Protein AF-A0A921KRT5-F1 (afdb_monomer)

Foldseek 3Di:
DDDDDDDDDDDDDDDDDDDDDDDDDDDDDDDDDDDDDPPPPDDDPVVVVVQAQWQDCQFCPVPLPQKDKDWDPVQWGFADDPNRGTKIKGHHDAQTKIKIKHKHFDADWFKKKKKKWKAKDDPQQQKKKWKDADPDIWIDTHGHPDPVRDIDIDMTMDGTHHGIIMIMIMGGDDPRTMMIIGDITMDRDDDDDPADEDACQCVVVCVVVPDFDADVVGPDGDDPLLNCVVVPGAEYEAEAADAAPVPGRHLVNSLVVLVVNVVSNHAYEYEYACENDDDAPVDAAHHPVCPPPDLVRSLVVLLCSLLVSLQSNVVSVHDHPYYHLHDHCPQAHHPPQQGAPPRDPVRVDDHHNPVSSVSNSCSNVVSVVVRD

Solvent-accessible surface area (backbone atoms only — not comparable to full-atom values): 20971 Å² total; per-residue (Å²): 133,84,90,82,89,83,85,87,88,87,83,82,86,86,82,88,83,82,82,81,88,81,87,80,84,87,82,89,78,92,77,92,75,94,72,100,66,90,72,81,75,72,75,55,76,70,55,68,55,56,62,47,55,41,74,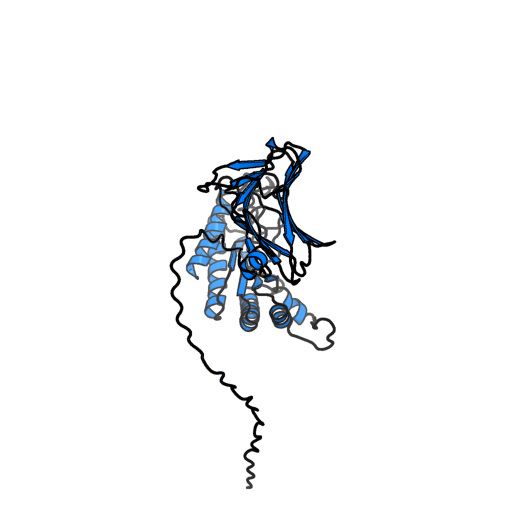64,66,39,44,27,81,72,46,61,80,70,45,47,78,47,61,60,70,90,22,53,46,64,42,65,53,94,95,39,76,32,25,41,37,38,42,29,56,68,79,34,49,28,34,44,30,42,80,27,49,28,83,79,57,35,37,31,20,43,34,32,35,35,36,20,37,47,84,33,63,30,19,34,44,35,43,34,32,88,96,44,75,37,72,37,62,40,53,56,42,59,94,83,63,57,75,40,80,47,68,37,50,36,77,70,32,45,47,57,34,40,40,35,41,38,30,43,19,51,78,69,20,29,34,38,40,32,60,47,44,62,43,85,38,69,77,76,68,89,73,36,68,46,79,53,58,60,50,65,61,40,46,78,72,69,56,78,40,56,54,94,93,51,88,57,79,48,60,63,64,48,51,41,29,78,73,62,36,39,27,35,32,33,56,34,29,70,70,27,90,84,71,60,31,27,56,68,56,39,40,58,52,46,48,55,34,44,77,47,72,22,42,34,30,43,34,34,38,64,9,35,54,86,44,40,72,89,36,37,52,49,27,80,94,49,69,84,50,51,77,65,52,45,21,52,49,42,19,48,57,44,32,54,42,52,44,53,28,44,78,68,73,40,75,72,75,43,76,39,78,48,43,58,44,84,30,34,42,41,45,62,62,10,21,50,56,90,64,53,77,83,61,83,48,89,58,58,24,57,71,45,31,57,44,39,47,48,28,26,51,48,23,48,62,74,73,105

Mean predicted aligned error: 11.58 Å

InterPro domains:
  IPR006311 Twin-arginine translocation pathway, signal sequence [PS51318] (1-49)
  IPR011683 Glycosyl hydrolase family 53 [PF07745] (196-371)
  IPR011683 Glycosyl hydrolase family 53 [PTHR34983] (192-371)
  IPR017853 Glycoside hydrolase superfamily [SSF51445] (194-370)

Nearest PDB structures (foldseek):
  1hju-assembly4_D  TM=9.412E-01  e=3.204E-15  Thermothelomyces thermophilus
  6gp5-assembly2_B  TM=9.244E-01  e=5.846E-15  Bacteroides thetaiotaomicron VPI-5482
  4bf7-assembly1_A  TM=9.636E-01  e=2.965E-14  Aspergillus nidulans FGSC A4
  6q3r-assembly2_B  TM=9.628E-01  e=2.291E-13  Aspergillus aculeatus
  7osk-assembly2_B  TM=8.874E-01  e=2.792E-14  Ignisphaera aggregans DSM 17230

pLDDT: mean 86.53, std 20.68, range [29.08, 98.94]

Sequence (372 aa):
MMSAHRTPASHRSPGATAMSRRRLGGLAASGAVLGTGALLTAPSPGAEARERDQLANPGFAEGLSRWRLSGQSSSAQVRAAGGRPHVLHLEPAAGQEVAVSQRVVVGRGGERTLRALVRAGGDGRAASLELRSRNRTDRVHVPVTGAEGAWLELAVSAPAARGILDVTLRVSGAEGAWAQIDELRLTPDLASRTVRGADLSGIPKNEEHGAVYTAPGGAEPVDPVELMAHSGATLGRLRVWVDPADGYCTPERTVEMARRIRDAGMDVLVDFHYSDTWTDPGAQHVPAAWAQHDPGQLADAVAEHTRSTLTLLRDAGVDVAMVQVGNEINPGMLWPHGQTWDVDPQDDVDGAQWENLARFLRAGAGAVADVF

Structure (mmCIF, N/CA/C/O backbone):
data_AF-A0A921KRT5-F1
#
_entry.id   AF-A0A921KRT5-F1
#
loop_
_atom_site.group_PDB
_atom_site.id
_atom_site.type_symbol
_atom_site.label_atom_id
_atom_site.label_alt_id
_atom_site.label_comp_id
_atom_site.label_asym_id
_atom_site.label_entity_id
_atom_site.label_seq_id
_atom_site.pdbx_PDB_ins_code
_atom_site.Cartn_x
_atom_site.Cartn_y
_atom_site.Cartn_z
_atom_site.occupancy
_atom_site.B_iso_or_equiv
_atom_site.auth_seq_id
_atom_site.auth_comp_id
_atom_site.auth_asym_id
_atom_site.auth_atom_id
_atom_site.pdbx_PDB_model_num
ATOM 1 N N . MET A 1 1 ? -65.632 -11.802 -5.068 1.00 37.81 1 MET A N 1
ATOM 2 C CA . MET A 1 1 ? -66.271 -11.213 -6.265 1.00 37.81 1 MET A CA 1
ATOM 3 C C . MET A 1 1 ? -65.164 -10.826 -7.242 1.00 37.81 1 MET A C 1
ATOM 5 O O . MET A 1 1 ? -64.333 -10.030 -6.844 1.00 37.81 1 MET A O 1
ATOM 9 N N . MET A 1 2 ? -65.147 -11.460 -8.431 1.00 36.59 2 MET A N 1
ATOM 10 C CA . MET A 1 2 ? -64.412 -11.130 -9.684 1.00 36.59 2 MET A CA 1
ATOM 11 C C . MET A 1 2 ? -62.897 -10.849 -9.539 1.00 36.59 2 MET A C 1
ATOM 13 O O . MET A 1 2 ? -62.510 -9.782 -9.096 1.00 36.59 2 MET A O 1
ATOM 17 N N . SER A 1 3 ? -61.957 -11.774 -9.771 1.00 29.70 3 SER A N 1
ATOM 18 C CA . SER A 1 3 ? -61.617 -12.578 -10.966 1.00 29.70 3 SER A CA 1
ATOM 19 C C . SER A 1 3 ? -61.291 -11.761 -12.223 1.00 29.70 3 SER A C 1
ATOM 21 O O . SER A 1 3 ? -62.203 -11.271 -12.882 1.00 29.70 3 SER A O 1
ATOM 23 N N . ALA A 1 4 ? -60.001 -11.697 -12.583 1.00 36.00 4 ALA A N 1
ATOM 24 C CA . ALA A 1 4 ? -59.538 -11.668 -13.974 1.00 36.00 4 ALA A CA 1
ATOM 25 C C . ALA A 1 4 ? -58.056 -12.087 -14.081 1.00 36.00 4 ALA A C 1
ATOM 27 O O . ALA A 1 4 ? -57.140 -11.348 -13.731 1.00 36.00 4 ALA A O 1
ATOM 28 N N . HIS A 1 5 ? -57.851 -13.299 -14.598 1.00 33.91 5 HIS A N 1
ATOM 29 C CA . HIS A 1 5 ? -56.605 -13.820 -15.157 1.00 33.91 5 HIS A CA 1
ATOM 30 C C . HIS A 1 5 ? -56.130 -13.020 -16.378 1.00 33.91 5 HIS A C 1
ATOM 32 O O . HIS A 1 5 ? -56.948 -12.728 -17.249 1.00 33.91 5 HIS A O 1
ATOM 38 N N . ARG A 1 6 ? -54.805 -12.873 -16.545 1.00 35.00 6 ARG A N 1
ATOM 39 C CA . ARG A 1 6 ? -54.129 -13.005 -17.852 1.00 35.00 6 ARG A CA 1
ATOM 40 C C . ARG A 1 6 ? -52.723 -13.601 -17.693 1.00 35.00 6 ARG A C 1
ATOM 42 O O . ARG A 1 6 ? -51.860 -13.014 -17.054 1.00 35.00 6 ARG A O 1
ATOM 49 N N . THR A 1 7 ? -52.526 -14.770 -18.296 1.00 38.88 7 THR A N 1
ATOM 50 C CA . THR A 1 7 ? -51.246 -15.462 -18.555 1.00 38.88 7 THR A CA 1
ATOM 51 C C . THR A 1 7 ? -50.673 -15.026 -19.931 1.00 38.88 7 THR A C 1
ATOM 53 O O . THR A 1 7 ? -51.318 -14.220 -20.608 1.00 38.88 7 THR A O 1
ATOM 56 N N . PRO A 1 8 ? -49.464 -15.455 -20.364 1.00 38.38 8 PRO A N 1
ATOM 57 C CA . PRO A 1 8 ? -48.470 -14.573 -20.970 1.00 38.38 8 PRO A CA 1
ATOM 58 C C . PRO A 1 8 ? -48.350 -14.734 -22.495 1.00 38.38 8 PRO A C 1
ATOM 60 O O . PRO A 1 8 ? -48.679 -15.774 -23.063 1.00 38.38 8 PRO A O 1
ATOM 63 N N . ALA A 1 9 ? -47.818 -13.712 -23.167 1.00 31.11 9 ALA A N 1
ATOM 64 C CA . ALA A 1 9 ? -47.485 -13.779 -24.587 1.00 31.11 9 ALA A CA 1
ATOM 65 C C . ALA A 1 9 ? -46.017 -14.188 -24.783 1.00 31.11 9 ALA A C 1
ATOM 67 O O . ALA A 1 9 ? -45.089 -13.486 -24.389 1.00 31.11 9 ALA A O 1
ATOM 68 N N . SER A 1 10 ? -45.832 -15.342 -25.418 1.00 32.28 10 SER A N 1
ATOM 69 C CA . SER A 1 10 ? -44.574 -15.864 -25.942 1.00 32.28 10 SER A CA 1
ATOM 70 C C . SER A 1 10 ? -44.077 -15.035 -27.131 1.00 32.28 10 SER A C 1
ATOM 72 O O . SER A 1 10 ? -44.808 -14.908 -28.116 1.00 32.28 10 SER A O 1
ATOM 74 N N . HIS A 1 11 ? -42.820 -14.584 -27.114 1.00 32.97 11 HIS A N 1
ATOM 75 C CA . HIS A 1 11 ? -42.137 -14.118 -28.323 1.00 32.97 11 HIS A CA 1
ATOM 76 C C . HIS A 1 11 ? -40.986 -15.050 -28.707 1.00 32.97 11 HIS A C 1
ATOM 78 O O . HIS A 1 11 ? -40.064 -15.312 -27.940 1.00 32.97 11 HIS A O 1
ATOM 84 N N . ARG A 1 12 ? -41.118 -15.582 -29.925 1.00 32.50 12 ARG A N 1
ATOM 85 C CA . ARG A 1 12 ? -40.205 -16.486 -30.623 1.00 32.50 12 ARG A CA 1
ATOM 86 C C . ARG A 1 12 ? -38.982 -15.742 -31.163 1.00 32.50 12 ARG A C 1
ATOM 88 O O . ARG A 1 12 ? -39.111 -14.643 -31.697 1.00 32.50 12 ARG A O 1
ATOM 95 N N . SER A 1 13 ? -37.839 -16.418 -31.116 1.00 35.22 13 SER A N 1
ATOM 96 C CA . SER A 1 13 ? -36.605 -16.101 -31.841 1.00 35.22 13 SER A CA 1
ATOM 97 C C . SER A 1 13 ? -36.760 -16.248 -33.366 1.00 35.22 13 SER A C 1
ATOM 99 O O . SER A 1 13 ? -37.396 -17.200 -33.822 1.00 35.22 13 SER A O 1
ATOM 101 N N . PRO A 1 14 ? -36.077 -15.414 -34.163 1.00 36.41 14 PRO A N 1
ATOM 102 C CA . PRO A 1 14 ? -35.519 -15.785 -35.463 1.00 36.41 14 PRO A CA 1
ATOM 103 C C . PRO A 1 14 ? -33.986 -15.881 -35.305 1.00 36.41 14 PRO A C 1
ATOM 105 O O . PRO A 1 14 ? -33.378 -15.071 -34.621 1.00 36.41 14 PRO A O 1
ATOM 108 N N . GLY A 1 15 ? -33.248 -16.862 -35.805 1.00 30.56 15 GLY A N 1
ATOM 109 C CA . GLY A 1 15 ? -33.324 -17.555 -37.081 1.00 30.56 15 GLY A CA 1
ATOM 110 C C . GLY A 1 15 ? -31.866 -17.720 -37.519 1.00 30.56 15 GLY A C 1
ATOM 111 O O . GLY A 1 15 ? -31.266 -16.788 -38.042 1.00 30.56 15 GLY A O 1
ATOM 112 N N . ALA A 1 16 ? -31.263 -18.869 -37.208 1.00 32.38 16 ALA A N 1
ATOM 113 C CA . ALA A 1 16 ? -29.882 -19.178 -37.559 1.00 32.38 16 ALA A CA 1
ATOM 114 C C . ALA A 1 16 ? -29.801 -19.590 -39.037 1.00 32.38 16 ALA A C 1
ATOM 116 O O . ALA A 1 16 ? -30.269 -20.661 -39.422 1.00 32.38 16 ALA A O 1
ATOM 117 N N . THR A 1 17 ? -29.202 -18.746 -39.874 1.00 33.41 17 THR A N 1
ATOM 118 C CA . THR A 1 17 ? -28.855 -19.087 -41.258 1.00 33.41 17 THR A CA 1
ATOM 119 C C . THR A 1 17 ? -27.550 -19.874 -41.301 1.00 33.41 17 THR A C 1
ATOM 121 O O . THR A 1 17 ? -26.468 -19.351 -41.041 1.00 33.41 17 THR A O 1
ATOM 124 N N . ALA A 1 18 ? -27.675 -21.151 -41.654 1.00 31.70 18 ALA A N 1
ATOM 125 C CA . ALA A 1 18 ? -26.583 -22.055 -41.972 1.00 31.70 18 ALA A CA 1
ATOM 126 C C . ALA A 1 18 ? -25.922 -21.679 -43.311 1.00 31.70 18 ALA A C 1
ATOM 128 O O . ALA A 1 18 ? -26.603 -21.561 -44.329 1.00 31.70 18 ALA A O 1
ATOM 129 N N . MET A 1 19 ? -24.589 -21.580 -43.338 1.00 32.16 19 MET A N 1
ATOM 130 C CA . MET A 1 19 ? -23.810 -21.585 -44.580 1.00 32.16 19 MET A CA 1
ATOM 131 C C . MET A 1 19 ? -23.028 -22.896 -44.737 1.00 32.16 19 MET A C 1
ATOM 133 O O . MET A 1 19 ? -22.026 -23.156 -44.081 1.00 32.16 19 MET A O 1
ATOM 137 N N . SER A 1 20 ? -23.574 -23.726 -45.628 1.00 30.03 20 SER A N 1
ATOM 138 C CA . SER A 1 20 ? -22.944 -24.639 -46.591 1.00 30.03 20 SER A CA 1
ATOM 139 C C . SER A 1 20 ? -21.458 -25.007 -46.412 1.00 30.03 20 SER A C 1
ATOM 141 O O . SER A 1 20 ? -20.554 -24.272 -46.808 1.00 30.03 20 SER A O 1
ATOM 143 N N . ARG A 1 21 ? -21.227 -26.266 -46.015 1.00 34.19 21 ARG A N 1
ATOM 144 C CA . ARG A 1 21 ? -19.976 -27.015 -46.223 1.00 34.19 21 ARG A CA 1
ATOM 145 C C . ARG A 1 21 ? -19.791 -27.336 -47.712 1.00 34.19 21 ARG A C 1
ATOM 147 O O . ARG A 1 21 ? -20.584 -28.089 -48.273 1.00 34.19 21 ARG A O 1
ATOM 154 N N . ARG A 1 22 ? -18.706 -26.864 -48.335 1.00 33.59 22 ARG A N 1
ATOM 155 C CA . ARG A 1 22 ? -18.203 -27.434 -49.597 1.00 33.59 22 ARG A CA 1
ATOM 156 C C . ARG A 1 22 ? -17.066 -28.411 -49.313 1.00 33.59 22 ARG A C 1
ATOM 158 O O . ARG A 1 22 ? -16.044 -28.046 -48.744 1.00 33.59 22 ARG A O 1
ATOM 165 N N . ARG A 1 23 ? -17.293 -29.660 -49.722 1.00 34.69 23 ARG A N 1
ATOM 166 C CA . ARG A 1 23 ? -16.298 -30.725 -49.864 1.00 34.69 23 ARG A CA 1
ATOM 167 C C . ARG A 1 23 ? -15.500 -30.497 -51.152 1.00 34.69 23 ARG A C 1
ATOM 169 O O . ARG A 1 23 ? -16.102 -30.304 -52.202 1.00 34.69 23 ARG A O 1
ATOM 176 N N . LEU A 1 24 ? -14.182 -30.613 -51.066 1.00 33.75 24 LEU A N 1
ATOM 177 C CA . LEU A 1 24 ? -13.253 -30.992 -52.137 1.00 33.75 24 LEU A CA 1
ATOM 178 C C . LEU A 1 24 ? -12.334 -32.013 -51.445 1.00 33.75 24 LEU A C 1
ATOM 180 O O . LEU A 1 24 ? -11.774 -31.706 -50.402 1.00 33.75 24 LEU A O 1
ATOM 184 N N . GLY A 1 25 ? -12.332 -33.298 -51.792 1.00 29.08 25 GLY A N 1
ATOM 185 C CA . GLY A 1 25 ? -12.052 -33.821 -53.125 1.00 29.08 25 GLY A CA 1
ATOM 186 C C . GLY A 1 25 ? -10.563 -34.159 -53.148 1.00 29.08 25 GLY A C 1
ATOM 187 O O . GLY A 1 25 ? -9.753 -33.293 -53.452 1.00 29.08 25 GLY A O 1
ATOM 188 N N . GLY A 1 26 ? -10.214 -35.366 -52.695 1.00 30.38 26 GLY A N 1
ATOM 189 C CA . GLY A 1 26 ? -8.830 -35.812 -52.563 1.00 30.38 26 GLY A CA 1
ATOM 190 C C . GLY A 1 26 ? -8.168 -36.139 -53.899 1.00 30.38 26 GLY A C 1
ATOM 191 O O . GLY A 1 26 ? -8.841 -36.460 -54.874 1.00 30.38 26 GLY A O 1
ATOM 192 N N . LEU A 1 27 ? -6.837 -36.121 -53.893 1.00 30.84 27 LEU A N 1
ATOM 193 C CA . LEU A 1 27 ? -5.986 -36.855 -54.824 1.00 30.84 27 LEU A CA 1
ATOM 194 C C . LEU A 1 27 ? -4.695 -37.216 -54.086 1.00 30.84 27 LEU A C 1
ATOM 196 O O . LEU A 1 27 ? -3.900 -36.354 -53.721 1.00 30.84 27 LEU A O 1
ATOM 200 N N . ALA A 1 28 ? -4.545 -38.511 -53.826 1.00 32.44 28 ALA A N 1
ATOM 201 C CA . ALA A 1 28 ? -3.294 -39.127 -53.430 1.00 32.44 28 ALA A CA 1
ATOM 202 C C . ALA A 1 28 ? -2.442 -39.335 -54.689 1.00 32.44 28 ALA A C 1
ATOM 204 O O . ALA A 1 28 ? -2.931 -39.874 -55.681 1.00 32.44 28 ALA A O 1
ATOM 205 N N . ALA A 1 29 ? -1.174 -38.942 -54.631 1.00 33.94 29 ALA A N 1
ATOM 206 C CA . ALA A 1 29 ? -0.161 -39.368 -55.583 1.00 33.94 29 ALA A CA 1
ATOM 207 C C . ALA A 1 29 ? 1.067 -39.817 -54.791 1.00 33.94 29 ALA A C 1
ATOM 209 O O . ALA A 1 29 ? 1.762 -39.020 -54.163 1.00 33.94 29 ALA A O 1
ATOM 210 N N . SER A 1 30 ? 1.274 -41.129 -54.794 1.00 35.25 30 SER A N 1
ATOM 211 C CA . SER A 1 30 ? 2.471 -41.802 -54.318 1.00 35.25 30 SER A CA 1
ATOM 212 C C . SER A 1 30 ? 3.639 -41.472 -55.246 1.00 35.25 30 SER A C 1
ATOM 214 O O . SER A 1 30 ? 3.532 -41.636 -56.459 1.00 35.25 30 SER A O 1
ATOM 216 N N . GLY A 1 31 ? 4.764 -41.052 -54.677 1.00 31.38 31 GLY A N 1
ATOM 217 C CA . GLY A 1 31 ? 6.012 -40.836 -55.401 1.00 31.38 31 GLY A CA 1
ATOM 218 C C . GLY A 1 31 ? 7.182 -40.940 -54.437 1.00 31.38 31 GLY A C 1
ATOM 219 O O . GLY A 1 31 ? 7.537 -39.967 -53.780 1.00 31.38 31 GLY A O 1
ATOM 220 N N . ALA A 1 32 ? 7.746 -42.139 -54.316 1.00 33.75 32 ALA A N 1
ATOM 221 C CA . ALA A 1 32 ? 8.999 -42.362 -53.614 1.00 33.75 32 ALA A CA 1
ATOM 222 C C . ALA A 1 32 ? 10.158 -41.861 -54.487 1.00 33.75 32 ALA A C 1
ATOM 224 O O . ALA A 1 32 ? 10.334 -42.338 -55.607 1.00 33.75 32 ALA A O 1
ATOM 225 N N . VAL A 1 33 ? 10.960 -40.933 -53.965 1.00 34.50 33 VAL A N 1
ATOM 226 C CA . VAL A 1 33 ? 12.288 -40.610 -54.497 1.00 34.50 33 VAL A CA 1
ATOM 227 C C . VAL A 1 33 ? 13.262 -40.608 -53.324 1.00 34.50 33 VAL A C 1
ATOM 229 O O . VAL A 1 33 ? 13.198 -39.760 -52.437 1.00 34.50 33 VAL A O 1
ATOM 232 N N . LEU A 1 34 ? 14.146 -41.604 -53.319 1.00 38.22 34 LEU A N 1
ATOM 233 C CA . LEU A 1 34 ? 15.353 -41.642 -52.504 1.00 38.22 34 LEU A CA 1
ATOM 234 C C . LEU A 1 34 ? 16.338 -40.614 -53.071 1.00 38.22 34 LEU A C 1
ATOM 236 O O . LEU A 1 34 ? 16.801 -40.758 -54.200 1.00 38.22 34 LEU A O 1
ATOM 240 N N . GLY A 1 35 ? 16.653 -39.586 -52.289 1.00 33.72 35 GLY A N 1
ATOM 241 C CA . GLY A 1 35 ? 17.666 -38.591 -52.622 1.00 33.72 35 GLY A CA 1
ATOM 242 C C . GLY A 1 35 ? 18.250 -37.989 -51.352 1.00 33.72 35 GLY A C 1
ATOM 243 O O . GLY A 1 35 ? 17.621 -37.161 -50.700 1.00 33.72 35 GLY A O 1
ATOM 244 N N . THR A 1 36 ? 19.453 -38.422 -50.983 1.00 44.91 36 THR A N 1
ATOM 245 C CA . THR A 1 36 ? 20.274 -37.808 -49.935 1.00 44.91 36 THR A CA 1
ATOM 246 C C . THR A 1 36 ? 20.733 -36.428 -50.397 1.00 44.91 36 THR A C 1
ATOM 248 O O . THR A 1 36 ? 21.713 -36.301 -51.128 1.00 44.91 36 THR A O 1
ATOM 251 N N . GLY A 1 37 ? 20.016 -35.394 -49.970 1.00 33.41 37 GLY A N 1
ATOM 252 C CA . GLY A 1 37 ? 20.424 -33.999 -50.080 1.00 33.41 37 GLY A CA 1
ATOM 253 C C . GLY A 1 37 ? 20.041 -33.286 -48.792 1.00 33.41 37 GLY A C 1
ATOM 254 O O . GLY A 1 37 ? 18.876 -33.308 -48.402 1.00 33.41 37 GLY A O 1
ATOM 255 N N . ALA A 1 38 ? 21.018 -32.693 -48.108 1.00 44.12 38 ALA A N 1
ATOM 256 C CA . ALA A 1 38 ? 20.773 -31.841 -46.954 1.00 44.12 38 ALA A CA 1
ATOM 257 C C . ALA A 1 38 ? 19.967 -30.613 -47.407 1.00 44.12 38 ALA A C 1
ATOM 259 O O . ALA A 1 38 ? 20.516 -29.629 -47.898 1.00 44.12 38 ALA A O 1
ATOM 260 N N . LEU A 1 39 ? 18.644 -30.698 -47.283 1.00 35.41 39 LEU A N 1
ATOM 261 C CA . LEU A 1 39 ? 17.748 -29.561 -47.406 1.00 35.41 39 LEU A CA 1
ATOM 262 C C . LEU A 1 39 ? 17.958 -28.685 -46.170 1.00 35.41 39 LEU A C 1
ATOM 264 O O . LEU A 1 39 ? 17.461 -28.988 -45.088 1.00 35.41 39 LEU A O 1
ATOM 268 N N . LEU A 1 40 ? 18.701 -27.592 -46.343 1.00 45.88 40 LEU A N 1
ATOM 269 C CA . LEU A 1 40 ? 18.583 -26.421 -45.481 1.00 45.88 40 LEU A CA 1
ATOM 270 C C . LEU A 1 40 ? 17.140 -25.928 -45.611 1.00 45.88 40 LEU A C 1
ATOM 272 O O . LEU A 1 40 ? 16.788 -25.219 -46.552 1.00 45.88 40 LEU A O 1
ATOM 276 N N . THR A 1 41 ? 16.274 -26.375 -44.706 1.00 44.47 41 THR A N 1
ATOM 277 C CA . THR A 1 41 ? 14.907 -25.878 -44.616 1.00 44.47 41 THR A CA 1
ATOM 278 C C . THR A 1 41 ? 14.980 -24.405 -44.237 1.00 44.47 41 THR A C 1
ATOM 280 O O . THR A 1 41 ? 15.332 -24.077 -43.104 1.00 44.47 41 THR A O 1
ATOM 283 N N . ALA A 1 42 ? 14.666 -23.518 -45.182 1.00 55.44 42 ALA A N 1
ATOM 284 C CA . ALA A 1 42 ? 14.391 -22.126 -44.859 1.00 55.44 42 ALA A CA 1
ATOM 285 C C . ALA A 1 42 ? 13.290 -22.084 -43.780 1.00 55.44 42 ALA A C 1
ATOM 287 O O . ALA A 1 42 ? 12.333 -22.869 -43.864 1.00 55.44 42 ALA A O 1
ATOM 288 N N . PRO A 1 43 ? 13.417 -21.229 -42.751 1.00 42.84 43 PRO A N 1
ATOM 289 C CA . PRO A 1 43 ? 12.399 -21.119 -41.719 1.00 42.84 43 PRO A CA 1
ATOM 290 C C . PRO A 1 43 ? 11.046 -20.821 -42.373 1.00 42.84 43 PRO A C 1
ATOM 292 O O . PRO A 1 43 ? 10.935 -20.001 -43.283 1.00 42.84 43 PRO A O 1
ATOM 295 N N . SER A 1 44 ? 9.997 -21.524 -41.940 1.00 46.62 44 SER A N 1
ATOM 296 C CA . SER A 1 44 ? 8.644 -21.250 -42.429 1.00 46.62 44 SER A CA 1
ATOM 297 C C . SER A 1 44 ? 8.281 -19.781 -42.143 1.00 46.62 44 SER A C 1
ATOM 299 O O . SER A 1 44 ? 8.688 -19.272 -41.099 1.00 46.62 44 SER A O 1
ATOM 301 N N . PRO A 1 45 ? 7.454 -19.104 -42.962 1.00 50.84 45 PRO A N 1
ATOM 302 C CA . PRO A 1 45 ? 7.070 -17.700 -42.742 1.00 50.84 45 PRO A CA 1
ATOM 303 C C . PRO A 1 45 ? 6.494 -17.412 -41.340 1.00 50.84 45 PRO A C 1
ATOM 305 O O . PRO A 1 45 ? 6.557 -16.291 -40.845 1.00 50.84 45 PRO A O 1
ATOM 308 N N . GLY A 1 46 ? 5.954 -18.438 -40.669 1.00 42.47 46 GLY A N 1
ATOM 309 C CA . GLY A 1 46 ? 5.494 -18.366 -39.280 1.00 42.47 46 GLY A CA 1
ATOM 310 C C . GLY A 1 46 ? 6.602 -18.329 -38.215 1.00 42.47 46 GLY A C 1
ATOM 311 O O . GLY A 1 46 ? 6.337 -17.879 -37.107 1.00 42.47 46 GLY A O 1
ATOM 312 N N . ALA A 1 47 ? 7.827 -18.767 -38.518 1.00 41.12 47 ALA A N 1
ATOM 313 C CA . ALA A 1 47 ? 8.985 -18.685 -37.624 1.00 41.12 47 ALA A CA 1
ATOM 314 C C . ALA A 1 47 ? 9.643 -17.291 -37.672 1.00 41.12 47 ALA A C 1
ATOM 316 O O . ALA A 1 47 ? 9.918 -16.720 -36.623 1.00 41.12 47 ALA A O 1
ATOM 317 N N . GLU A 1 48 ? 9.761 -16.674 -38.853 1.00 42.75 48 GLU A N 1
ATOM 318 C CA . GLU A 1 48 ? 10.206 -15.271 -38.999 1.00 42.75 48 GLU A CA 1
ATOM 319 C C . GLU A 1 48 ? 9.162 -14.249 -38.507 1.00 42.75 48 GLU A C 1
ATOM 321 O O . GLU A 1 48 ? 9.481 -13.108 -38.166 1.00 42.75 48 GLU A O 1
ATOM 326 N N . ALA A 1 49 ? 7.883 -14.632 -38.467 1.00 44.75 49 ALA A N 1
ATOM 327 C CA . ALA A 1 49 ? 6.837 -13.840 -37.824 1.00 44.75 49 ALA A CA 1
ATOM 328 C C . ALA A 1 49 ? 6.873 -13.953 -36.289 1.00 44.75 49 ALA A C 1
ATOM 330 O O . ALA A 1 49 ? 6.414 -13.032 -35.620 1.00 44.75 49 ALA A O 1
ATOM 331 N N . ARG A 1 50 ? 7.428 -15.043 -35.732 1.00 45.31 50 ARG A N 1
ATOM 332 C CA . ARG A 1 50 ? 7.568 -15.254 -34.280 1.00 45.31 50 ARG A CA 1
ATOM 333 C C . ARG A 1 50 ? 8.712 -14.452 -33.662 1.00 45.31 50 ARG A C 1
ATOM 335 O O . ARG A 1 50 ? 8.609 -14.129 -32.489 1.00 45.31 50 ARG A O 1
ATOM 342 N N . GLU A 1 51 ? 9.755 -14.097 -34.413 1.00 53.97 51 GLU A N 1
ATOM 343 C CA . GLU A 1 51 ? 10.806 -13.185 -33.918 1.00 53.97 51 GLU A CA 1
ATOM 344 C C . GLU A 1 51 ? 10.323 -11.734 -33.764 1.00 53.97 51 GLU A C 1
ATOM 346 O O . GLU A 1 51 ? 10.933 -10.939 -33.050 1.00 53.97 51 GLU A O 1
ATOM 351 N N . ARG A 1 52 ? 9.214 -11.371 -34.417 1.00 64.62 52 ARG A N 1
ATOM 352 C CA . ARG A 1 52 ? 8.565 -10.069 -34.232 1.00 64.62 52 ARG A CA 1
ATOM 353 C C . ARG A 1 52 ? 7.790 -10.113 -32.917 1.00 64.62 52 ARG A C 1
ATOM 355 O O . ARG A 1 52 ? 7.182 -11.126 -32.591 1.00 64.62 52 ARG A O 1
ATOM 362 N N . ASP A 1 53 ? 7.835 -9.020 -32.168 1.00 78.31 53 ASP A N 1
ATOM 363 C CA . ASP A 1 53 ? 7.206 -8.858 -30.854 1.00 78.31 53 ASP A CA 1
ATOM 364 C C . ASP A 1 53 ? 7.869 -9.615 -29.673 1.00 78.31 53 ASP A C 1
ATOM 366 O O . ASP A 1 53 ? 7.298 -9.624 -28.584 1.00 78.31 53 ASP A O 1
ATOM 370 N N . GLN A 1 54 ? 9.073 -10.191 -29.825 1.00 87.94 54 GLN A N 1
ATOM 371 C CA . GLN A 1 54 ? 9.795 -10.873 -28.733 1.00 87.94 54 GLN A CA 1
ATOM 372 C C . GLN A 1 54 ? 11.157 -10.244 -28.412 1.00 87.94 54 GLN A C 1
ATOM 374 O O . GLN A 1 54 ? 11.783 -9.603 -29.256 1.00 87.94 54 GLN A O 1
ATOM 379 N N . LEU A 1 55 ? 11.621 -10.461 -27.178 1.00 94.38 55 LEU A N 1
ATOM 380 C CA . LEU A 1 55 ? 12.989 -10.153 -26.763 1.00 94.38 55 LEU A CA 1
ATOM 381 C C . LEU A 1 55 ? 13.952 -11.251 -27.232 1.00 94.38 55 LEU A C 1
ATOM 383 O O . LEU A 1 55 ? 13.684 -12.438 -27.059 1.00 94.38 55 LEU A O 1
ATOM 387 N N . ALA A 1 56 ? 15.108 -10.860 -27.758 1.00 95.25 56 ALA A N 1
ATOM 388 C CA . ALA A 1 56 ? 16.223 -11.755 -28.034 1.00 95.25 56 ALA A CA 1
ATOM 389 C C . ALA A 1 56 ? 17.132 -11.881 -26.802 1.00 95.25 56 ALA A C 1
ATOM 391 O O . ALA A 1 56 ? 17.476 -10.876 -26.181 1.00 95.25 56 ALA A O 1
ATOM 392 N N . ASN A 1 57 ? 17.565 -13.105 -26.481 1.00 95.81 57 ASN A N 1
ATOM 393 C CA . ASN A 1 57 ? 18.404 -13.409 -25.313 1.00 95.81 57 ASN A CA 1
ATOM 394 C C . ASN A 1 57 ? 17.870 -12.802 -23.983 1.00 95.81 57 ASN A C 1
ATOM 396 O O . ASN A 1 57 ? 18.595 -12.065 -23.305 1.00 95.81 57 ASN A O 1
ATOM 400 N N . PRO A 1 58 ? 16.602 -13.075 -23.607 1.00 95.75 58 PRO A N 1
ATOM 401 C CA . PRO A 1 58 ? 15.970 -12.488 -22.420 1.00 95.75 58 PRO A CA 1
ATOM 402 C C . PRO A 1 58 ? 16.533 -12.972 -21.074 1.00 95.75 58 PRO A C 1
ATOM 404 O O . PRO A 1 58 ? 16.286 -12.333 -20.059 1.00 95.75 58 PRO A O 1
ATOM 407 N N . GLY A 1 59 ? 17.252 -14.098 -21.055 1.00 95.75 59 GLY A N 1
ATOM 408 C CA . GLY A 1 59 ? 17.918 -14.646 -19.863 1.00 95.75 59 GLY A CA 1
ATOM 409 C C . GLY A 1 59 ? 19.443 -14.540 -19.921 1.00 95.75 59 GLY A C 1
ATOM 410 O O . GLY A 1 59 ? 20.134 -15.318 -19.282 1.00 95.75 59 GLY A O 1
ATOM 411 N N . PHE A 1 60 ? 19.977 -13.670 -20.785 1.00 97.50 60 PHE A N 1
ATOM 412 C CA . PHE A 1 60 ? 21.408 -13.352 -20.892 1.00 97.50 60 PHE A CA 1
ATOM 413 C C . PHE A 1 60 ? 22.383 -14.530 -21.114 1.00 97.50 60 PHE A C 1
ATOM 415 O O . PHE A 1 60 ? 23.591 -14.343 -20.987 1.00 97.50 60 PHE A O 1
ATOM 422 N N . ALA A 1 61 ? 21.918 -15.721 -21.506 1.00 96.88 61 ALA A N 1
ATOM 423 C CA . ALA A 1 61 ? 22.768 -16.891 -21.762 1.00 96.88 61 ALA A CA 1
ATOM 424 C C . ALA A 1 61 ? 23.848 -16.637 -22.834 1.00 96.88 61 ALA A C 1
ATOM 426 O O . ALA A 1 61 ? 24.943 -17.189 -22.764 1.00 96.88 61 ALA A O 1
ATOM 427 N N . GLU A 1 62 ? 23.574 -15.746 -23.792 1.00 96.62 62 GLU A N 1
ATOM 428 C CA . GLU A 1 62 ? 24.525 -15.311 -24.829 1.00 96.62 62 GLU A CA 1
ATOM 429 C C . GLU A 1 62 ? 25.284 -14.019 -24.447 1.00 96.62 62 GLU A C 1
ATOM 431 O O . GLU A 1 62 ? 25.765 -13.272 -25.309 1.00 96.62 62 GLU A O 1
ATOM 436 N N . GLY A 1 63 ? 25.350 -13.699 -23.151 1.00 96.06 63 GLY A N 1
ATOM 437 C CA . GLY A 1 63 ? 25.933 -12.462 -22.637 1.00 96.06 63 GLY A CA 1
ATOM 438 C C . GLY A 1 63 ? 25.154 -11.221 -23.088 1.00 96.06 63 GLY A C 1
ATOM 439 O O . GLY A 1 63 ? 23.925 -11.210 -23.111 1.00 96.06 63 GLY A O 1
ATOM 440 N N . LEU A 1 64 ? 25.870 -10.161 -23.477 1.00 95.94 64 LEU A N 1
ATOM 441 C CA . LEU A 1 64 ? 25.286 -8.901 -23.966 1.00 95.94 64 LEU A CA 1
ATOM 442 C C . LEU A 1 64 ? 25.206 -8.803 -25.499 1.00 95.94 64 LEU A C 1
ATOM 444 O O . LEU A 1 64 ? 24.846 -7.756 -26.020 1.00 95.94 64 LEU A O 1
ATOM 448 N N . SER A 1 65 ? 25.516 -9.865 -26.243 1.00 94.06 65 SER A N 1
ATOM 449 C CA . SER A 1 65 ? 25.639 -9.834 -27.715 1.00 94.06 65 SER A CA 1
ATOM 450 C C . SER A 1 65 ? 24.378 -9.353 -28.456 1.00 94.06 65 SER A C 1
ATOM 452 O O . SER A 1 65 ? 24.471 -8.713 -29.503 1.00 94.06 65 SER A O 1
ATOM 454 N N . ARG A 1 66 ? 23.190 -9.632 -27.903 1.00 95.44 66 ARG A N 1
ATOM 455 C CA . ARG A 1 66 ? 21.875 -9.221 -28.436 1.00 95.44 66 ARG A CA 1
ATOM 456 C C . ARG A 1 66 ? 21.338 -7.933 -27.804 1.00 95.44 66 ARG A C 1
ATOM 458 O O . ARG A 1 66 ? 20.185 -7.565 -28.031 1.00 95.44 66 ARG A O 1
ATOM 465 N N . TRP A 1 67 ? 22.154 -7.255 -27.007 1.00 96.88 67 TRP A N 1
ATOM 466 C CA . TRP A 1 67 ? 21.779 -6.068 -26.258 1.00 96.88 67 TRP A CA 1
ATOM 467 C C . TRP A 1 67 ? 22.711 -4.901 -26.584 1.00 96.88 67 TRP A C 1
ATOM 469 O O . TRP A 1 67 ? 23.906 -5.058 -26.815 1.00 96.88 67 TRP A O 1
ATOM 479 N N . ARG A 1 68 ? 22.158 -3.691 -26.605 1.00 97.75 68 ARG A N 1
ATOM 480 C CA . ARG A 1 68 ? 22.912 -2.463 -26.837 1.00 97.75 68 ARG A CA 1
ATOM 481 C C . ARG A 1 68 ? 23.266 -1.822 -25.507 1.00 97.75 68 ARG A C 1
ATOM 483 O O . ARG A 1 68 ? 22.372 -1.409 -24.769 1.00 97.75 68 ARG A O 1
ATOM 490 N N . LEU A 1 69 ? 24.560 -1.708 -25.245 1.00 97.50 69 LEU A N 1
ATOM 491 C CA . LEU A 1 69 ? 25.095 -1.026 -24.075 1.00 97.50 69 LEU A CA 1
ATOM 492 C C . LEU A 1 69 ? 25.272 0.476 -24.336 1.00 97.50 69 LEU A C 1
ATOM 494 O O . LEU A 1 69 ? 25.718 0.885 -25.409 1.00 97.50 69 LEU A O 1
ATOM 498 N N . SER A 1 70 ? 24.947 1.282 -23.333 1.00 96.88 70 SER A N 1
ATOM 499 C CA . SER A 1 70 ? 25.273 2.701 -23.212 1.00 96.88 70 SER A CA 1
ATOM 500 C C . SER A 1 70 ? 25.914 2.938 -21.844 1.00 96.88 70 SER A C 1
ATOM 502 O O . SER A 1 70 ? 25.433 2.400 -20.849 1.00 96.88 70 SER A O 1
ATOM 504 N N . GLY A 1 71 ? 26.977 3.741 -21.792 1.00 93.38 71 GLY A N 1
ATOM 505 C CA . GLY A 1 71 ? 27.808 3.920 -20.597 1.00 93.38 71 GLY A CA 1
ATOM 506 C C . GLY A 1 71 ? 29.126 3.143 -20.673 1.00 93.38 71 GLY A C 1
ATOM 507 O O . GLY A 1 71 ? 29.530 2.681 -21.742 1.00 93.38 71 GLY A O 1
ATOM 508 N N . GLN A 1 72 ? 29.821 3.029 -19.541 1.00 91.25 72 GLN A N 1
ATOM 509 C CA . GLN A 1 72 ? 31.110 2.335 -19.461 1.00 91.25 72 GLN A CA 1
ATOM 510 C C . GLN A 1 72 ? 30.929 0.815 -19.581 1.00 91.25 72 GLN A C 1
ATOM 512 O O . GLN A 1 72 ? 30.087 0.228 -18.906 1.00 91.25 72 GLN A O 1
ATOM 517 N N . SER A 1 73 ? 31.749 0.158 -20.409 1.00 90.12 73 SER A N 1
ATOM 518 C CA . SER A 1 73 ? 31.675 -1.297 -20.616 1.00 90.12 73 SER A CA 1
ATOM 519 C C . SER A 1 73 ? 31.927 -2.111 -19.349 1.00 90.12 73 SER A C 1
ATOM 521 O O . SER A 1 73 ? 31.296 -3.144 -19.154 1.00 90.12 73 SER A O 1
ATOM 523 N N . SER A 1 74 ? 32.795 -1.628 -18.459 1.00 92.12 74 SER A N 1
ATOM 524 C CA . SER A 1 74 ? 33.092 -2.261 -17.168 1.00 92.12 74 SER A CA 1
ATOM 525 C C . SER A 1 74 ? 31.889 -2.313 -16.224 1.00 92.12 74 SER A C 1
ATOM 527 O O . SER A 1 74 ? 31.840 -3.189 -15.361 1.00 92.12 74 SER A O 1
ATOM 529 N N . SER A 1 75 ? 30.919 -1.413 -16.413 1.00 94.19 75 SER A N 1
ATOM 530 C CA . SER A 1 75 ? 29.716 -1.275 -15.587 1.00 94.19 75 SER A CA 1
ATOM 531 C C . SER A 1 75 ? 28.577 -2.215 -15.983 1.00 94.19 75 SER A C 1
ATOM 533 O O . SER A 1 75 ? 27.529 -2.170 -15.346 1.00 94.19 75 SER A O 1
ATOM 535 N N . ALA A 1 76 ? 28.747 -3.047 -17.017 1.00 97.00 76 ALA A N 1
ATOM 536 C CA . ALA A 1 76 ? 27.758 -4.039 -17.430 1.00 97.00 76 ALA A CA 1
ATOM 537 C C . ALA A 1 76 ? 28.408 -5.406 -17.668 1.00 97.00 76 ALA A C 1
ATOM 539 O O . ALA A 1 76 ? 29.258 -5.562 -18.543 1.00 97.00 76 ALA A O 1
ATOM 540 N N . GLN A 1 77 ? 27.998 -6.413 -16.899 1.00 97.25 77 GLN A N 1
ATOM 541 C CA . GLN A 1 77 ? 28.576 -7.759 -16.955 1.00 97.25 77 GLN A CA 1
ATOM 542 C C . GLN A 1 77 ? 27.481 -8.815 -16.865 1.00 97.25 77 GLN A C 1
ATOM 544 O O . GLN A 1 77 ? 26.481 -8.606 -16.187 1.00 97.25 77 GLN A O 1
ATOM 549 N N . VAL A 1 78 ? 27.684 -9.968 -17.504 1.00 97.94 78 VAL A N 1
ATOM 550 C CA . VAL A 1 78 ? 26.824 -11.139 -17.300 1.00 97.94 78 VAL A CA 1
ATOM 551 C C . VAL A 1 78 ? 27.598 -12.189 -16.520 1.00 97.94 78 VAL A C 1
ATOM 553 O O . VAL A 1 78 ? 28.652 -12.637 -16.970 1.00 97.94 78 VAL A O 1
ATOM 556 N N . ARG A 1 79 ? 27.096 -12.562 -15.341 1.00 97.06 79 ARG A N 1
ATOM 557 C CA . ARG A 1 79 ? 27.729 -13.544 -14.447 1.00 97.06 79 ARG A CA 1
ATOM 558 C C . ARG A 1 79 ? 26.691 -14.272 -13.601 1.00 97.06 79 ARG A C 1
ATOM 560 O O . ARG A 1 79 ? 25.539 -13.858 -13.543 1.00 97.06 79 ARG A O 1
ATOM 567 N N . ALA A 1 80 ? 27.098 -15.353 -12.947 1.00 95.19 80 ALA A N 1
ATOM 568 C CA . ALA A 1 80 ? 26.214 -16.074 -12.044 1.00 95.19 80 ALA A CA 1
ATOM 569 C C . ALA A 1 80 ? 25.959 -15.274 -10.754 1.00 95.19 80 ALA A C 1
ATOM 571 O O . ALA A 1 80 ? 26.897 -14.726 -10.169 1.00 95.19 80 ALA A O 1
ATOM 572 N N . ALA A 1 81 ? 24.709 -15.240 -10.286 1.00 91.25 81 ALA A N 1
ATOM 573 C CA . ALA A 1 81 ? 24.333 -14.615 -9.018 1.00 91.25 81 ALA A CA 1
ATOM 574 C C . ALA A 1 81 ? 23.013 -15.176 -8.473 1.00 91.25 81 ALA A C 1
ATOM 576 O O . ALA A 1 81 ? 22.078 -15.436 -9.222 1.00 91.25 81 ALA A O 1
ATOM 577 N N . GLY A 1 82 ? 22.907 -15.338 -7.146 1.00 85.62 82 GLY A N 1
ATOM 578 C CA . GLY A 1 82 ? 21.662 -15.772 -6.492 1.00 85.62 82 GLY A CA 1
ATOM 579 C C . GLY A 1 82 ? 21.094 -17.091 -7.031 1.00 85.62 82 GLY A C 1
ATOM 580 O O . GLY A 1 82 ? 19.895 -17.168 -7.272 1.00 85.62 82 GLY A O 1
ATOM 581 N N . GLY A 1 83 ? 21.960 -18.080 -7.288 1.00 88.75 83 GLY A N 1
ATOM 582 C CA . GLY A 1 83 ? 21.575 -19.389 -7.834 1.00 88.75 83 GLY A CA 1
ATOM 583 C C . GLY A 1 83 ? 21.288 -19.412 -9.341 1.00 88.75 83 GLY A C 1
ATOM 584 O O . GLY A 1 83 ? 20.956 -20.467 -9.872 1.00 88.75 83 GLY A O 1
ATOM 585 N N . ARG A 1 84 ? 21.428 -18.279 -10.040 1.00 91.94 84 ARG A N 1
ATOM 586 C CA . ARG A 1 84 ? 21.166 -18.153 -11.480 1.00 91.94 84 ARG A CA 1
ATOM 587 C C . ARG A 1 84 ? 22.476 -18.081 -12.267 1.00 91.94 84 ARG A C 1
ATOM 589 O O . ARG A 1 84 ? 23.382 -17.372 -11.830 1.00 91.94 84 ARG A O 1
ATOM 596 N N . PRO A 1 85 ? 22.601 -18.785 -13.407 1.00 95.69 85 PRO A N 1
ATOM 597 C CA . PRO A 1 85 ? 23.860 -18.881 -14.149 1.00 95.69 85 PRO A CA 1
ATOM 598 C C . PRO A 1 85 ? 24.195 -17.634 -14.984 1.00 95.69 85 PRO A C 1
ATOM 600 O O . PRO A 1 85 ? 25.373 -17.352 -15.202 1.00 95.69 85 PRO A O 1
ATOM 603 N N . HIS A 1 86 ? 23.185 -16.885 -15.437 1.00 97.31 86 HIS A N 1
ATOM 604 C CA . HIS A 1 86 ? 23.345 -15.786 -16.392 1.00 97.31 86 HIS A CA 1
ATOM 605 C C . HIS A 1 86 ? 22.529 -14.566 -15.963 1.00 97.31 86 HIS A C 1
ATOM 607 O O . HIS A 1 86 ? 21.404 -14.367 -16.396 1.00 97.31 86 HIS A O 1
ATOM 613 N N . VAL A 1 87 ? 23.103 -13.738 -15.097 1.00 97.44 87 VAL A N 1
ATOM 614 C CA . VAL A 1 87 ? 22.457 -12.525 -14.588 1.00 97.44 87 VAL A CA 1
ATOM 615 C C . VAL A 1 87 ? 23.139 -11.308 -15.187 1.00 97.44 87 VAL A C 1
ATOM 617 O O . VAL A 1 87 ? 24.367 -11.244 -15.199 1.00 97.44 87 VAL A O 1
ATOM 620 N N . LEU A 1 88 ? 22.365 -10.324 -15.646 1.00 98.12 88 LEU A N 1
ATOM 621 C CA . LEU A 1 88 ? 22.883 -9.006 -15.997 1.00 98.12 88 LEU A CA 1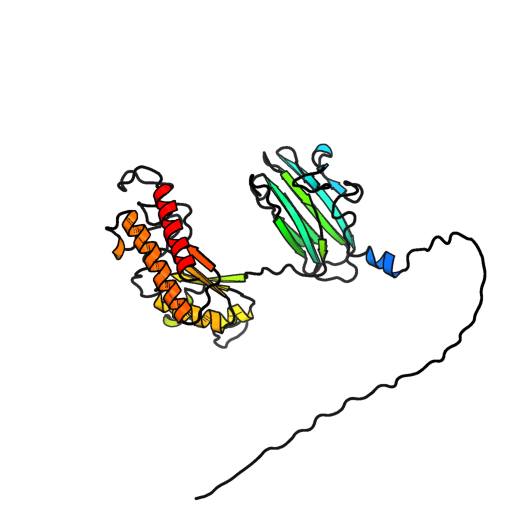
ATOM 622 C C . LEU A 1 88 ? 23.176 -8.212 -14.724 1.00 98.12 88 LEU A C 1
ATOM 624 O O . LEU A 1 88 ? 22.264 -7.932 -13.960 1.00 98.12 88 LEU A O 1
ATOM 628 N N . HIS A 1 89 ? 24.423 -7.800 -14.532 1.00 96.94 89 HIS A N 1
ATOM 629 C CA . HIS A 1 89 ? 24.860 -6.890 -13.481 1.00 96.94 89 HIS A CA 1
ATOM 630 C C . HIS A 1 89 ? 25.137 -5.515 -14.079 1.00 96.94 89 HIS A C 1
ATOM 632 O O . HIS A 1 89 ? 25.937 -5.402 -15.008 1.00 96.94 89 HIS A O 1
ATOM 638 N N . LEU A 1 90 ? 24.501 -4.491 -13.518 1.00 96.81 90 LEU A N 1
ATOM 639 C CA . LEU A 1 90 ? 24.696 -3.086 -13.844 1.00 96.81 90 LEU A CA 1
ATOM 640 C C . LEU A 1 90 ? 25.200 -2.346 -12.608 1.00 96.81 90 LEU A C 1
ATOM 642 O O . LEU A 1 90 ? 24.518 -2.328 -11.588 1.00 96.81 90 LEU A O 1
ATOM 646 N N . GLU A 1 91 ? 26.376 -1.740 -12.705 1.00 95.00 91 GLU A N 1
ATOM 647 C CA . GLU A 1 91 ? 27.031 -1.042 -11.594 1.00 95.00 91 GLU A CA 1
ATOM 648 C C . GLU A 1 91 ? 27.852 0.137 -12.148 1.00 95.00 91 GLU A C 1
ATOM 650 O O . GLU A 1 91 ? 29.015 -0.021 -12.541 1.00 95.00 91 GLU A O 1
ATOM 655 N N . PRO A 1 92 ? 27.229 1.318 -12.310 1.00 94.25 92 PRO A N 1
ATOM 656 C CA . PRO A 1 92 ? 27.931 2.512 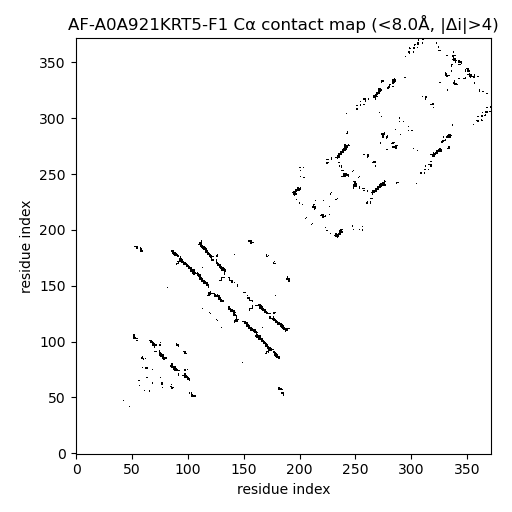-12.753 1.00 94.25 92 PRO A CA 1
ATOM 657 C C . PRO A 1 92 ? 28.810 3.077 -11.630 1.00 94.25 92 PRO A C 1
ATOM 659 O O . PRO A 1 92 ? 28.503 2.941 -10.448 1.00 94.25 92 PRO A O 1
ATOM 662 N N . ALA A 1 93 ? 29.881 3.781 -11.998 1.00 90.50 93 ALA A N 1
ATOM 663 C CA . ALA A 1 93 ? 30.596 4.624 -11.043 1.00 90.50 93 ALA A CA 1
ATOM 664 C C . ALA A 1 93 ? 29.694 5.767 -10.531 1.00 90.50 93 ALA A C 1
ATOM 666 O O . ALA A 1 93 ? 28.726 6.156 -11.192 1.00 90.50 93 ALA A O 1
ATOM 667 N N . ALA A 1 94 ? 30.032 6.347 -9.377 1.00 89.25 94 ALA A N 1
ATOM 668 C CA . ALA A 1 94 ? 29.291 7.476 -8.819 1.00 89.25 94 ALA A CA 1
ATOM 669 C C . ALA A 1 94 ? 29.197 8.643 -9.826 1.00 89.25 94 ALA A C 1
ATOM 671 O O . ALA A 1 94 ? 30.183 9.023 -10.461 1.00 89.25 94 ALA A O 1
ATOM 672 N N . GLY A 1 95 ? 27.994 9.194 -9.996 1.00 89.12 95 GLY A N 1
ATOM 673 C CA . GLY A 1 95 ? 27.699 10.253 -10.963 1.00 89.12 95 GLY A CA 1
ATOM 674 C C . GLY A 1 95 ? 27.658 9.800 -12.428 1.00 89.12 95 GLY A C 1
ATOM 675 O O . GLY A 1 95 ? 27.549 10.646 -13.313 1.00 89.12 95 GLY A O 1
ATOM 676 N N . GLN A 1 96 ? 27.772 8.499 -12.710 1.00 92.69 96 GLN A N 1
ATOM 677 C CA . GLN A 1 96 ? 27.669 7.932 -14.057 1.00 92.69 96 GLN A CA 1
ATOM 678 C C . GLN A 1 96 ? 26.362 7.158 -14.239 1.00 92.69 96 GLN A C 1
ATOM 680 O O . GLN A 1 96 ? 25.616 6.900 -13.298 1.00 92.69 96 GLN A O 1
ATOM 685 N N . GLU A 1 97 ? 26.093 6.760 -15.476 1.00 95.50 97 GLU A N 1
ATOM 686 C CA . GLU A 1 97 ? 24.938 5.949 -15.831 1.00 95.50 97 GLU A CA 1
ATOM 687 C C . GLU A 1 97 ? 25.361 4.794 -16.734 1.00 95.50 97 GLU A C 1
ATOM 689 O O . GLU A 1 97 ? 26.230 4.937 -17.600 1.00 95.50 97 GLU A O 1
ATOM 694 N N . VAL A 1 98 ? 24.710 3.651 -16.543 1.00 97.00 98 VAL A N 1
ATOM 695 C CA . VAL A 1 98 ? 24.810 2.506 -17.438 1.00 97.00 98 VAL A CA 1
ATOM 696 C C . VAL A 1 98 ? 23.411 2.048 -17.833 1.00 97.00 98 VAL A C 1
ATOM 698 O O . VAL A 1 98 ? 22.496 1.984 -17.009 1.00 97.00 98 VAL A O 1
ATOM 701 N N . ALA A 1 99 ? 23.234 1.741 -19.115 1.00 97.81 99 ALA A N 1
ATOM 702 C CA . ALA A 1 99 ? 21.975 1.243 -19.636 1.00 97.81 99 ALA A CA 1
ATOM 703 C C . ALA A 1 99 ? 22.190 0.139 -20.667 1.00 97.81 99 ALA A C 1
ATOM 705 O O . ALA A 1 99 ? 23.031 0.250 -21.560 1.00 97.81 99 ALA A O 1
ATOM 706 N N . VAL A 1 100 ? 21.376 -0.904 -20.575 1.00 98.12 100 VAL A N 1
ATOM 707 C CA . VAL A 1 100 ? 21.324 -2.009 -21.530 1.00 98.12 100 VAL A CA 1
ATOM 708 C C . VAL A 1 100 ? 19.949 -1.996 -22.178 1.00 98.12 100 VAL A C 1
ATOM 710 O O . VAL A 1 100 ? 18.934 -1.893 -21.496 1.00 98.12 100 VAL A O 1
ATOM 713 N N . SER A 1 101 ? 19.902 -2.033 -23.507 1.00 97.94 101 SER A N 1
ATOM 714 C CA . SER A 1 101 ? 18.663 -1.818 -24.255 1.00 97.94 101 SER A CA 1
ATOM 715 C C . SER A 1 101 ? 18.509 -2.748 -25.450 1.00 97.94 101 SER A C 1
ATOM 717 O O . SER A 1 101 ? 19.490 -3.213 -26.030 1.00 97.94 101 SER A O 1
ATOM 719 N N . GLN A 1 102 ? 17.266 -3.005 -25.843 1.00 97.00 102 GLN A N 1
ATOM 720 C CA . GLN A 1 102 ? 16.934 -3.751 -27.050 1.00 97.00 102 GLN A CA 1
ATOM 721 C C . GLN A 1 102 ? 15.714 -3.133 -27.728 1.00 97.00 102 GLN A C 1
ATOM 723 O O . GLN A 1 102 ? 14.801 -2.635 -27.074 1.00 97.00 102 GLN A O 1
ATOM 728 N N . ARG A 1 103 ? 15.702 -3.164 -29.061 1.00 95.62 103 ARG A N 1
ATOM 729 C CA . ARG A 1 103 ? 14.552 -2.749 -29.864 1.00 95.62 103 ARG A CA 1
ATOM 730 C C . ARG A 1 103 ? 13.723 -3.957 -30.235 1.00 95.62 103 ARG A C 1
ATOM 732 O O . ARG A 1 103 ? 14.229 -4.856 -30.900 1.00 95.62 103 ARG A O 1
ATOM 739 N N . VAL A 1 104 ? 12.446 -3.913 -29.887 1.00 94.38 104 VAL A N 1
ATOM 740 C CA . VAL A 1 104 ? 11.451 -4.890 -30.317 1.00 94.38 104 VAL A CA 1
ATOM 741 C C . VAL A 1 104 ? 10.515 -4.222 -31.315 1.00 94.38 104 VAL A C 1
ATOM 743 O O . VAL A 1 104 ? 10.034 -3.109 -31.096 1.00 94.38 104 VAL A O 1
ATOM 746 N N . VAL A 1 105 ? 10.262 -4.887 -32.438 1.00 92.50 105 VAL A N 1
ATOM 747 C CA . VAL A 1 105 ? 9.257 -4.435 -33.405 1.00 92.50 105 VAL A CA 1
ATOM 748 C C . VAL A 1 105 ? 7.916 -5.017 -32.989 1.00 92.50 105 VAL A C 1
ATOM 750 O O . VAL A 1 105 ? 7.790 -6.232 -32.963 1.00 92.50 105 VAL A O 1
ATOM 753 N N . VAL A 1 106 ? 6.951 -4.150 -32.683 1.00 90.19 106 VAL A N 1
ATOM 754 C CA . VAL A 1 106 ? 5.553 -4.450 -32.360 1.00 90.19 106 VAL A CA 1
ATOM 755 C C . VAL A 1 106 ? 4.702 -4.226 -33.609 1.00 90.19 106 VAL A C 1
ATOM 757 O O . VAL A 1 106 ? 4.408 -3.080 -33.974 1.00 90.19 106 VAL A O 1
ATOM 760 N N . GLY A 1 107 ? 4.336 -5.318 -34.282 1.00 82.00 107 GLY A N 1
ATOM 761 C CA . GLY A 1 107 ? 3.648 -5.285 -35.576 1.00 82.00 107 GLY A CA 1
ATOM 762 C C . GLY A 1 107 ? 2.213 -4.762 -35.489 1.00 82.00 107 GLY A C 1
ATOM 763 O O . GLY A 1 107 ? 1.897 -3.686 -36.000 1.00 82.00 107 GLY A O 1
ATOM 764 N N . ARG A 1 108 ? 1.331 -5.521 -34.828 1.00 80.50 108 ARG A N 1
ATOM 765 C CA . ARG A 1 108 ? -0.013 -5.043 -34.476 1.00 80.50 108 ARG A CA 1
ATOM 766 C C . ARG A 1 108 ? 0.104 -4.325 -33.140 1.00 80.50 108 ARG A C 1
ATOM 768 O O . ARG A 1 108 ? 0.441 -4.952 -32.138 1.00 80.50 108 ARG A O 1
ATOM 775 N N . GLY A 1 109 ? -0.110 -3.010 -33.156 1.00 85.94 109 GLY A N 1
ATOM 776 C CA . GLY A 1 109 ? -0.055 -2.211 -31.939 1.00 85.94 109 GLY A CA 1
ATOM 777 C C . GLY A 1 109 ? -1.005 -2.739 -30.863 1.00 85.94 109 GLY A C 1
ATOM 778 O O . GLY A 1 109 ? -1.985 -3.413 -31.176 1.00 85.94 109 GLY A O 1
ATOM 779 N N . GLY A 1 110 ? -0.713 -2.437 -29.605 1.00 90.25 110 GLY A N 1
ATOM 780 C CA . GLY A 1 110 ? -1.521 -2.878 -28.477 1.00 90.25 110 GLY A CA 1
ATOM 781 C C . GLY A 1 110 ? -0.760 -2.813 -27.163 1.00 90.25 110 GLY A C 1
ATOM 782 O O . GLY A 1 110 ? 0.294 -2.182 -27.063 1.00 90.25 110 GLY A O 1
ATOM 783 N N . GLU A 1 111 ? -1.317 -3.483 -26.169 1.00 93.75 111 GLU A N 1
ATOM 784 C CA . GLU A 1 111 ? -0.773 -3.563 -24.820 1.00 93.75 111 GLU A CA 1
ATOM 785 C C . GLU A 1 111 ? 0.493 -4.414 -24.805 1.00 93.75 111 GLU A C 1
ATOM 787 O O . GLU A 1 111 ? 0.558 -5.466 -25.447 1.00 93.75 111 GLU A O 1
ATOM 792 N N . ARG A 1 112 ? 1.528 -3.943 -24.115 1.00 94.25 112 ARG A N 1
ATOM 793 C CA . ARG A 1 112 ? 2.755 -4.705 -23.891 1.00 94.25 112 ARG A CA 1
ATOM 794 C C . ARG A 1 112 ? 3.190 -4.547 -22.448 1.00 94.25 112 ARG A C 1
ATOM 796 O O . ARG A 1 112 ? 3.242 -3.423 -21.963 1.00 94.25 112 ARG A O 1
ATOM 803 N N . THR A 1 113 ? 3.574 -5.638 -21.803 1.00 95.88 113 THR A N 1
ATOM 804 C CA . THR A 1 113 ? 4.160 -5.618 -20.462 1.00 95.88 113 THR A CA 1
ATOM 805 C C . THR A 1 113 ? 5.526 -6.267 -20.489 1.00 95.88 113 THR A C 1
ATOM 807 O O . THR A 1 113 ? 5.676 -7.396 -20.949 1.00 95.88 113 THR A O 1
ATOM 810 N N . LEU A 1 114 ? 6.526 -5.540 -20.001 1.00 97.00 114 LEU A N 1
ATOM 811 C CA . LEU A 1 114 ? 7.838 -6.082 -19.693 1.00 97.00 114 LEU A CA 1
ATOM 812 C C . LEU A 1 114 ? 7.831 -6.546 -18.244 1.00 97.00 114 LEU A C 1
ATOM 814 O O . LEU A 1 114 ? 7.556 -5.744 -17.354 1.00 97.00 114 LEU A O 1
ATOM 818 N N . ARG A 1 115 ? 8.178 -7.808 -18.022 1.00 96.88 115 ARG A N 1
ATOM 819 C CA . ARG A 1 115 ? 8.422 -8.397 -16.706 1.00 96.88 115 ARG A CA 1
ATOM 820 C C . ARG A 1 115 ? 9.888 -8.770 -16.599 1.00 96.88 115 ARG A C 1
ATOM 822 O O . ARG A 1 115 ? 10.470 -9.192 -17.597 1.00 96.88 115 ARG A O 1
ATOM 829 N N . ALA A 1 116 ? 10.474 -8.613 -15.424 1.00 97.12 116 ALA A N 1
ATOM 830 C CA . ALA A 1 116 ? 11.838 -9.050 -15.168 1.00 97.12 116 ALA A CA 1
ATOM 831 C C . ALA A 1 116 ? 12.015 -9.408 -13.696 1.00 97.12 116 ALA A C 1
ATOM 833 O O . ALA A 1 116 ? 11.406 -8.780 -12.825 1.00 97.12 116 ALA A O 1
ATOM 834 N N . LEU A 1 117 ? 12.885 -10.379 -13.434 1.00 96.38 117 LEU A N 1
ATOM 835 C CA . LEU A 1 117 ? 13.372 -10.642 -12.092 1.00 96.38 117 LEU A CA 1
ATOM 836 C C . LEU A 1 117 ? 14.521 -9.696 -11.795 1.00 96.38 117 LEU A C 1
ATOM 838 O O . LEU A 1 117 ? 15.479 -9.611 -12.561 1.00 96.38 117 LEU A O 1
ATOM 842 N N . VAL A 1 118 ? 14.411 -8.969 -10.692 1.00 95.38 118 VAL A N 1
ATOM 843 C CA . VAL A 1 118 ? 15.324 -7.881 -10.364 1.00 95.38 118 VAL A CA 1
ATOM 844 C C . VAL A 1 118 ? 15.754 -7.905 -8.908 1.00 95.38 118 VAL A C 1
ATOM 846 O O . VAL A 1 118 ? 15.025 -8.349 -8.018 1.00 95.38 118 VAL A O 1
ATOM 849 N N . ARG A 1 119 ? 16.955 -7.376 -8.691 1.00 93.38 119 ARG A N 1
ATOM 850 C CA . ARG A 1 119 ? 17.515 -6.976 -7.401 1.00 93.38 119 ARG A CA 1
ATOM 851 C C . ARG A 1 119 ? 18.272 -5.677 -7.593 1.00 93.38 119 ARG A C 1
ATOM 853 O O . ARG A 1 119 ? 18.865 -5.482 -8.653 1.00 93.38 119 ARG A O 1
ATOM 860 N N . ALA A 1 120 ? 18.268 -4.803 -6.603 1.00 93.06 120 ALA A N 1
ATOM 861 C CA . ALA A 1 120 ? 19.006 -3.552 -6.680 1.00 93.06 120 ALA A CA 1
ATOM 862 C C . ALA A 1 120 ? 19.470 -3.069 -5.309 1.00 93.06 120 ALA A C 1
ATOM 864 O O . ALA A 1 120 ? 18.880 -3.399 -4.279 1.00 93.06 120 ALA A O 1
ATOM 865 N N . GLY A 1 121 ? 20.518 -2.251 -5.333 1.00 90.44 121 GLY A N 1
ATOM 866 C CA . GLY A 1 121 ? 20.973 -1.436 -4.214 1.00 90.44 121 GLY A CA 1
ATOM 867 C C . GLY A 1 121 ? 20.994 0.048 -4.575 1.00 90.44 121 GLY A C 1
ATOM 868 O O . GLY A 1 121 ? 20.715 0.433 -5.713 1.00 90.44 121 GLY A O 1
ATOM 869 N N . GLY A 1 122 ? 21.322 0.881 -3.590 1.00 88.06 122 GLY A N 1
ATOM 870 C CA . GLY A 1 122 ? 21.320 2.340 -3.703 1.00 88.06 122 GLY A CA 1
ATOM 871 C C . GLY A 1 122 ? 20.168 2.964 -2.917 1.00 88.06 122 GLY A C 1
ATOM 872 O O . GLY A 1 122 ? 19.851 2.522 -1.818 1.00 88.06 122 GLY A O 1
ATOM 873 N N . ASP A 1 123 ? 19.533 3.984 -3.488 1.00 85.25 123 ASP A N 1
ATOM 874 C CA . ASP A 1 123 ? 18.486 4.804 -2.855 1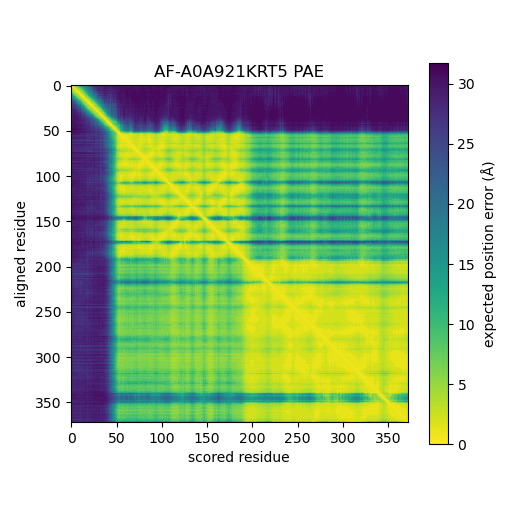.00 85.25 123 ASP A CA 1
ATOM 875 C C . ASP A 1 123 ? 17.045 4.364 -3.197 1.00 85.25 123 ASP A C 1
ATOM 877 O O . ASP A 1 123 ? 16.074 5.046 -2.869 1.00 85.25 123 ASP A O 1
ATOM 881 N N . GLY A 1 124 ? 16.897 3.246 -3.916 1.00 84.25 124 GLY A N 1
ATOM 882 C CA . GLY A 1 124 ? 15.608 2.731 -4.396 1.00 84.25 124 GLY A CA 1
ATOM 883 C C . GLY A 1 124 ? 15.043 3.445 -5.628 1.00 84.25 124 GLY A C 1
ATOM 884 O O . GLY A 1 124 ? 13.957 3.097 -6.090 1.00 84.25 124 GLY A O 1
ATOM 885 N N . ARG A 1 125 ? 15.760 4.428 -6.185 1.00 87.94 125 ARG A N 1
ATOM 886 C CA . ARG A 1 125 ? 15.405 5.134 -7.429 1.00 87.94 125 ARG A CA 1
ATOM 887 C C . ARG A 1 125 ? 16.484 5.022 -8.503 1.00 87.94 125 ARG A C 1
ATOM 889 O O . ARG A 1 125 ? 16.175 5.219 -9.678 1.00 87.94 125 ARG A O 1
ATOM 896 N N . ALA A 1 126 ? 17.704 4.658 -8.121 1.00 91.62 126 ALA A N 1
ATOM 897 C CA . ALA A 1 126 ? 18.853 4.515 -9.006 1.00 91.62 126 ALA A CA 1
ATOM 898 C C . ALA A 1 126 ? 18.623 3.548 -10.180 1.00 91.62 126 ALA A C 1
ATOM 900 O O . ALA A 1 126 ? 19.075 3.811 -11.292 1.00 91.62 126 ALA A O 1
ATOM 901 N N . ALA A 1 127 ? 17.914 2.439 -9.958 1.00 94.62 127 ALA A N 1
ATOM 902 C CA . ALA A 1 127 ? 17.670 1.411 -10.965 1.00 94.62 127 ALA A CA 1
ATOM 903 C C . ALA A 1 127 ? 16.239 1.473 -11.521 1.00 94.62 127 ALA A C 1
ATOM 905 O O . ALA A 1 127 ? 15.289 1.754 -10.788 1.00 94.62 127 ALA A O 1
ATOM 906 N N . SER A 1 128 ? 16.057 1.197 -12.817 1.00 96.56 128 SER A N 1
ATOM 907 C CA . SER A 1 128 ? 14.732 1.188 -13.450 1.00 96.56 128 SER A CA 1
ATOM 908 C C . SER A 1 128 ? 14.610 0.273 -14.673 1.00 96.56 128 SER A C 1
ATOM 910 O O . SER A 1 128 ? 15.587 -0.009 -15.373 1.00 96.56 128 SER A O 1
ATOM 912 N N . LEU A 1 129 ? 13.371 -0.160 -14.929 1.00 97.25 129 LEU A N 1
ATOM 913 C CA . LEU A 1 129 ? 12.935 -0.800 -16.170 1.00 97.25 129 LEU A CA 1
ATOM 914 C C . LEU A 1 129 ? 12.071 0.187 -16.956 1.00 97.25 129 LEU A C 1
ATOM 916 O O . LEU A 1 129 ? 11.156 0.797 -16.398 1.00 97.25 129 LEU A O 1
ATOM 920 N N . GLU A 1 130 ? 12.342 0.328 -18.249 1.00 97.25 130 GLU A N 1
ATOM 921 C CA . GLU A 1 130 ? 11.695 1.308 -19.118 1.00 97.25 130 GLU A CA 1
ATOM 922 C C . GLU A 1 130 ? 11.174 0.657 -20.402 1.00 97.25 130 GLU A C 1
ATOM 924 O O . GLU A 1 130 ? 11.873 -0.114 -21.069 1.00 97.25 130 GLU A O 1
ATOM 929 N N . LEU A 1 131 ? 9.959 1.044 -20.786 1.00 96.81 131 LEU A N 1
ATOM 930 C CA . LEU A 1 131 ? 9.386 0.814 -22.104 1.00 96.81 131 LEU A CA 1
ATOM 931 C C . LEU A 1 131 ? 9.176 2.154 -22.790 1.00 96.81 131 LEU A C 1
ATOM 933 O O . LEU A 1 131 ? 8.419 2.994 -22.309 1.00 96.81 131 LEU A O 1
ATOM 937 N N . ARG A 1 132 ? 9.801 2.351 -23.949 1.00 95.44 132 ARG A N 1
ATOM 938 C CA . ARG A 1 132 ? 9.602 3.557 -24.751 1.00 95.44 132 ARG A CA 1
ATOM 939 C C . ARG A 1 132 ? 9.019 3.219 -26.110 1.00 95.44 132 ARG A C 1
ATOM 941 O O . ARG A 1 132 ? 9.604 2.476 -26.891 1.00 95.44 132 ARG A O 1
ATOM 948 N N . SER A 1 133 ? 7.881 3.828 -26.418 1.00 92.06 133 SER A N 1
ATOM 949 C CA . SER A 1 133 ? 7.227 3.745 -27.720 1.00 92.06 133 SER A CA 1
ATOM 950 C C . SER A 1 133 ? 6.882 5.155 -28.188 1.00 92.06 133 SER A C 1
ATOM 952 O O . SER A 1 133 ? 6.024 5.833 -27.616 1.00 92.06 133 SER A O 1
ATOM 954 N N . ARG A 1 134 ? 7.534 5.598 -29.270 1.00 87.19 134 ARG A N 1
ATOM 955 C CA . ARG A 1 134 ? 7.385 6.953 -29.837 1.00 87.19 134 ARG A CA 1
ATOM 956 C C . ARG A 1 134 ? 7.721 8.031 -28.796 1.00 87.19 134 ARG A C 1
ATOM 958 O O . ARG A 1 134 ? 8.854 8.084 -28.337 1.00 87.19 134 ARG A O 1
ATOM 965 N N . ASN A 1 135 ? 6.742 8.856 -28.423 1.00 86.25 135 ASN A N 1
ATOM 966 C CA . ASN A 1 135 ? 6.888 9.966 -27.478 1.00 86.25 135 ASN A CA 1
ATOM 967 C C . ASN A 1 135 ? 6.418 9.596 -26.059 1.00 86.25 135 ASN A C 1
ATOM 969 O O . ASN A 1 135 ? 6.231 10.488 -25.237 1.00 86.25 135 ASN A O 1
ATOM 973 N N . ARG A 1 136 ? 6.160 8.309 -25.781 1.00 90.88 136 ARG A N 1
ATOM 974 C CA . ARG A 1 136 ? 5.769 7.828 -24.451 1.00 90.88 136 ARG A CA 1
ATOM 975 C C . ARG A 1 136 ? 6.839 6.912 -23.880 1.00 90.88 136 ARG A C 1
ATOM 977 O O . ARG A 1 136 ? 7.305 6.011 -24.580 1.00 90.88 136 ARG A O 1
ATOM 984 N N . THR A 1 137 ? 7.180 7.157 -22.622 1.00 94.81 137 THR A N 1
ATOM 985 C CA . THR A 1 137 ? 8.065 6.323 -21.812 1.00 94.81 137 THR A CA 1
ATOM 986 C C . THR A 1 137 ? 7.305 5.923 -20.561 1.00 94.81 137 THR A C 1
ATOM 988 O O . THR A 1 137 ? 6.904 6.790 -19.788 1.00 94.81 137 THR A O 1
ATOM 991 N N . ASP A 1 138 ? 7.136 4.625 -20.374 1.00 95.44 138 ASP A N 1
ATOM 992 C CA . ASP A 1 138 ? 6.602 4.017 -19.165 1.00 95.44 138 ASP A CA 1
ATOM 993 C C . ASP A 1 138 ? 7.786 3.441 -18.371 1.00 95.44 138 ASP A C 1
ATOM 995 O O . ASP A 1 138 ? 8.695 2.842 -18.956 1.00 95.44 138 ASP A O 1
ATOM 999 N N . ARG A 1 139 ? 7.825 3.661 -17.052 1.00 95.31 139 ARG A N 1
ATOM 1000 C CA . ARG A 1 139 ? 8.959 3.287 -16.188 1.00 95.31 139 ARG A CA 1
ATOM 1001 C C . ARG A 1 139 ? 8.481 2.732 -14.851 1.00 95.31 139 ARG A C 1
ATOM 1003 O O . ARG A 1 139 ? 7.523 3.243 -14.277 1.00 95.31 139 ARG A O 1
ATOM 1010 N N . VAL A 1 140 ? 9.222 1.763 -14.320 1.00 94.62 140 VAL A N 1
ATOM 1011 C CA . VAL A 1 140 ? 9.182 1.374 -12.903 1.00 94.62 140 VAL A CA 1
ATOM 1012 C C . VAL A 1 140 ? 10.591 1.435 -12.308 1.00 94.62 140 VAL A C 1
ATOM 1014 O O . VAL A 1 140 ? 11.557 1.045 -12.966 1.00 94.62 140 VAL A O 1
ATOM 1017 N N . HIS A 1 141 ? 10.718 1.951 -11.085 1.00 94.62 141 HIS A N 1
ATOM 1018 C CA . HIS A 1 141 ? 11.974 1.909 -10.333 1.00 94.62 141 HIS A CA 1
ATOM 1019 C C . HIS A 1 141 ? 12.126 0.558 -9.637 1.00 94.62 141 HIS A C 1
ATOM 1021 O O . HIS A 1 141 ? 11.145 -0.013 -9.161 1.00 94.62 141 HIS A O 1
ATOM 1027 N N . VAL A 1 142 ? 13.354 0.051 -9.585 1.00 91.88 142 VAL A N 1
ATOM 1028 C CA . VAL A 1 142 ? 13.671 -1.172 -8.851 1.00 91.88 142 VAL A CA 1
ATOM 1029 C C . VAL A 1 142 ? 13.951 -0.792 -7.395 1.00 91.88 142 VAL A C 1
ATOM 1031 O O . VAL A 1 142 ? 14.882 -0.019 -7.157 1.00 91.88 142 VAL A O 1
ATOM 1034 N N . PRO A 1 143 ? 13.164 -1.291 -6.424 1.00 90.19 143 PRO A N 1
ATOM 1035 C CA . PRO A 1 143 ? 13.376 -0.970 -5.020 1.00 90.19 143 PRO A CA 1
ATOM 1036 C C . PRO A 1 143 ? 14.666 -1.616 -4.506 1.00 90.19 143 PRO A C 1
ATOM 1038 O O . PRO A 1 143 ? 15.182 -2.569 -5.096 1.00 90.19 143 PRO A O 1
ATOM 1041 N N . VAL A 1 144 ? 15.164 -1.118 -3.373 1.00 89.69 144 VAL A N 1
ATOM 1042 C CA . VAL A 1 144 ? 16.308 -1.731 -2.692 1.00 89.69 144 VAL A CA 1
ATOM 1043 C C . VAL A 1 144 ? 15.894 -3.107 -2.184 1.00 89.69 144 VAL A C 1
ATOM 1045 O O . VAL A 1 144 ? 15.057 -3.234 -1.293 1.00 89.69 144 VAL A O 1
ATOM 1048 N N . THR A 1 145 ? 16.490 -4.148 -2.747 1.00 86.50 145 THR A N 1
ATOM 1049 C CA . THR A 1 145 ? 16.360 -5.516 -2.252 1.00 86.50 145 THR A CA 1
ATOM 1050 C C . THR A 1 145 ? 17.501 -5.721 -1.263 1.00 86.50 145 THR A C 1
ATOM 1052 O O . THR A 1 145 ? 18.649 -5.855 -1.687 1.00 86.50 145 THR A O 1
ATOM 1055 N N . GLY A 1 146 ? 17.207 -5.635 0.039 1.00 66.50 146 GLY A N 1
ATOM 1056 C CA . GLY A 1 146 ? 18.196 -5.719 1.122 1.00 66.50 146 GLY A CA 1
ATOM 1057 C C . GLY A 1 146 ? 19.019 -7.020 1.140 1.00 66.50 146 GLY A C 1
ATOM 1058 O O . GLY A 1 146 ? 18.918 -7.868 0.253 1.00 66.50 146 GLY A O 1
ATOM 1059 N N . ALA A 1 147 ? 19.840 -7.196 2.181 1.00 58.81 147 ALA A N 1
ATOM 1060 C CA . ALA A 1 147 ? 20.833 -8.277 2.289 1.00 58.81 147 ALA A CA 1
ATOM 1061 C C . ALA A 1 147 ? 20.270 -9.714 2.186 1.00 58.81 147 ALA A C 1
ATOM 1063 O O . ALA A 1 147 ? 21.026 -10.645 1.918 1.00 58.81 147 ALA A O 1
ATOM 1064 N N . GLU A 1 148 ? 18.957 -9.895 2.342 1.00 65.06 148 GLU A N 1
ATOM 1065 C CA . GLU A 1 148 ? 18.263 -11.179 2.171 1.00 65.06 148 GLU A CA 1
ATOM 1066 C C . GLU A 1 148 ? 18.268 -11.686 0.717 1.00 65.06 148 GLU A C 1
ATOM 1068 O O . GLU A 1 148 ? 17.987 -12.854 0.458 1.00 65.06 148 GLU A O 1
ATOM 1073 N N . GLY A 1 149 ? 18.621 -10.832 -0.254 1.00 66.81 149 GLY A N 1
ATOM 1074 C CA . GLY A 1 149 ? 18.917 -11.251 -1.626 1.00 66.81 149 GLY A CA 1
ATOM 1075 C C . GLY A 1 149 ? 17.715 -11.771 -2.419 1.00 66.81 149 GLY A C 1
ATOM 1076 O O . GLY A 1 149 ? 17.923 -12.400 -3.465 1.00 66.81 149 GLY A O 1
ATOM 1077 N N . ALA A 1 150 ? 16.492 -11.507 -1.946 1.00 83.94 150 ALA A N 1
ATOM 1078 C CA . ALA A 1 150 ? 15.246 -11.895 -2.592 1.00 83.94 150 ALA A CA 1
ATOM 1079 C C . ALA A 1 150 ? 15.135 -11.294 -3.999 1.00 83.94 150 ALA A C 1
ATOM 1081 O O . ALA A 1 150 ? 15.400 -10.112 -4.213 1.00 83.94 150 ALA A O 1
ATOM 1082 N N . TRP A 1 151 ? 14.739 -12.123 -4.962 1.00 91.62 151 TRP A N 1
ATOM 1083 C CA . TRP A 1 151 ? 14.407 -11.681 -6.312 1.00 91.62 151 TRP A CA 1
ATOM 1084 C C . TRP A 1 151 ? 12.971 -11.173 -6.345 1.00 91.62 151 TRP A C 1
ATOM 1086 O O . TRP A 1 151 ? 12.059 -11.879 -5.918 1.00 91.62 151 TRP A O 1
ATOM 1096 N N . LEU A 1 152 ? 12.769 -9.977 -6.891 1.00 92.31 152 LEU A N 1
ATOM 1097 C CA . LEU A 1 152 ? 11.440 -9.423 -7.123 1.00 92.31 152 LEU A CA 1
ATOM 1098 C C . LEU A 1 152 ? 11.076 -9.573 -8.595 1.00 92.31 152 LEU A C 1
ATOM 1100 O O . LEU A 1 152 ? 11.904 -9.284 -9.454 1.00 92.31 152 LEU A O 1
ATOM 1104 N N . GLU A 1 153 ? 9.842 -9.965 -8.902 1.00 93.25 153 GLU A N 1
ATOM 1105 C CA . GLU A 1 153 ? 9.305 -9.762 -10.248 1.00 93.25 153 GLU A CA 1
ATOM 1106 C C . GLU A 1 153 ? 8.695 -8.362 -10.329 1.00 93.25 153 GLU A C 1
ATOM 1108 O O . GLU A 1 153 ? 7.735 -8.054 -9.624 1.00 93.25 153 GLU A O 1
ATOM 1113 N N . LEU A 1 154 ? 9.240 -7.517 -11.203 1.00 93.88 154 LEU A N 1
ATOM 1114 C CA . LEU A 1 154 ? 8.640 -6.226 -11.530 1.00 93.88 154 LEU A CA 1
ATOM 1115 C C . LEU A 1 154 ? 8.049 -6.245 -12.927 1.00 93.88 154 LEU A C 1
ATOM 1117 O O . LEU A 1 154 ? 8.540 -6.943 -13.814 1.00 93.88 154 LEU A O 1
ATOM 1121 N N . ALA A 1 155 ? 7.023 -5.419 -13.120 1.00 94.56 155 ALA A N 1
ATOM 1122 C CA . ALA A 1 155 ? 6.363 -5.234 -14.397 1.00 94.56 155 ALA A CA 1
ATOM 1123 C C . ALA A 1 155 ? 6.243 -3.745 -14.750 1.00 94.56 155 ALA A C 1
ATOM 1125 O O . ALA A 1 155 ? 5.924 -2.916 -13.898 1.00 94.56 155 ALA A O 1
ATOM 1126 N N . VAL A 1 156 ? 6.455 -3.415 -16.023 1.00 95.44 156 VAL A N 1
ATOM 1127 C CA . VAL A 1 156 ? 6.145 -2.105 -16.609 1.00 95.44 156 VAL A CA 1
ATOM 1128 C C . VAL A 1 156 ? 5.336 -2.318 -17.881 1.00 95.44 156 VAL A C 1
ATOM 1130 O O . VAL A 1 156 ? 5.694 -3.144 -18.721 1.00 95.44 156 VAL A O 1
ATOM 1133 N N . SER A 1 157 ? 4.231 -1.590 -18.016 1.00 95.12 157 SER A N 1
ATOM 1134 C CA . SER A 1 157 ? 3.297 -1.755 -19.128 1.00 95.12 157 SER A CA 1
ATOM 1135 C C . SER A 1 157 ? 3.250 -0.522 -20.018 1.00 95.12 157 SER A C 1
ATOM 1137 O O . SER A 1 157 ? 3.199 0.600 -19.529 1.00 95.12 157 SER A O 1
ATOM 1139 N N . ALA A 1 158 ? 3.202 -0.753 -21.326 1.00 94.12 158 ALA A N 1
ATOM 1140 C CA . ALA A 1 158 ? 2.964 0.227 -22.373 1.00 94.12 158 ALA A CA 1
ATOM 1141 C C . ALA A 1 158 ? 1.593 -0.061 -23.026 1.00 94.12 158 ALA A C 1
ATOM 1143 O O . ALA A 1 158 ? 1.499 -0.942 -23.888 1.00 94.12 158 ALA A O 1
ATOM 1144 N N . PRO A 1 159 ? 0.518 0.676 -22.678 1.00 91.06 159 PRO A N 1
ATOM 1145 C CA . PRO A 1 159 ? -0.850 0.348 -23.112 1.00 91.06 159 PRO A CA 1
ATOM 1146 C C . PRO A 1 159 ? -1.134 0.478 -24.611 1.00 91.06 159 PRO A C 1
ATOM 1148 O O . PRO A 1 159 ? -2.154 0.012 -25.102 1.00 91.06 159 PRO A O 1
ATOM 1151 N N . ALA A 1 160 ? -0.261 1.154 -25.357 1.00 90.12 160 ALA A N 1
ATOM 1152 C CA . ALA A 1 160 ? -0.458 1.411 -26.783 1.00 90.12 160 ALA A CA 1
ATOM 1153 C C . ALA A 1 160 ? 0.870 1.369 -27.554 1.00 90.12 160 ALA A C 1
ATOM 1155 O O . ALA A 1 160 ? 1.176 2.266 -28.351 1.00 90.12 160 ALA A O 1
ATOM 1156 N N . ALA A 1 161 ? 1.688 0.350 -27.287 1.00 90.56 161 ALA A N 1
ATOM 1157 C CA . ALA A 1 161 ? 2.940 0.125 -27.998 1.00 90.56 161 ALA A CA 1
ATOM 1158 C C . ALA A 1 161 ? 2.664 -0.163 -29.480 1.00 90.56 161 ALA A C 1
ATOM 1160 O O . ALA A 1 161 ? 1.758 -0.927 -29.810 1.00 90.56 161 ALA A O 1
ATOM 1161 N N . ARG A 1 162 ? 3.419 0.460 -30.394 1.00 89.44 162 ARG A N 1
ATOM 1162 C CA . ARG A 1 162 ? 3.292 0.204 -31.840 1.00 89.44 162 ARG A CA 1
ATOM 1163 C C . ARG A 1 162 ? 4.540 0.617 -32.610 1.00 89.44 162 ARG A C 1
ATOM 1165 O O . ARG A 1 162 ? 5.054 1.720 -32.407 1.00 89.44 162 ARG A O 1
ATOM 1172 N N . GLY A 1 163 ? 4.954 -0.191 -33.583 1.00 91.75 163 GLY A N 1
ATOM 1173 C CA . GLY A 1 163 ? 6.188 0.053 -34.328 1.00 91.75 163 GLY A CA 1
ATOM 1174 C C . GLY A 1 163 ? 7.398 -0.351 -33.494 1.00 91.75 163 GLY A C 1
ATOM 1175 O O . GLY A 1 163 ? 7.505 -1.508 -33.125 1.00 91.75 163 GLY A O 1
ATOM 1176 N N . ILE A 1 164 ? 8.310 0.572 -33.197 1.00 93.25 164 ILE A N 1
ATOM 1177 C CA . ILE A 1 164 ? 9.492 0.271 -32.377 1.00 93.25 164 ILE A CA 1
ATOM 1178 C C . ILE A 1 164 ? 9.159 0.497 -30.900 1.00 93.25 164 ILE A C 1
ATOM 1180 O O . ILE A 1 164 ? 8.748 1.596 -30.522 1.00 93.25 164 ILE A O 1
ATOM 1184 N N . LEU A 1 165 ? 9.370 -0.539 -30.091 1.00 95.56 165 LEU A N 1
ATOM 1185 C CA . LEU A 1 165 ? 9.373 -0.501 -28.635 1.00 95.56 165 LEU A CA 1
ATOM 1186 C C . LEU A 1 165 ? 10.823 -0.661 -28.159 1.00 95.56 165 LEU A C 1
ATOM 1188 O O . LEU A 1 165 ? 11.420 -1.722 -28.340 1.00 95.56 165 LEU A O 1
ATOM 1192 N N . ASP A 1 166 ? 11.408 0.392 -27.590 1.00 96.62 166 ASP A N 1
ATOM 1193 C CA . ASP A 1 166 ? 12.704 0.288 -26.919 1.00 96.62 166 ASP A CA 1
ATOM 1194 C C . ASP A 1 166 ? 12.476 -0.231 -25.491 1.00 96.62 166 ASP A C 1
ATOM 1196 O O . ASP A 1 166 ? 11.772 0.394 -24.697 1.00 96.62 166 ASP A O 1
ATOM 1200 N N . VAL A 1 167 ? 13.096 -1.363 -25.171 1.00 97.69 167 VAL A N 1
ATOM 1201 C CA . VAL A 1 167 ? 13.182 -1.936 -23.824 1.00 97.69 167 VAL A CA 1
ATOM 1202 C C . VAL A 1 167 ? 14.516 -1.510 -23.233 1.00 97.69 167 VAL A C 1
ATOM 1204 O O . VAL A 1 167 ? 15.548 -1.769 -23.851 1.00 97.69 167 VAL A O 1
ATOM 1207 N N . THR A 1 168 ? 14.521 -0.845 -22.077 1.00 98.12 168 THR A N 1
ATOM 1208 C CA . THR A 1 168 ? 15.758 -0.362 -21.442 1.00 98.12 168 THR A CA 1
ATOM 1209 C C . THR A 1 168 ? 15.817 -0.733 -19.965 1.00 98.12 168 THR A C 1
ATOM 1211 O O . THR A 1 168 ? 14.864 -0.533 -19.219 1.00 98.12 168 THR A O 1
ATOM 1214 N N . LEU A 1 169 ? 16.970 -1.255 -19.558 1.00 97.50 169 LEU A N 1
ATOM 1215 C CA . LEU A 1 169 ? 17.372 -1.490 -18.177 1.00 97.50 169 LEU A CA 1
ATOM 1216 C C . LEU A 1 169 ? 18.413 -0.435 -17.836 1.00 97.50 169 LEU A C 1
ATOM 1218 O O . LEU A 1 169 ? 19.420 -0.340 -18.541 1.00 97.50 169 LEU A O 1
ATOM 1222 N N . ARG A 1 170 ? 18.180 0.367 -16.801 1.00 97.19 170 ARG A N 1
ATOM 1223 C CA . ARG A 1 170 ? 19.036 1.512 -16.477 1.00 97.19 170 ARG A CA 1
ATOM 1224 C C . ARG A 1 170 ? 19.412 1.511 -15.011 1.00 97.19 170 ARG A C 1
ATOM 1226 O O . ARG A 1 170 ? 18.559 1.259 -14.164 1.00 97.19 170 ARG A O 1
ATOM 1233 N N . VAL A 1 171 ? 20.659 1.871 -14.735 1.00 96.44 171 VAL A N 1
ATOM 1234 C CA . VAL A 1 171 ? 21.113 2.286 -13.409 1.00 96.44 171 VAL A CA 1
ATOM 1235 C C . VAL A 1 171 ? 21.819 3.631 -13.538 1.00 96.44 171 VAL A C 1
ATOM 1237 O O . VAL A 1 171 ? 22.790 3.750 -14.289 1.00 96.44 171 VAL A O 1
ATOM 1240 N N . SER A 1 172 ? 21.327 4.632 -12.815 1.00 91.56 172 SER A N 1
ATOM 1241 C CA . SER A 1 172 ? 21.910 5.971 -12.705 1.00 91.56 172 SER A CA 1
ATOM 1242 C C . SER A 1 172 ? 22.514 6.120 -11.304 1.00 91.56 172 SER A C 1
ATOM 1244 O O . SER A 1 172 ? 21.865 5.806 -10.307 1.00 91.56 172 SER A O 1
ATOM 1246 N N . GLY A 1 173 ? 23.782 6.519 -11.222 1.00 73.94 173 GLY A N 1
ATOM 1247 C CA . GLY A 1 173 ? 24.600 6.321 -10.029 1.00 73.94 173 GLY A CA 1
ATOM 1248 C C . GLY A 1 173 ? 24.672 7.513 -9.077 1.00 73.94 173 GLY A C 1
ATOM 1249 O O . GLY A 1 173 ? 25.308 8.519 -9.388 1.00 73.94 173 GLY A O 1
ATOM 1250 N N . ALA A 1 174 ? 24.139 7.329 -7.870 1.00 73.44 174 ALA A N 1
ATOM 1251 C CA . ALA A 1 174 ? 24.783 7.773 -6.630 1.00 73.44 174 ALA A CA 1
ATOM 1252 C C . ALA A 1 174 ? 25.701 6.643 -6.097 1.00 73.44 174 ALA A C 1
ATOM 1254 O O . ALA A 1 174 ? 25.757 5.563 -6.689 1.00 73.44 174 ALA A O 1
ATOM 1255 N N . GLU A 1 175 ? 26.445 6.871 -5.011 1.00 77.56 175 GLU A N 1
ATOM 1256 C CA . GLU A 1 175 ? 27.285 5.833 -4.388 1.00 77.56 175 GLU A CA 1
ATOM 1257 C C . GLU A 1 175 ? 26.446 4.604 -3.972 1.00 77.56 175 GLU A C 1
ATOM 1259 O O . GLU A 1 175 ? 25.363 4.745 -3.408 1.00 77.56 175 GLU A O 1
ATOM 1264 N N . GLY A 1 176 ? 26.919 3.391 -4.288 1.00 84.00 176 GLY A N 1
ATOM 1265 C CA . GLY A 1 176 ? 26.235 2.133 -3.949 1.00 84.00 176 GLY A CA 1
ATOM 1266 C C . GLY A 1 176 ? 25.087 1.712 -4.881 1.00 84.00 176 GLY A C 1
ATOM 1267 O O . GLY A 1 176 ? 24.417 0.717 -4.602 1.00 84.00 176 GLY A O 1
ATOM 1268 N N . ALA A 1 177 ? 24.853 2.429 -5.985 1.00 92.25 177 ALA A N 1
ATOM 1269 C CA . ALA A 1 177 ? 23.838 2.076 -6.976 1.00 92.25 177 ALA A CA 1
ATOM 1270 C C . ALA A 1 177 ? 24.246 0.864 -7.827 1.00 92.25 177 ALA A C 1
ATOM 1272 O O . ALA A 1 177 ? 25.240 0.898 -8.551 1.00 92.25 177 ALA A O 1
ATOM 1273 N N . TRP A 1 178 ? 23.426 -0.184 -7.812 1.00 93.88 178 TRP A N 1
ATOM 1274 C CA . TRP A 1 178 ? 23.597 -1.347 -8.681 1.00 93.88 178 TRP A CA 1
ATOM 1275 C C . TRP A 1 178 ? 22.257 -2.025 -8.956 1.00 93.88 178 TRP A C 1
ATOM 1277 O O . TRP A 1 178 ? 21.310 -1.884 -8.183 1.00 93.88 178 TRP A O 1
ATOM 1287 N N . ALA A 1 179 ? 22.186 -2.802 -10.035 1.00 95.19 179 ALA A N 1
ATOM 1288 C CA . ALA A 1 179 ? 21.067 -3.694 -10.312 1.00 95.19 179 ALA A CA 1
ATOM 1289 C C . ALA A 1 179 ? 21.536 -5.037 -10.871 1.00 95.19 179 ALA A C 1
ATOM 1291 O O . ALA A 1 179 ? 22.522 -5.128 -11.602 1.00 95.19 179 ALA A O 1
ATOM 1292 N N . GLN A 1 180 ? 20.797 -6.083 -10.534 1.00 96.00 180 GLN A N 1
ATOM 1293 C CA . GLN A 1 180 ? 20.905 -7.410 -11.108 1.00 96.00 180 GLN A CA 1
ATOM 1294 C C . GLN A 1 180 ? 19.569 -7.772 -11.739 1.00 96.00 180 GLN A C 1
ATOM 1296 O O . GLN A 1 180 ? 18.544 -7.679 -11.067 1.00 96.00 180 GLN A O 1
ATOM 1301 N N . ILE A 1 181 ? 19.576 -8.157 -13.013 1.00 97.00 181 ILE A N 1
ATOM 1302 C CA . ILE A 1 181 ? 18.362 -8.472 -13.768 1.00 97.00 181 ILE A CA 1
ATOM 1303 C C . ILE A 1 181 ? 18.496 -9.818 -14.477 1.00 97.00 181 ILE A C 1
ATOM 1305 O O . ILE A 1 181 ? 19.552 -10.137 -15.023 1.00 97.00 181 ILE A O 1
ATOM 1309 N N . ASP A 1 182 ? 17.412 -10.586 -14.496 1.00 96.75 182 ASP A N 1
ATOM 1310 C CA . ASP A 1 182 ? 17.292 -11.845 -15.225 1.00 96.75 182 ASP A CA 1
ATOM 1311 C C . ASP A 1 182 ? 15.830 -12.099 -15.662 1.00 96.75 182 ASP A C 1
ATOM 1313 O O . ASP A 1 182 ? 14.913 -11.372 -15.271 1.00 96.75 182 ASP A O 1
ATOM 1317 N N . GLU A 1 183 ? 15.613 -13.127 -16.485 1.00 95.62 183 GLU A N 1
ATOM 1318 C CA . GLU A 1 183 ? 14.307 -13.624 -16.939 1.00 95.62 183 GLU A CA 1
ATOM 1319 C C . GLU A 1 183 ? 13.360 -12.545 -17.482 1.00 95.62 183 GLU A C 1
ATOM 1321 O O . GLU A 1 183 ? 12.208 -12.414 -17.051 1.00 95.62 183 GLU A O 1
ATOM 1326 N N . LEU A 1 184 ? 13.814 -11.774 -18.471 1.00 97.38 184 LEU A N 1
ATOM 1327 C CA . LEU A 1 184 ? 12.928 -10.799 -19.090 1.00 97.38 184 LEU A CA 1
ATOM 1328 C C . LEU A 1 184 ? 11.823 -11.481 -19.905 1.00 97.38 184 LEU A C 1
ATOM 1330 O O . LEU A 1 184 ? 12.054 -12.404 -20.683 1.00 97.38 184 LEU A O 1
ATOM 1334 N N . ARG A 1 185 ? 10.597 -10.981 -19.788 1.00 95.81 185 ARG A N 1
ATOM 1335 C CA . ARG A 1 185 ? 9.455 -11.417 -20.597 1.00 95.81 185 ARG A CA 1
ATOM 1336 C C . ARG A 1 185 ? 8.731 -10.199 -21.135 1.00 95.81 185 ARG A C 1
ATOM 1338 O O . ARG A 1 185 ? 8.429 -9.287 -20.377 1.00 95.81 185 ARG A O 1
ATOM 1345 N N . LEU A 1 186 ? 8.445 -10.191 -22.433 1.00 95.19 186 LEU A N 1
ATOM 1346 C CA . LEU A 1 186 ? 7.586 -9.188 -23.052 1.00 95.19 186 LEU A CA 1
ATOM 1347 C C . LEU A 1 186 ? 6.299 -9.873 -23.510 1.00 95.19 186 LEU A C 1
ATOM 1349 O O . LEU A 1 186 ? 6.339 -10.719 -24.402 1.00 95.19 186 LEU A O 1
ATOM 1353 N N . THR A 1 187 ? 5.175 -9.527 -22.893 1.00 93.56 187 THR A N 1
ATOM 1354 C CA . THR A 1 187 ? 3.879 -10.182 -23.112 1.00 93.56 187 THR A CA 1
ATOM 1355 C C . THR A 1 187 ? 2.822 -9.192 -23.618 1.00 93.56 187 THR A C 1
ATOM 1357 O O . THR A 1 187 ? 2.929 -7.993 -23.349 1.00 93.56 187 THR A O 1
ATOM 1360 N N . PRO A 1 188 ? 1.829 -9.641 -24.413 1.00 93.00 188 PRO A N 1
ATOM 1361 C CA . PRO A 1 188 ? 0.792 -8.781 -24.984 1.00 93.00 188 PRO A CA 1
ATOM 1362 C C . PRO A 1 188 ? -0.394 -8.578 -24.020 1.00 93.00 188 PRO A C 1
ATOM 1364 O O . PRO A 1 188 ? -1.537 -8.852 -24.375 1.00 93.00 188 PRO A O 1
ATOM 1367 N N . ASP A 1 189 ? -0.104 -8.140 -22.798 1.00 92.38 189 ASP A N 1
ATOM 1368 C CA . ASP A 1 189 ? -1.047 -7.868 -21.708 1.00 92.38 189 ASP A CA 1
ATOM 1369 C C . ASP A 1 189 ? -0.723 -6.526 -21.031 1.00 92.38 189 ASP A C 1
ATOM 1371 O O . ASP A 1 189 ? 0.320 -5.910 -21.288 1.00 92.38 189 ASP A O 1
ATOM 1375 N N . LEU A 1 190 ? -1.596 -6.092 -20.123 1.00 91.50 190 LEU A N 1
ATOM 1376 C CA . LEU A 1 190 ? -1.292 -5.084 -19.111 1.00 91.50 190 LEU A CA 1
ATOM 1377 C C . LEU A 1 190 ? -1.036 -5.754 -17.766 1.00 91.50 190 LEU A C 1
ATOM 1379 O O . LEU A 1 190 ? -1.766 -6.658 -17.359 1.00 91.50 190 LEU A O 1
ATOM 1383 N N . ALA A 1 191 ? -0.040 -5.258 -17.038 1.00 87.38 191 ALA A N 1
ATOM 1384 C CA . ALA A 1 191 ? 0.158 -5.637 -15.656 1.00 87.38 191 ALA A CA 1
ATOM 1385 C C . ALA A 1 191 ? -1.051 -5.167 -14.840 1.00 87.38 191 ALA A C 1
ATOM 1387 O O . ALA A 1 191 ? -1.298 -3.970 -14.689 1.00 87.38 191 ALA A O 1
ATOM 1388 N N . SER A 1 192 ? -1.801 -6.117 -14.294 1.00 82.94 192 SER A N 1
ATOM 1389 C CA . SER A 1 192 ? -2.841 -5.838 -13.314 1.00 82.94 192 SER A CA 1
ATOM 1390 C C . SER A 1 192 ? -2.229 -5.768 -11.920 1.00 82.94 192 SER A C 1
ATOM 1392 O O . SER A 1 192 ? -1.479 -6.659 -11.521 1.00 82.94 192 SER A O 1
ATOM 1394 N N . ARG A 1 193 ? -2.595 -4.749 -11.144 1.00 83.81 193 ARG A N 1
ATOM 1395 C CA . ARG A 1 193 ? -2.359 -4.758 -9.696 1.00 83.81 193 ARG A CA 1
ATOM 1396 C C . ARG A 1 193 ? -3.444 -5.593 -9.041 1.00 83.81 193 ARG A C 1
ATOM 1398 O O . ARG A 1 193 ? -4.610 -5.269 -9.234 1.00 83.81 193 ARG A O 1
ATOM 1405 N N . THR A 1 194 ? -3.084 -6.616 -8.274 1.00 85.31 194 THR A N 1
ATOM 1406 C CA . THR A 1 194 ? -4.064 -7.441 -7.547 1.00 85.31 194 THR A CA 1
ATOM 1407 C C . THR A 1 194 ? -4.870 -6.603 -6.555 1.00 85.31 194 THR A C 1
ATOM 1409 O O . THR A 1 194 ? -6.067 -6.810 -6.419 1.00 85.31 194 THR A O 1
ATOM 1412 N N . VAL A 1 195 ? -4.231 -5.597 -5.948 1.00 93.00 195 VAL A N 1
ATOM 1413 C CA . VAL A 1 195 ? -4.856 -4.675 -4.997 1.00 93.00 195 VAL A CA 1
ATOM 1414 C C . VAL A 1 195 ? -4.956 -3.283 -5.614 1.00 93.00 195 VAL A C 1
ATOM 1416 O O . VAL A 1 195 ? -3.949 -2.672 -5.987 1.00 93.00 195 VAL A O 1
ATOM 1419 N N . ARG A 1 196 ? -6.182 -2.778 -5.729 1.00 94.50 196 ARG A N 1
ATOM 1420 C CA . ARG A 1 196 ? -6.507 -1.403 -6.122 1.00 94.50 196 ARG A CA 1
ATOM 1421 C C . ARG A 1 196 ? -7.462 -0.862 -5.069 1.00 94.50 196 ARG A C 1
ATOM 1423 O O . ARG A 1 196 ? -8.668 -1.052 -5.176 1.00 94.50 196 ARG A O 1
ATO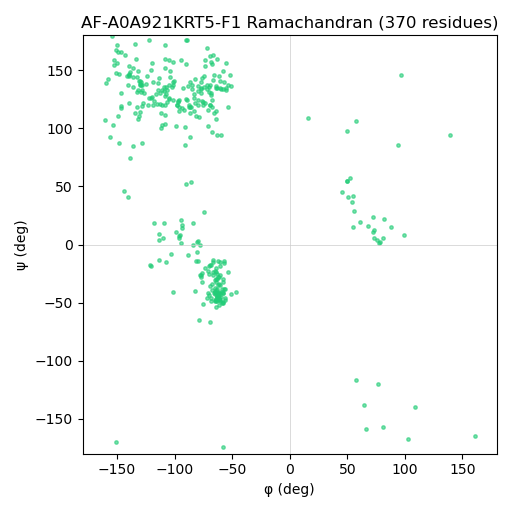M 1430 N N . GLY A 1 197 ? -6.887 -0.310 -4.006 1.00 94.88 197 GLY A N 1
ATOM 1431 C CA . GLY A 1 197 ? -7.632 0.070 -2.813 1.00 94.88 197 GLY A CA 1
ATOM 1432 C C . GLY A 1 197 ? -8.074 1.532 -2.786 1.00 94.88 197 GLY A C 1
ATOM 1433 O O . GLY A 1 197 ? -7.459 2.378 -3.438 1.00 94.88 197 GLY A O 1
ATOM 1434 N N . ALA A 1 198 ? -9.093 1.822 -1.980 1.00 96.94 198 ALA A N 1
ATOM 1435 C CA . ALA A 1 198 ? -9.462 3.171 -1.551 1.00 96.94 198 ALA A CA 1
ATOM 1436 C C . ALA A 1 198 ? -9.787 3.178 -0.048 1.00 96.94 198 ALA A C 1
ATOM 1438 O O . ALA A 1 198 ? -10.366 2.215 0.450 1.00 96.94 198 ALA A O 1
ATOM 1439 N N . ASP A 1 199 ? -9.438 4.250 0.673 1.00 98.44 199 ASP A N 1
ATOM 1440 C CA . ASP A 1 199 ? -9.939 4.466 2.038 1.00 98.44 199 ASP A CA 1
ATOM 1441 C C . ASP A 1 199 ? -11.359 5.027 1.968 1.00 98.44 199 ASP A C 1
ATOM 1443 O O . ASP A 1 199 ? -11.597 6.081 1.374 1.00 98.44 199 ASP A O 1
ATOM 1447 N N . LEU A 1 200 ? -12.303 4.294 2.550 1.00 98.62 200 LEU A N 1
ATOM 1448 C CA . LEU A 1 200 ? -13.735 4.576 2.453 1.00 98.62 200 LEU A CA 1
ATOM 1449 C C . LEU A 1 200 ? -14.338 4.976 3.803 1.00 98.62 200 LEU A C 1
ATOM 1451 O O . LEU A 1 200 ? -15.538 5.228 3.899 1.00 98.62 200 LEU A O 1
ATOM 1455 N N . SER A 1 201 ? -13.516 5.098 4.847 1.00 98.50 201 SER A N 1
ATOM 1456 C CA . SER A 1 201 ? -13.992 5.306 6.221 1.00 98.50 201 SER A CA 1
ATOM 1457 C C . SER A 1 201 ? -14.635 6.679 6.447 1.00 98.50 201 SER A C 1
ATOM 1459 O O . SER A 1 201 ? -15.353 6.880 7.418 1.00 98.50 201 SER A O 1
ATOM 1461 N N . GLY A 1 202 ? -14.393 7.649 5.555 1.00 97.88 202 GLY A N 1
ATOM 1462 C CA . GLY A 1 202 ? -15.034 8.969 5.615 1.00 97.88 202 GLY A CA 1
ATOM 1463 C C . GLY A 1 202 ? -16.451 9.022 5.035 1.00 97.88 202 GLY A C 1
ATOM 1464 O O . GLY A 1 202 ? -17.154 10.001 5.273 1.00 97.88 202 GLY A O 1
ATOM 1465 N N . ILE A 1 203 ? -16.875 8.003 4.278 1.00 98.38 203 ILE A N 1
ATOM 1466 C CA . ILE A 1 203 ? -18.146 8.028 3.538 1.00 98.38 203 ILE A CA 1
ATOM 1467 C C . ILE A 1 203 ? -19.359 8.232 4.460 1.00 98.38 203 ILE A C 1
ATOM 1469 O O . ILE A 1 203 ? -20.102 9.175 4.188 1.00 98.38 203 ILE A O 1
ATOM 1473 N N . PRO A 1 204 ? -19.542 7.474 5.565 1.00 98.00 204 PRO A N 1
ATOM 1474 C CA . PRO A 1 204 ? -20.708 7.651 6.436 1.00 98.00 204 PRO A CA 1
ATOM 1475 C C . PRO A 1 204 ? -20.847 9.077 6.956 1.00 98.00 204 PRO A C 1
ATOM 1477 O O . PRO A 1 204 ? -21.915 9.675 6.880 1.00 98.00 204 PRO A O 1
ATOM 1480 N N . LYS A 1 205 ? -19.735 9.656 7.426 1.00 97.94 205 LYS A N 1
ATOM 1481 C CA . LYS A 1 205 ? -19.719 11.025 7.941 1.00 97.94 205 LYS A CA 1
ATOM 1482 C C . LYS A 1 205 ? -20.098 12.024 6.856 1.00 97.94 205 LYS A C 1
ATOM 1484 O O . LYS A 1 205 ? -20.907 12.910 7.107 1.00 97.94 205 LYS A O 1
ATOM 1489 N N . ASN A 1 206 ? -19.546 11.878 5.655 1.00 98.25 206 ASN A N 1
ATOM 1490 C CA . ASN A 1 206 ? -19.859 12.766 4.540 1.00 98.25 206 ASN A CA 1
ATOM 1491 C C . ASN A 1 206 ? -21.344 12.685 4.152 1.00 98.25 206 ASN A C 1
ATOM 1493 O O . ASN A 1 206 ? -21.981 13.723 3.986 1.00 98.25 206 ASN A O 1
ATOM 1497 N N . GLU A 1 207 ? -21.898 11.476 4.031 1.00 98.06 207 GLU A N 1
ATOM 1498 C CA . GLU A 1 207 ? -23.308 11.246 3.682 1.00 98.06 207 GLU A CA 1
ATOM 1499 C C . GLU A 1 207 ? -24.254 11.812 4.752 1.00 98.06 207 GLU A C 1
ATOM 1501 O O . GLU A 1 207 ? -25.196 12.531 4.420 1.00 98.06 207 GLU A O 1
ATOM 1506 N N . GLU A 1 208 ? -23.961 11.588 6.038 1.00 97.81 208 GLU A N 1
ATOM 1507 C CA . GLU A 1 208 ? -24.727 12.163 7.154 1.00 97.81 208 GLU A CA 1
ATOM 1508 C C . GLU A 1 208 ? -24.662 13.705 7.183 1.00 97.81 208 GLU A C 1
ATOM 1510 O O . GLU A 1 208 ? -25.600 14.356 7.643 1.00 97.81 208 GLU A O 1
ATOM 1515 N N . HIS A 1 209 ? -23.603 14.304 6.624 1.00 98.19 209 HIS A N 1
ATOM 1516 C CA . HIS A 1 209 ? -23.462 15.756 6.447 1.00 98.19 209 HIS A CA 1
ATOM 1517 C C . HIS A 1 209 ? -23.946 16.260 5.072 1.00 98.19 209 HIS A C 1
ATOM 1519 O O . HIS A 1 209 ? -23.686 17.407 4.700 1.00 98.19 209 HIS A O 1
ATOM 1525 N N . GLY A 1 210 ? -24.683 15.436 4.321 1.00 98.06 210 GLY A N 1
ATOM 1526 C CA . GLY A 1 210 ? -25.375 15.836 3.094 1.00 98.06 210 GLY A CA 1
ATOM 1527 C C . GLY A 1 210 ? -24.551 15.726 1.810 1.00 98.06 210 GLY A C 1
ATOM 1528 O O . GLY A 1 210 ? -24.948 16.293 0.790 1.00 98.06 210 GLY A O 1
ATOM 1529 N N . ALA A 1 211 ? -23.417 15.021 1.825 1.00 97.88 211 ALA A N 1
ATOM 1530 C CA . ALA A 1 211 ? -22.674 14.743 0.602 1.00 97.88 211 ALA A CA 1
ATOM 1531 C C . ALA A 1 211 ? -23.496 13.864 -0.354 1.00 97.88 211 ALA A C 1
ATOM 1533 O O . ALA A 1 211 ? -24.063 12.846 0.037 1.00 97.88 211 ALA A O 1
ATOM 1534 N N . VAL A 1 212 ? -23.510 14.249 -1.631 1.00 97.00 212 VAL A N 1
ATOM 1535 C CA . VAL A 1 212 ? -24.114 13.484 -2.726 1.00 97.00 212 VAL A CA 1
ATOM 1536 C C . VAL A 1 212 ? -23.025 13.161 -3.739 1.00 97.00 212 VAL A C 1
ATOM 1538 O O . VAL A 1 212 ? -22.326 14.057 -4.215 1.00 97.00 212 VAL A O 1
ATOM 1541 N N . TYR A 1 213 ? -22.891 11.883 -4.079 1.00 97.12 213 TYR A N 1
ATOM 1542 C CA . TYR A 1 213 ? -21.906 11.398 -5.039 1.00 97.12 213 TYR A CA 1
ATOM 1543 C C . TYR A 1 213 ? -22.561 11.159 -6.399 1.00 97.12 213 TYR A C 1
ATOM 1545 O O . TYR A 1 213 ? -23.689 10.679 -6.478 1.00 97.12 213 TYR A O 1
ATOM 1553 N N . THR A 1 214 ? -21.854 11.495 -7.478 1.00 96.81 214 THR A N 1
ATOM 1554 C CA . THR A 1 214 ? -22.307 11.294 -8.863 1.00 96.81 214 THR A CA 1
ATOM 1555 C C . THR A 1 214 ? -21.201 10.634 -9.677 1.00 96.81 214 THR A C 1
ATOM 1557 O O . THR A 1 214 ? -20.010 10.821 -9.411 1.00 96.81 214 THR A O 1
ATOM 1560 N N . ALA A 1 215 ? -21.584 9.843 -10.679 1.00 94.94 215 ALA A N 1
ATOM 1561 C CA . ALA A 1 215 ? -20.626 9.302 -11.636 1.00 94.94 215 ALA A CA 1
ATOM 1562 C C . ALA A 1 215 ? -20.037 10.427 -12.515 1.00 94.94 215 ALA A C 1
ATOM 1564 O O . ALA A 1 215 ? -20.703 11.442 -12.739 1.00 94.94 215 ALA A O 1
ATOM 1565 N N . PRO A 1 216 ? -18.826 10.263 -13.082 1.00 92.19 216 PRO A N 1
ATOM 1566 C CA . PRO A 1 216 ? -18.249 11.252 -13.991 1.00 92.19 216 PRO A CA 1
ATOM 1567 C C . PRO A 1 216 ? -19.198 11.604 -15.149 1.00 92.19 216 PRO A C 1
ATOM 1569 O O . PRO A 1 216 ? -19.554 10.748 -15.956 1.00 92.19 216 PRO A O 1
ATOM 1572 N N . GLY A 1 217 ? -19.610 12.873 -15.233 1.00 90.25 217 GLY A N 1
ATOM 1573 C CA . GLY A 1 217 ? -20.543 13.363 -16.257 1.00 90.25 217 GLY A CA 1
ATOM 1574 C C . GLY A 1 217 ? -22.017 12.992 -16.033 1.00 90.25 217 GLY A C 1
ATOM 1575 O O . GLY A 1 217 ? -22.848 13.311 -16.881 1.00 90.25 217 GLY A O 1
ATOM 1576 N N . GLY A 1 218 ? -22.343 12.335 -14.918 1.00 89.69 218 GLY A N 1
ATOM 1577 C CA . GLY A 1 218 ? -23.709 12.048 -14.489 1.00 89.69 218 GLY A CA 1
ATOM 1578 C C . GLY A 1 218 ? -24.288 13.160 -13.613 1.00 89.69 218 GLY A C 1
ATOM 1579 O O . GLY A 1 218 ? -23.555 13.905 -12.968 1.00 89.69 218 GLY A O 1
ATOM 1580 N N . ALA A 1 219 ? -25.617 13.257 -13.591 1.00 88.44 219 ALA A N 1
ATOM 1581 C CA . ALA A 1 219 ? -26.354 14.145 -12.686 1.00 88.44 219 ALA A CA 1
ATOM 1582 C C . ALA A 1 219 ? -27.087 13.381 -11.569 1.00 88.44 219 ALA A C 1
ATOM 1584 O O . ALA A 1 219 ? -27.505 13.986 -10.587 1.00 88.44 219 ALA A O 1
ATOM 1585 N N . GLU A 1 220 ? -27.234 12.063 -11.717 1.00 95.88 220 GLU A N 1
ATOM 1586 C CA . GLU A 1 220 ? -27.973 11.230 -10.772 1.00 95.88 220 GLU A CA 1
ATOM 1587 C C . GLU A 1 220 ? -27.088 10.800 -9.592 1.00 95.88 220 GLU A C 1
ATOM 1589 O O . GLU A 1 220 ? -25.935 10.404 -9.817 1.00 95.88 220 GLU A O 1
ATOM 1594 N N . PRO A 1 221 ? -27.612 10.847 -8.352 1.00 97.00 221 PRO A N 1
ATOM 1595 C CA . PRO A 1 221 ? -26.945 10.287 -7.185 1.00 97.00 221 PRO A CA 1
ATOM 1596 C C . PRO A 1 221 ? -26.634 8.799 -7.358 1.00 97.00 221 PRO A C 1
ATOM 1598 O O . PRO A 1 221 ? -27.465 8.033 -7.849 1.00 97.00 221 PRO A O 1
ATOM 1601 N N . VAL A 1 222 ? -25.453 8.383 -6.908 1.00 97.44 222 VAL A N 1
ATOM 1602 C CA . VAL A 1 222 ? -25.025 6.979 -6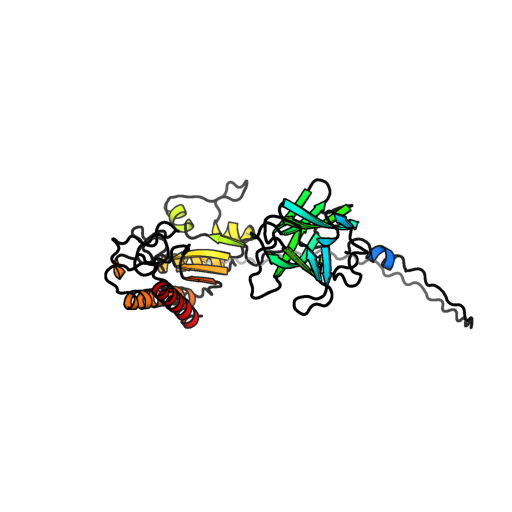.878 1.00 97.44 222 VAL A CA 1
ATOM 1603 C C . VAL A 1 222 ? -24.407 6.635 -5.529 1.00 97.44 222 VAL A C 1
ATOM 1605 O O . VAL A 1 222 ? -23.935 7.519 -4.812 1.00 97.44 222 VAL A O 1
ATOM 1608 N N . ASP A 1 223 ? -24.369 5.344 -5.204 1.00 97.75 223 ASP A N 1
ATOM 1609 C CA . ASP A 1 223 ? -23.609 4.846 -4.064 1.00 97.75 223 ASP A CA 1
ATOM 1610 C C . ASP A 1 223 ? -22.093 4.977 -4.351 1.00 97.75 223 ASP A C 1
ATOM 1612 O O . ASP A 1 223 ? -21.604 4.406 -5.334 1.00 97.75 223 ASP A O 1
ATOM 1616 N N . PRO A 1 224 ? -21.318 5.735 -3.550 1.00 97.75 224 PRO A N 1
ATOM 1617 C CA . PRO A 1 224 ? -19.882 5.912 -3.776 1.00 97.75 224 PRO A CA 1
ATOM 1618 C C . PRO A 1 224 ? -19.058 4.625 -3.637 1.00 97.75 224 PRO A C 1
ATOM 1620 O O . PRO A 1 224 ? -18.021 4.505 -4.291 1.00 97.75 224 PRO A O 1
ATOM 1623 N N . VAL A 1 225 ? -19.482 3.666 -2.809 1.00 98.44 225 VAL A N 1
ATOM 1624 C CA . VAL A 1 225 ? -18.788 2.382 -2.627 1.00 98.44 225 VAL A CA 1
ATOM 1625 C C . VAL A 1 225 ? -18.983 1.514 -3.866 1.00 98.44 225 VAL A C 1
ATOM 1627 O O . VAL A 1 225 ? -18.007 0.999 -4.417 1.00 98.44 225 VAL A O 1
ATOM 1630 N N . GLU A 1 226 ? -20.215 1.429 -4.373 1.00 98.00 226 GLU A N 1
ATOM 1631 C CA . GLU A 1 226 ? -20.493 0.750 -5.640 1.00 98.00 226 GLU A CA 1
ATOM 1632 C C . GLU A 1 226 ? -19.772 1.436 -6.802 1.00 98.00 226 GLU A C 1
ATOM 1634 O O . GLU A 1 226 ? -19.186 0.760 -7.646 1.00 98.00 226 GLU A O 1
ATOM 1639 N N . LEU A 1 227 ? -19.771 2.772 -6.863 1.00 97.12 227 LEU A N 1
ATOM 1640 C CA . LEU A 1 227 ? -19.072 3.515 -7.914 1.00 97.12 227 LEU A CA 1
ATOM 1641 C C . LEU A 1 227 ? -17.573 3.186 -7.933 1.00 97.12 227 LEU A C 1
ATOM 1643 O O . LEU A 1 227 ? -17.005 2.997 -9.012 1.00 97.12 227 LEU A O 1
ATOM 1647 N N . MET A 1 228 ? -16.934 3.090 -6.763 1.00 97.19 228 MET A N 1
ATOM 1648 C CA . MET A 1 228 ? -15.527 2.695 -6.650 1.00 97.19 228 MET A CA 1
ATOM 1649 C C . MET A 1 228 ? -15.292 1.271 -7.165 1.00 97.19 228 MET A C 1
ATOM 1651 O O . MET A 1 228 ? -14.383 1.066 -7.975 1.00 97.19 228 MET A O 1
ATOM 1655 N N . ALA A 1 229 ? -16.135 0.310 -6.774 1.00 97.06 229 ALA A N 1
ATOM 1656 C CA . ALA A 1 229 ? -16.055 -1.070 -7.258 1.00 97.06 229 ALA A CA 1
ATOM 1657 C C . ALA A 1 229 ? -16.223 -1.151 -8.788 1.00 97.06 229 ALA A C 1
ATOM 1659 O O . ALA A 1 229 ? -15.377 -1.718 -9.483 1.00 97.06 229 ALA A O 1
ATOM 1660 N N . HIS A 1 230 ? -17.246 -0.490 -9.344 1.00 95.44 230 HIS A N 1
ATOM 1661 C CA . HIS A 1 230 ? -17.472 -0.406 -10.794 1.00 95.44 230 HIS A CA 1
ATOM 1662 C C . HIS A 1 230 ? -16.328 0.300 -11.537 1.00 95.44 230 HIS A C 1
ATOM 1664 O O . HIS A 1 230 ? -16.062 -0.000 -12.701 1.00 95.44 230 HIS A O 1
ATOM 1670 N N . SER A 1 231 ? -15.624 1.211 -10.861 1.00 94.50 231 SER A N 1
ATOM 1671 C CA . SER A 1 231 ? -14.428 1.887 -11.379 1.00 94.50 231 SER A CA 1
ATOM 1672 C C . SER A 1 231 ? -13.153 1.041 -11.252 1.00 94.50 231 SER A C 1
ATOM 1674 O O . SER A 1 231 ? -12.071 1.480 -11.644 1.00 94.50 231 SER A O 1
ATOM 1676 N N . GLY A 1 232 ? -13.268 -0.190 -10.747 1.00 94.19 232 GLY A N 1
ATOM 1677 C CA . GLY A 1 232 ? -12.208 -1.189 -10.714 1.00 94.19 232 GLY A CA 1
ATOM 1678 C C . GLY A 1 232 ? -11.473 -1.308 -9.382 1.00 94.19 232 GLY A C 1
ATOM 1679 O O . GLY A 1 232 ? -10.467 -2.027 -9.347 1.00 94.19 232 GLY A O 1
ATOM 1680 N N . ALA A 1 233 ? -11.927 -0.642 -8.314 1.00 96.94 233 ALA A N 1
ATOM 1681 C CA . ALA A 1 233 ? -11.405 -0.883 -6.972 1.00 96.94 233 ALA A CA 1
ATOM 1682 C C . ALA A 1 233 ? -11.647 -2.345 -6.565 1.00 96.94 233 ALA A C 1
ATOM 1684 O O . ALA A 1 233 ? -12.673 -2.933 -6.896 1.00 96.94 233 ALA A O 1
ATOM 1685 N N . THR A 1 234 ? -10.669 -2.945 -5.893 1.00 97.44 234 THR A N 1
ATOM 1686 C CA . THR A 1 234 ? -10.744 -4.333 -5.406 1.00 97.44 234 THR A CA 1
ATOM 1687 C C . THR A 1 234 ? -10.769 -4.418 -3.895 1.00 97.44 234 THR A C 1
ATOM 1689 O O . THR A 1 234 ? -11.008 -5.496 -3.374 1.00 97.44 234 THR A O 1
ATOM 1692 N N . LEU A 1 235 ? -10.462 -3.323 -3.198 1.00 98.44 235 LEU A N 1
ATOM 1693 C CA . LEU A 1 235 ? -10.284 -3.323 -1.755 1.00 98.44 235 LEU A CA 1
ATOM 1694 C C . LEU A 1 235 ? -10.759 -1.999 -1.147 1.00 98.44 235 LEU A C 1
ATOM 1696 O O . LEU A 1 235 ? -10.374 -0.920 -1.599 1.00 98.44 235 LEU A O 1
ATOM 1700 N N . GLY A 1 236 ? -11.576 -2.079 -0.106 1.00 98.69 236 GLY A N 1
ATOM 1701 C CA . GLY A 1 236 ? -11.932 -0.948 0.739 1.00 98.69 236 GLY A CA 1
ATOM 1702 C C . GLY A 1 236 ? -11.130 -0.983 2.036 1.00 98.69 236 GLY A C 1
ATOM 1703 O O . GLY A 1 236 ? -11.159 -1.971 2.765 1.00 98.69 236 GLY A O 1
ATOM 1704 N N . ARG A 1 237 ? -10.409 0.100 2.323 1.00 98.88 237 ARG A N 1
ATOM 1705 C CA . ARG A 1 237 ? -9.699 0.313 3.586 1.00 98.88 237 ARG A CA 1
ATOM 1706 C C . ARG A 1 237 ? -10.590 1.075 4.559 1.00 98.88 237 ARG A C 1
ATOM 1708 O O . ARG A 1 237 ? -11.199 2.076 4.173 1.00 98.88 237 ARG A O 1
ATOM 1715 N N . LEU A 1 238 ? -10.632 0.607 5.803 1.00 98.88 238 LEU A N 1
ATOM 1716 C CA . LEU A 1 238 ? -11.375 1.217 6.897 1.00 98.88 238 LEU A CA 1
ATOM 1717 C C . LEU A 1 238 ? -10.472 1.431 8.109 1.00 98.88 238 LEU A C 1
ATOM 1719 O O . LEU A 1 238 ? -9.970 0.459 8.668 1.00 98.88 238 LEU A O 1
ATOM 1723 N N . ARG A 1 239 ? -10.305 2.684 8.533 1.00 98.69 239 ARG A N 1
ATOM 1724 C CA . ARG A 1 239 ? -9.696 3.001 9.830 1.00 98.69 239 ARG A CA 1
ATOM 1725 C C . ARG A 1 239 ? -10.656 2.706 10.977 1.00 98.69 239 ARG A C 1
ATOM 1727 O O . ARG A 1 239 ? -11.858 2.941 10.844 1.00 98.69 239 ARG A O 1
ATOM 1734 N N . VAL A 1 240 ? -10.101 2.261 12.098 1.00 98.81 240 VAL A N 1
ATOM 1735 C CA . VAL A 1 240 ? -10.821 1.977 13.342 1.00 98.81 240 VAL A CA 1
ATOM 1736 C C . VAL A 1 240 ? -10.165 2.718 14.498 1.00 98.81 240 VAL A C 1
ATOM 1738 O O . VAL A 1 240 ? -8.946 2.656 14.689 1.00 98.81 240 VAL A O 1
ATOM 1741 N N . TRP A 1 241 ? -11.000 3.420 15.256 1.00 98.81 241 TRP A N 1
ATOM 1742 C CA . TRP A 1 241 ? -10.660 4.152 16.471 1.00 98.81 241 TRP A CA 1
ATOM 1743 C C . TRP A 1 241 ? -11.221 3.438 17.702 1.00 98.81 241 TRP A C 1
ATOM 1745 O O . TRP A 1 241 ? -12.143 2.627 17.594 1.00 98.81 241 TRP A O 1
ATOM 1755 N N . VAL A 1 242 ? -10.647 3.733 18.869 1.00 98.69 242 VAL A N 1
ATOM 1756 C CA . VAL A 1 242 ? -11.026 3.097 20.139 1.00 98.69 242 VAL A CA 1
ATOM 1757 C C . VAL A 1 242 ? -12.309 3.718 20.692 1.00 98.69 242 VAL A C 1
ATOM 1759 O O . VAL A 1 242 ? -13.329 3.034 20.729 1.00 98.69 242 VAL A O 1
ATOM 1762 N N . ASP A 1 243 ? -12.283 5.001 21.061 1.00 98.06 243 ASP A N 1
ATOM 1763 C CA . ASP A 1 243 ? -13.450 5.737 21.567 1.00 98.06 243 ASP A CA 1
ATOM 1764 C C . ASP A 1 243 ? -13.518 7.171 20.997 1.00 98.06 243 ASP A C 1
ATOM 1766 O O . ASP A 1 243 ? -13.184 8.157 21.660 1.00 98.06 243 ASP A O 1
ATOM 1770 N N . PRO A 1 244 ? -13.899 7.321 19.719 1.00 98.00 244 PRO A N 1
ATOM 1771 C CA . PRO A 1 244 ? -13.883 8.612 19.053 1.00 98.00 244 PRO A CA 1
ATOM 1772 C C . PRO A 1 244 ? -15.052 9.509 19.453 1.00 98.00 244 PRO A C 1
ATOM 1774 O O . PRO A 1 244 ? -16.222 9.142 19.344 1.00 98.00 244 PRO A O 1
ATOM 1777 N N . ALA A 1 245 ? -14.734 10.753 19.819 1.00 97.69 245 ALA A N 1
ATOM 1778 C CA . ALA A 1 245 ? -15.698 11.713 20.360 1.00 97.69 245 ALA A CA 1
ATOM 1779 C C . ALA A 1 245 ? -16.871 12.055 19.418 1.00 97.69 245 ALA A C 1
ATOM 1781 O O . ALA A 1 245 ? -17.934 12.462 19.883 1.00 97.69 245 ALA A O 1
ATOM 1782 N N . ASP A 1 246 ? -16.686 11.928 18.101 1.00 96.19 246 ASP A N 1
ATOM 1783 C CA . ASP A 1 246 ? -17.723 12.211 17.104 1.00 96.19 246 ASP A CA 1
ATOM 1784 C C . ASP A 1 246 ? -18.521 10.968 16.668 1.00 96.19 246 ASP A C 1
ATOM 1786 O O . ASP A 1 246 ? -19.430 11.088 15.848 1.00 96.19 246 ASP A O 1
ATOM 1790 N N . GLY A 1 247 ? -18.223 9.791 17.233 1.00 97.44 247 GLY A N 1
ATOM 1791 C CA . GLY A 1 247 ? -18.971 8.552 17.011 1.00 97.44 247 GLY A CA 1
ATOM 1792 C C . GLY A 1 247 ? -18.770 7.902 15.637 1.00 97.44 247 GLY A C 1
ATOM 1793 O O . GLY A 1 247 ? -19.535 7.003 15.276 1.00 97.44 247 GLY A O 1
ATOM 1794 N N . TYR A 1 248 ? -17.770 8.328 14.857 1.00 97.94 248 TYR A N 1
ATOM 1795 C CA . TYR A 1 248 ? -17.404 7.705 13.579 1.00 97.94 248 TYR A CA 1
ATOM 1796 C C . TYR A 1 248 ? -16.173 6.815 13.722 1.00 97.94 248 TYR A C 1
ATOM 1798 O O . TYR A 1 248 ? -15.350 7.025 14.596 1.00 97.94 248 TYR A O 1
ATOM 1806 N N . CYS A 1 249 ? -16.000 5.850 12.816 1.00 98.31 249 CYS A N 1
ATOM 1807 C CA . CYS A 1 249 ? -14.867 4.910 12.836 1.00 98.31 249 CYS A CA 1
ATOM 1808 C C . CYS A 1 249 ? -14.787 4.039 14.111 1.00 98.31 249 CYS A C 1
ATOM 1810 O O . CYS A 1 249 ? -13.736 3.466 14.385 1.00 98.31 249 CYS A O 1
ATOM 1812 N N . THR A 1 250 ? -15.882 3.896 14.870 1.00 98.69 250 THR A N 1
ATOM 1813 C CA . THR A 1 250 ? -15.979 2.889 15.943 1.00 98.69 250 THR A CA 1
ATOM 1814 C C . THR A 1 250 ? -15.967 1.473 15.348 1.00 98.69 250 THR A C 1
ATOM 1816 O O . THR A 1 250 ? -16.244 1.312 14.148 1.00 98.69 250 THR A O 1
ATOM 1819 N N . PRO A 1 251 ? -15.709 0.420 16.146 1.00 98.56 251 PRO A N 1
ATOM 1820 C CA . PRO A 1 251 ? -15.836 -0.964 15.688 1.00 98.56 251 PRO A CA 1
ATOM 1821 C C . PRO A 1 251 ? -17.188 -1.266 15.018 1.00 98.56 251 PRO A C 1
ATOM 1823 O O . PRO A 1 251 ? -17.235 -1.860 13.943 1.00 98.56 251 PRO A O 1
ATOM 1826 N N . GLU A 1 252 ? -18.298 -0.787 15.580 1.00 98.25 252 GLU A N 1
ATOM 1827 C CA . GLU A 1 252 ? -19.651 -1.032 15.066 1.00 98.25 252 GLU A CA 1
ATOM 1828 C C . GLU A 1 252 ? -19.889 -0.326 13.728 1.00 98.25 252 GLU A C 1
ATOM 1830 O O . GLU A 1 252 ? -20.358 -0.945 12.770 1.00 98.25 252 GLU A O 1
ATOM 1835 N N . ARG A 1 253 ? -19.507 0.954 13.621 1.00 98.00 253 ARG A N 1
ATOM 1836 C CA . ARG A 1 253 ? -19.600 1.712 12.360 1.00 98.00 253 ARG A CA 1
ATOM 1837 C C . ARG A 1 253 ? -18.690 1.128 11.278 1.00 98.00 253 ARG A C 1
ATOM 1839 O O . ARG A 1 253 ? -19.025 1.154 10.093 1.00 98.00 253 ARG A O 1
ATOM 1846 N N . THR A 1 254 ? -17.556 0.560 11.680 1.00 98.50 254 THR A N 1
ATOM 1847 C CA . THR A 1 254 ? -16.650 -0.157 10.777 1.00 98.50 254 THR A CA 1
ATOM 1848 C C . THR A 1 254 ? -17.323 -1.404 10.213 1.00 98.50 254 THR A C 1
ATOM 1850 O O . THR A 1 254 ? -17.243 -1.632 9.009 1.00 98.50 254 THR A O 1
ATOM 1853 N N . VAL A 1 255 ? -18.054 -2.172 11.029 1.00 98.69 255 VAL A N 1
ATOM 1854 C CA . VAL A 1 255 ? -18.823 -3.340 10.560 1.00 98.69 255 VAL A CA 1
ATOM 1855 C C . VAL A 1 255 ? -19.880 -2.948 9.526 1.00 98.69 255 VAL A C 1
ATOM 1857 O O . VAL A 1 255 ? -20.026 -3.637 8.513 1.00 98.69 255 VAL A O 1
ATOM 1860 N N . GLU A 1 256 ? -20.598 -1.841 9.740 1.00 98.44 256 GLU A N 1
ATOM 1861 C CA . GLU A 1 256 ? -21.591 -1.327 8.783 1.00 98.44 256 GLU A CA 1
ATOM 1862 C C . GLU A 1 256 ? -20.955 -1.049 7.414 1.00 98.44 256 GLU A C 1
ATOM 1864 O O . GLU A 1 256 ? -21.424 -1.551 6.387 1.00 98.44 256 GLU A O 1
ATOM 1869 N N . MET A 1 257 ? -19.839 -0.314 7.395 1.00 98.69 257 MET A N 1
ATOM 1870 C CA . MET A 1 257 ? -19.134 -0.008 6.149 1.00 98.69 257 MET A CA 1
ATOM 1871 C C . MET A 1 257 ? -18.461 -1.222 5.519 1.00 98.69 257 MET A C 1
ATOM 1873 O O . MET A 1 257 ? -18.458 -1.349 4.296 1.00 98.69 257 MET A O 1
ATOM 1877 N N . ALA A 1 258 ? -17.925 -2.137 6.321 1.00 98.75 258 ALA A N 1
ATOM 1878 C CA . ALA A 1 258 ? -17.279 -3.342 5.822 1.00 98.75 258 ALA A CA 1
ATOM 1879 C C . ALA A 1 258 ? -18.277 -4.261 5.103 1.00 98.75 258 ALA A C 1
ATOM 1881 O O . ALA A 1 258 ? -17.956 -4.814 4.051 1.00 98.75 258 ALA A O 1
ATOM 1882 N N . ARG A 1 259 ? -19.518 -4.361 5.605 1.00 98.69 259 ARG A N 1
ATOM 1883 C CA . ARG A 1 259 ? -20.609 -5.048 4.895 1.00 98.69 259 ARG A CA 1
ATOM 1884 C C . ARG A 1 259 ? -20.908 -4.386 3.554 1.00 98.69 259 ARG A C 1
ATOM 1886 O O . ARG A 1 259 ? -20.961 -5.089 2.554 1.00 98.69 259 ARG A O 1
ATOM 1893 N N . ARG A 1 260 ? -21.023 -3.053 3.512 1.00 98.56 260 ARG A N 1
ATOM 1894 C CA . ARG A 1 260 ? -21.255 -2.299 2.264 1.00 98.56 260 ARG A CA 1
ATOM 1895 C C . ARG A 1 260 ? -20.139 -2.529 1.235 1.00 98.56 260 ARG A C 1
ATOM 1897 O O . ARG A 1 260 ? -20.425 -2.717 0.058 1.00 98.56 260 ARG A O 1
ATOM 1904 N N . ILE A 1 261 ? -18.879 -2.568 1.676 1.00 98.75 261 ILE A N 1
ATOM 1905 C CA . ILE A 1 261 ? -17.709 -2.859 0.825 1.00 98.75 261 ILE A CA 1
ATOM 1906 C C . ILE A 1 261 ? -17.762 -4.290 0.278 1.00 98.75 261 ILE A C 1
ATOM 1908 O O . ILE A 1 261 ? -17.622 -4.487 -0.930 1.00 98.75 261 ILE A O 1
ATOM 1912 N N . ARG A 1 262 ? -18.017 -5.275 1.147 1.00 98.31 262 ARG A N 1
ATOM 1913 C CA . ARG A 1 262 ? -18.164 -6.685 0.760 1.00 98.31 262 ARG A CA 1
ATOM 1914 C C . ARG A 1 262 ? -19.312 -6.878 -0.229 1.00 98.31 262 ARG A C 1
ATOM 1916 O O . ARG A 1 262 ? -19.150 -7.580 -1.222 1.00 98.31 262 ARG A O 1
ATOM 1923 N N . ASP A 1 263 ? -20.462 -6.261 0.027 1.00 98.38 263 ASP A N 1
ATOM 1924 C CA . ASP A 1 263 ? -21.656 -6.391 -0.814 1.00 98.38 263 ASP A CA 1
ATOM 1925 C C . ASP A 1 263 ? -21.440 -5.761 -2.205 1.00 98.38 263 ASP A C 1
ATOM 1927 O O . ASP A 1 263 ? -22.005 -6.237 -3.189 1.00 98.38 263 ASP A O 1
ATOM 1931 N N . ALA A 1 264 ? -20.542 -4.773 -2.315 1.00 98.12 264 ALA A N 1
ATOM 1932 C CA . ALA A 1 264 ? -20.055 -4.229 -3.585 1.00 98.12 264 ALA A CA 1
ATOM 1933 C C . ALA A 1 264 ? -18.992 -5.111 -4.284 1.00 98.12 264 ALA A C 1
ATOM 1935 O O . ALA A 1 264 ? -18.522 -4.767 -5.369 1.00 98.12 264 ALA A O 1
ATOM 1936 N N . GLY A 1 265 ? -18.606 -6.247 -3.692 1.00 97.50 265 GLY A N 1
ATOM 1937 C CA . GLY A 1 265 ? -17.656 -7.208 -4.263 1.00 97.50 265 GLY A CA 1
ATOM 1938 C C . GLY A 1 265 ? -16.180 -6.844 -4.078 1.00 97.50 265 GLY A C 1
ATOM 1939 O O . GLY A 1 265 ? -15.346 -7.316 -4.851 1.00 97.50 265 GLY A O 1
ATOM 1940 N N . MET A 1 266 ? -15.855 -5.999 -3.097 1.00 98.38 266 MET A N 1
ATOM 1941 C CA . MET A 1 266 ? -14.479 -5.636 -2.746 1.00 98.38 266 MET A CA 1
ATOM 1942 C C . MET A 1 266 ? -14.018 -6.348 -1.469 1.00 98.38 266 MET A C 1
ATOM 1944 O O . MET A 1 266 ? -14.806 -6.575 -0.551 1.00 98.38 266 MET A O 1
ATOM 1948 N N . ASP A 1 267 ? -12.717 -6.623 -1.391 1.00 98.31 267 ASP A N 1
ATOM 1949 C CA . ASP A 1 267 ? -12.051 -7.074 -0.170 1.00 98.31 267 ASP A CA 1
ATOM 1950 C C . ASP A 1 267 ? -12.023 -5.954 0.884 1.00 98.31 267 ASP A C 1
ATOM 1952 O O . ASP A 1 267 ? -12.071 -4.765 0.556 1.00 98.31 267 ASP A O 1
ATOM 1956 N N . VAL A 1 268 ? -11.892 -6.315 2.162 1.00 98.75 268 VAL A N 1
ATOM 1957 C CA . VAL A 1 268 ? -11.793 -5.353 3.271 1.00 98.75 268 VAL A CA 1
ATOM 1958 C C . VAL A 1 268 ? -10.393 -5.379 3.879 1.00 98.75 268 VAL A C 1
ATOM 1960 O O . VAL A 1 268 ? -9.858 -6.444 4.187 1.00 98.75 268 VAL A O 1
ATOM 1963 N N . LEU A 1 269 ? -9.822 -4.192 4.092 1.00 98.75 269 LEU A N 1
ATOM 1964 C CA . LEU A 1 269 ? -8.653 -3.974 4.943 1.00 98.75 269 LEU A CA 1
ATOM 1965 C C . LEU A 1 269 ? -9.063 -3.152 6.164 1.00 98.75 269 LEU A C 1
ATOM 1967 O O . LEU A 1 269 ? -9.678 -2.095 6.014 1.00 98.75 269 LEU A O 1
ATOM 1971 N N . VAL A 1 270 ? -8.688 -3.619 7.353 1.00 98.81 270 VAL A N 1
ATOM 1972 C CA . VAL A 1 270 ? -8.945 -2.920 8.620 1.00 98.81 270 VAL A CA 1
ATOM 1973 C C . VAL A 1 270 ? -7.658 -2.290 9.134 1.00 98.81 270 VAL A C 1
ATOM 1975 O O . VAL A 1 270 ? -6.641 -2.966 9.282 1.00 98.81 270 VAL A O 1
ATOM 1978 N N . ASP A 1 271 ? -7.703 -0.993 9.394 1.00 98.81 271 ASP A N 1
ATOM 1979 C CA . ASP A 1 271 ? -6.578 -0.196 9.855 1.00 98.81 271 ASP A CA 1
ATOM 1980 C C . ASP A 1 271 ? -6.784 0.264 11.299 1.00 98.81 271 ASP A C 1
ATOM 1982 O O . ASP A 1 271 ? -7.562 1.178 11.571 1.00 98.81 271 ASP A O 1
ATOM 1986 N N . PHE A 1 272 ? -6.102 -0.385 12.241 1.00 98.88 272 PHE A N 1
ATOM 1987 C CA . PHE A 1 272 ? -6.199 -0.030 13.652 1.00 98.88 272 PHE A CA 1
ATOM 1988 C C . PHE A 1 272 ? -5.272 1.134 13.972 1.00 98.88 272 PHE A C 1
ATOM 1990 O O . PHE A 1 272 ? -4.049 0.992 13.946 1.00 98.88 272 PHE A O 1
ATOM 1997 N N . HIS A 1 273 ? -5.853 2.268 14.352 1.00 98.81 273 HIS A N 1
ATOM 1998 C CA . HIS A 1 273 ? -5.074 3.416 14.809 1.00 98.81 273 HIS A CA 1
ATOM 1999 C C . HIS A 1 273 ? -4.578 3.252 16.251 1.00 98.81 273 HIS A C 1
ATOM 2001 O O . HIS A 1 273 ? -3.579 3.864 16.611 1.00 98.81 273 HIS A O 1
ATOM 2007 N N . TYR A 1 274 ? -5.277 2.457 17.074 1.00 98.81 274 TYR A N 1
ATOM 2008 C CA . TYR A 1 274 ? -5.055 2.361 18.527 1.00 98.81 274 TYR A CA 1
ATOM 2009 C C . TYR A 1 274 ? -5.033 3.729 19.221 1.00 98.81 274 TYR A C 1
ATOM 2011 O O . TYR A 1 274 ? -4.218 3.987 20.100 1.00 98.81 274 TYR A O 1
ATOM 2019 N N . SER A 1 275 ? -5.939 4.604 18.796 1.00 98.75 275 SER A N 1
ATOM 2020 C CA . SER A 1 275 ? -6.171 5.934 19.347 1.00 98.75 275 SER A CA 1
ATOM 2021 C C . SER A 1 275 ? -7.661 6.263 19.235 1.00 98.75 275 SER A C 1
ATOM 2023 O O . SER A 1 275 ? -8.393 5.601 18.491 1.00 98.75 275 SER A O 1
ATOM 2025 N N . ASP A 1 276 ? -8.107 7.293 19.947 1.00 98.75 276 ASP A N 1
ATOM 2026 C CA . ASP A 1 276 ? -9.474 7.829 19.841 1.00 98.75 276 ASP A CA 1
ATOM 2027 C C . ASP A 1 276 ? -9.640 8.752 18.624 1.00 98.75 276 ASP A C 1
ATOM 2029 O O . ASP A 1 276 ? -10.732 9.226 18.321 1.00 98.75 276 ASP A O 1
ATOM 2033 N N . THR A 1 277 ? -8.544 9.054 17.929 1.00 98.25 277 THR A N 1
ATOM 2034 C CA . THR A 1 277 ? -8.518 9.976 16.796 1.00 98.25 277 TH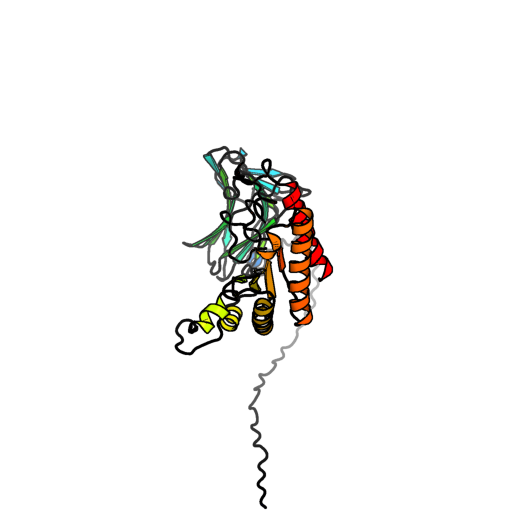R A CA 1
ATOM 2035 C C . THR A 1 277 ? -7.415 9.589 15.808 1.00 98.25 277 THR A C 1
ATOM 2037 O O . THR A 1 277 ? -6.832 8.505 15.862 1.00 98.25 277 THR A O 1
ATOM 2040 N N . TRP A 1 278 ? -7.154 10.470 14.850 1.00 98.12 278 TRP A N 1
ATOM 2041 C CA . TRP A 1 278 ? -6.094 10.328 13.866 1.00 98.12 278 TRP A CA 1
ATOM 2042 C C . TRP A 1 278 ? -4.747 10.019 14.512 1.00 98.12 278 TRP A C 1
ATOM 2044 O O . TRP A 1 278 ? -4.355 10.644 15.496 1.00 98.12 278 TRP A O 1
ATOM 2054 N N . THR A 1 279 ? -4.046 9.067 13.903 1.00 97.94 279 THR A N 1
ATOM 2055 C CA . THR A 1 279 ? -2.638 8.818 14.171 1.00 97.94 279 THR A CA 1
ATOM 2056 C C . THR A 1 279 ? -1.859 9.036 12.890 1.00 97.94 279 THR A C 1
ATOM 2058 O O . THR A 1 279 ? -2.331 8.691 11.806 1.00 97.94 279 THR A O 1
ATOM 2061 N N . ASP A 1 280 ? -0.696 9.648 13.025 1.00 95.94 280 ASP A N 1
ATOM 2062 C CA . ASP A 1 280 ? 0.235 9.989 11.955 1.00 95.94 280 ASP A CA 1
ATOM 2063 C C . ASP A 1 280 ? 1.656 10.084 12.560 1.00 95.94 280 ASP A C 1
ATOM 2065 O O . ASP A 1 280 ? 1.827 9.857 13.765 1.00 95.94 280 ASP A O 1
ATOM 2069 N N . PRO A 1 281 ? 2.717 10.377 11.785 1.00 95.25 281 PRO A N 1
ATOM 2070 C CA . PRO A 1 281 ? 4.066 10.463 12.339 1.00 95.25 281 PRO A CA 1
ATOM 2071 C C . PRO A 1 281 ? 4.274 11.558 13.400 1.00 95.25 281 PRO A C 1
ATOM 2073 O O . PRO A 1 281 ? 5.303 11.545 14.070 1.00 95.25 281 PRO A O 1
ATOM 2076 N N . GLY A 1 282 ? 3.351 12.514 13.537 1.00 94.19 282 GLY A N 1
ATOM 2077 C CA . GLY A 1 282 ? 3.366 13.564 14.557 1.00 94.19 282 GLY A CA 1
ATOM 2078 C C . GLY A 1 282 ? 2.387 13.340 15.716 1.00 94.19 282 GLY A C 1
ATOM 2079 O O . GLY A 1 282 ? 2.441 14.095 16.685 1.00 94.19 282 GLY A O 1
ATOM 2080 N N . ALA A 1 283 ? 1.509 12.335 15.643 1.00 94.88 283 ALA A N 1
ATOM 2081 C CA . ALA A 1 283 ? 0.503 12.057 16.666 1.00 94.88 283 ALA A CA 1
ATOM 2082 C C . ALA A 1 283 ? 0.225 10.552 16.804 1.00 94.88 283 ALA A C 1
ATOM 2084 O O . ALA A 1 283 ? -0.252 9.904 15.878 1.00 94.88 283 ALA A O 1
ATOM 2085 N N . GLN A 1 284 ? 0.476 9.987 17.987 1.00 97.12 284 GLN A N 1
ATOM 2086 C CA . GLN A 1 284 ? 0.241 8.564 18.297 1.00 97.12 284 GLN A CA 1
ATOM 2087 C C . GLN A 1 284 ? -0.331 8.389 19.717 1.00 97.12 284 GLN A C 1
ATOM 2089 O O . GLN A 1 284 ? 0.093 7.516 20.477 1.00 97.12 284 GLN A O 1
ATOM 2094 N N . HIS A 1 285 ? -1.249 9.272 20.115 1.00 96.56 285 HIS A N 1
ATOM 2095 C CA . HIS A 1 285 ? -1.742 9.366 21.491 1.00 96.56 285 HIS A CA 1
ATOM 2096 C C . HIS A 1 285 ? -2.482 8.106 21.951 1.00 96.56 285 HIS A C 1
ATOM 2098 O O . HIS A 1 285 ? -3.341 7.581 21.238 1.00 96.56 285 HIS A O 1
ATOM 2104 N N . VAL A 1 286 ? -2.189 7.681 23.183 1.00 97.94 286 VAL A N 1
ATOM 2105 C CA . VAL A 1 286 ? -2.928 6.626 23.886 1.00 97.94 286 VAL A CA 1
ATOM 2106 C C . VAL A 1 286 ? -4.403 7.042 24.058 1.00 97.94 286 VAL A C 1
ATOM 2108 O O . VAL A 1 286 ? -4.656 8.184 24.451 1.00 97.94 286 VAL A O 1
ATOM 2111 N N . PRO A 1 287 ? -5.374 6.143 23.794 1.00 98.56 287 PRO A N 1
ATOM 2112 C CA . PRO A 1 287 ? -6.789 6.360 24.090 1.00 98.56 287 PRO A CA 1
ATOM 2113 C C . PRO A 1 287 ? -7.035 6.795 25.534 1.00 98.56 287 PRO A C 1
ATOM 2115 O O . PRO A 1 287 ? -6.387 6.297 26.458 1.00 98.56 287 PRO A O 1
ATOM 2118 N N . ALA A 1 288 ? -8.036 7.641 25.765 1.00 98.44 288 ALA A N 1
ATOM 2119 C CA . ALA A 1 288 ? -8.368 8.143 27.098 1.00 98.44 288 ALA A CA 1
ATOM 2120 C C . ALA A 1 288 ? -8.669 7.005 28.091 1.00 98.44 288 ALA A C 1
ATOM 2122 O O . ALA A 1 288 ? -8.235 7.049 29.244 1.00 98.44 288 ALA A O 1
ATOM 2123 N N . ALA A 1 289 ? -9.342 5.946 27.629 1.00 98.25 289 ALA A N 1
ATOM 2124 C CA . ALA A 1 289 ? -9.644 4.762 28.433 1.00 98.25 289 ALA A CA 1
ATOM 2125 C C . ALA A 1 289 ? -8.391 3.985 28.882 1.00 98.25 289 ALA A C 1
ATOM 2127 O O . ALA A 1 289 ? -8.463 3.202 29.826 1.00 98.25 289 ALA A O 1
ATOM 2128 N N . TRP A 1 290 ? -7.252 4.177 28.208 1.00 98.44 290 TRP A N 1
ATOM 2129 C CA . TRP A 1 290 ? -5.992 3.470 28.460 1.00 98.44 290 TRP A CA 1
ATOM 2130 C C . TRP A 1 290 ? -4.920 4.384 29.064 1.00 98.44 290 TRP A C 1
ATOM 2132 O O . TRP A 1 290 ? -3.787 3.954 29.255 1.00 98.44 290 TRP A O 1
ATOM 2142 N N . ALA A 1 291 ? -5.256 5.634 29.396 1.00 96.38 291 ALA A N 1
ATOM 2143 C CA . ALA A 1 291 ? -4.293 6.656 29.810 1.00 96.38 291 ALA A CA 1
ATOM 2144 C C . ALA A 1 291 ? -3.495 6.315 31.083 1.00 96.38 291 ALA A C 1
ATOM 2146 O O . ALA A 1 291 ? -2.526 6.997 31.394 1.00 96.38 291 ALA A O 1
ATOM 2147 N N . GLN A 1 292 ? -3.929 5.319 31.860 1.00 96.31 292 GLN A N 1
ATOM 2148 C CA . GLN A 1 292 ? -3.259 4.862 33.086 1.00 96.31 292 GLN A CA 1
ATOM 2149 C C . GLN A 1 292 ? -2.700 3.438 32.958 1.00 96.31 292 GLN A C 1
ATOM 2151 O O . GLN A 1 292 ? -2.309 2.845 33.960 1.00 96.31 292 GLN A O 1
ATOM 2156 N N . HIS A 1 293 ? -2.711 2.864 31.753 1.00 98.12 293 HIS A N 1
ATOM 2157 C CA . HIS A 1 293 ? -2.171 1.536 31.510 1.00 98.12 293 HIS A CA 1
ATOM 2158 C C . HIS A 1 293 ? -0.645 1.566 31.452 1.00 98.12 293 HIS A C 1
ATOM 2160 O O . HIS A 1 293 ? -0.052 2.392 30.763 1.00 98.12 293 HIS A O 1
ATOM 2166 N N . ASP A 1 294 ? -0.009 0.609 32.122 1.00 96.69 294 ASP A N 1
ATOM 2167 C CA . ASP A 1 294 ? 1.402 0.314 31.893 1.00 96.69 294 ASP A CA 1
ATOM 2168 C C . ASP A 1 294 ? 1.617 -0.388 30.526 1.00 96.69 294 ASP A C 1
ATOM 2170 O O . ASP A 1 294 ? 0.659 -0.835 29.884 1.00 96.69 294 ASP A O 1
ATOM 2174 N N . PRO A 1 295 ? 2.867 -0.545 30.044 1.00 97.19 295 PRO A N 1
ATOM 2175 C CA . PRO A 1 295 ? 3.129 -1.211 28.764 1.00 97.19 295 PRO A CA 1
ATOM 2176 C C . PRO A 1 295 ? 2.671 -2.677 28.669 1.00 97.19 295 PRO A C 1
ATOM 2178 O O . PRO A 1 295 ? 2.610 -3.232 27.574 1.00 97.19 295 PRO A O 1
ATOM 2181 N N . GLY A 1 296 ? 2.429 -3.373 29.780 1.00 98.38 296 GLY A N 1
ATOM 2182 C CA . GLY A 1 296 ? 1.798 -4.696 29.771 1.00 98.38 296 GLY A CA 1
ATOM 2183 C C . GLY A 1 296 ? 0.300 -4.579 29.500 1.00 98.38 296 GLY A C 1
ATOM 2184 O O . GLY A 1 296 ? -0.204 -5.175 28.553 1.00 98.38 296 GLY A O 1
ATOM 2185 N N . GLN A 1 297 ? -0.379 -3.725 30.262 1.00 98.75 297 GLN A N 1
ATOM 2186 C CA . GLN A 1 297 ? -1.814 -3.463 30.126 1.00 98.75 297 GLN A CA 1
ATOM 2187 C C . GLN A 1 297 ? -2.179 -2.855 28.761 1.00 98.75 297 GLN A C 1
ATOM 2189 O O . GLN A 1 297 ? -3.215 -3.190 28.191 1.00 98.75 297 GLN A O 1
ATOM 2194 N N . LEU A 1 298 ? -1.316 -2.008 28.190 1.00 98.81 298 LEU A N 1
ATOM 2195 C CA . LEU A 1 298 ? -1.481 -1.492 26.827 1.00 98.81 298 LEU A CA 1
ATOM 2196 C C . LEU A 1 298 ? -1.406 -2.603 25.777 1.00 98.81 298 LEU A C 1
ATOM 2198 O O . LEU A 1 298 ? -2.173 -2.587 24.819 1.00 98.81 298 LEU A O 1
ATOM 2202 N N . ALA A 1 299 ? -0.516 -3.581 25.955 1.00 98.88 299 ALA A N 1
ATOM 2203 C CA . ALA A 1 299 ? -0.431 -4.719 25.045 1.00 98.88 299 ALA A CA 1
ATOM 2204 C C . ALA A 1 299 ? -1.700 -5.584 25.113 1.00 98.88 299 ALA A C 1
ATOM 2206 O O . ALA A 1 299 ? -2.230 -5.970 24.070 1.00 98.88 299 ALA A O 1
ATOM 2207 N N . ASP A 1 300 ? -2.227 -5.820 26.317 1.00 98.81 300 ASP A N 1
ATOM 2208 C CA . ASP A 1 300 ? -3.498 -6.526 26.506 1.00 98.81 300 ASP A CA 1
ATOM 2209 C C . ASP A 1 300 ? -4.665 -5.760 25.862 1.00 98.81 300 ASP A C 1
ATOM 2211 O O . ASP A 1 300 ? -5.494 -6.355 25.171 1.00 98.81 300 ASP A O 1
ATOM 2215 N N . ALA A 1 301 ? -4.697 -4.432 26.012 1.00 98.88 301 ALA A N 1
ATOM 2216 C CA . ALA A 1 301 ? -5.714 -3.573 25.408 1.00 98.88 301 ALA A CA 1
ATOM 2217 C C . ALA A 1 301 ? -5.648 -3.563 23.869 1.00 98.88 301 ALA A C 1
ATOM 2219 O O . ALA A 1 301 ? -6.683 -3.661 23.209 1.00 98.88 301 ALA A O 1
ATOM 2220 N N . VAL A 1 302 ? -4.441 -3.524 23.287 1.00 98.94 302 VAL A N 1
ATOM 2221 C CA . VAL A 1 302 ? -4.216 -3.683 21.838 1.00 98.94 302 VAL A CA 1
ATOM 2222 C C . VAL A 1 302 ? -4.764 -5.021 21.351 1.00 98.94 302 VAL A C 1
ATOM 2224 O O . VAL A 1 302 ? -5.515 -5.058 20.372 1.00 98.94 302 VAL A O 1
ATOM 2227 N N . ALA A 1 303 ? -4.422 -6.118 22.034 1.00 98.88 303 ALA A N 1
ATOM 2228 C CA . ALA A 1 303 ? -4.896 -7.446 21.664 1.00 98.88 303 ALA A CA 1
ATOM 2229 C C . ALA A 1 303 ? -6.426 -7.538 21.742 1.00 98.88 303 ALA A C 1
ATOM 2231 O O . ALA A 1 303 ? -7.060 -8.048 20.819 1.00 98.88 303 ALA A O 1
ATOM 2232 N N . GLU A 1 304 ? -7.032 -7.020 22.810 1.00 98.88 304 GLU A N 1
ATOM 2233 C CA . GLU A 1 304 ? -8.478 -7.097 23.005 1.00 98.88 304 GLU A CA 1
ATOM 2234 C C . GLU A 1 304 ? -9.261 -6.220 22.025 1.00 98.88 304 GLU A C 1
ATOM 2236 O O . GLU A 1 304 ? -10.232 -6.687 21.428 1.00 98.88 304 GLU A O 1
ATOM 2241 N N . HIS A 1 305 ? -8.825 -4.982 21.778 1.00 98.88 305 HIS A N 1
ATOM 2242 C CA . HIS A 1 305 ? -9.464 -4.113 20.786 1.00 98.88 305 HIS A CA 1
ATOM 2243 C C . HIS A 1 305 ? -9.399 -4.717 19.374 1.00 98.88 305 HIS A C 1
ATOM 2245 O O . HIS A 1 305 ? -10.393 -4.710 18.643 1.00 98.88 305 HIS A O 1
ATOM 2251 N N . THR A 1 306 ? -8.257 -5.314 19.016 1.00 98.88 306 THR A N 1
ATOM 2252 C CA . THR A 1 306 ? -8.078 -6.009 17.733 1.00 98.88 306 THR A CA 1
ATOM 2253 C C . THR A 1 306 ? -9.005 -7.216 17.629 1.00 98.88 306 THR A C 1
ATOM 2255 O O . THR A 1 306 ? -9.787 -7.327 16.683 1.00 98.88 306 THR A O 1
ATOM 2258 N N . ARG A 1 307 ? -8.958 -8.113 18.624 1.00 98.81 307 ARG A N 1
ATOM 2259 C CA . ARG A 1 307 ? -9.729 -9.362 18.636 1.00 98.81 307 ARG A CA 1
ATOM 2260 C C . ARG A 1 307 ? -11.229 -9.099 18.610 1.00 98.81 307 ARG A C 1
ATOM 2262 O O . ARG A 1 307 ? -11.938 -9.732 17.828 1.00 98.81 307 ARG A O 1
ATOM 2269 N N . SER A 1 308 ? -11.712 -8.184 19.448 1.00 98.69 308 SER A N 1
ATOM 2270 C CA . SER A 1 308 ? -13.138 -7.854 19.539 1.00 98.69 308 SER A CA 1
ATOM 2271 C C . SER A 1 308 ? -13.656 -7.252 18.232 1.00 98.69 308 SER A C 1
ATOM 2273 O O . SER A 1 308 ? -14.643 -7.744 17.687 1.00 98.69 308 SER A O 1
ATOM 2275 N N . THR A 1 309 ? -12.943 -6.283 17.652 1.00 98.75 309 THR A N 1
ATOM 2276 C CA . THR A 1 309 ? -13.317 -5.661 16.369 1.00 98.75 309 THR A CA 1
ATOM 2277 C C . THR A 1 309 ? -13.339 -6.676 15.224 1.00 98.75 309 THR A C 1
ATOM 2279 O O . THR A 1 309 ? -14.306 -6.741 14.464 1.00 98.75 309 THR A O 1
ATOM 2282 N N . LEU A 1 310 ? -12.301 -7.509 15.097 1.00 98.81 310 LEU A N 1
ATOM 2283 C CA . LEU A 1 310 ? -12.243 -8.534 14.049 1.00 98.81 310 LEU A CA 1
ATOM 2284 C C . LEU A 1 310 ? -13.295 -9.629 14.253 1.00 98.81 310 LEU A C 1
ATOM 2286 O O . LEU A 1 310 ? -13.865 -10.118 13.280 1.00 98.81 310 LEU A O 1
ATOM 2290 N N . THR A 1 311 ? -13.608 -9.974 15.503 1.00 98.75 311 THR A N 1
ATOM 2291 C CA . THR A 1 311 ? -14.701 -10.900 15.825 1.00 98.75 311 THR A CA 1
ATOM 2292 C C . THR A 1 311 ? -16.046 -10.330 15.382 1.00 98.75 311 THR A C 1
ATOM 2294 O O . THR A 1 311 ? -16.801 -11.035 14.719 1.00 98.75 311 THR A O 1
ATOM 2297 N N . LEU A 1 312 ? -16.323 -9.047 15.647 1.00 98.75 312 LEU A N 1
ATOM 2298 C CA . LEU A 1 312 ? -17.544 -8.386 15.171 1.00 98.75 312 LEU A CA 1
ATOM 2299 C C . LEU A 1 312 ? -17.662 -8.430 13.638 1.00 98.75 312 LEU A C 1
ATOM 2301 O O . LEU A 1 312 ? -18.742 -8.699 13.111 1.00 98.75 312 LEU A O 1
ATOM 2305 N N . LEU A 1 313 ? -16.558 -8.205 12.917 1.00 98.69 313 LEU A N 1
ATOM 2306 C CA . LEU A 1 313 ? -16.513 -8.286 11.452 1.00 98.69 313 LEU A CA 1
ATOM 2307 C C . LEU A 1 313 ? -16.771 -9.709 10.942 1.00 98.69 313 LEU A C 1
ATOM 2309 O O . LEU A 1 313 ? -17.625 -9.909 10.073 1.00 98.69 313 LEU A O 1
ATOM 2313 N N . ARG A 1 314 ? -16.094 -10.704 11.521 1.00 98.44 314 ARG A N 1
ATOM 2314 C CA . ARG A 1 314 ? -16.276 -12.118 11.176 1.00 98.44 314 ARG A CA 1
ATOM 2315 C C . ARG A 1 314 ? -17.710 -12.577 11.431 1.00 98.44 314 ARG A C 1
ATOM 2317 O O . ARG A 1 314 ? -18.332 -13.173 10.554 1.00 98.44 314 ARG A O 1
ATOM 2324 N N . ASP A 1 315 ? -18.262 -12.258 12.599 1.00 98.25 315 ASP A N 1
ATOM 2325 C CA . ASP A 1 315 ? -19.627 -12.626 12.991 1.00 98.25 315 ASP A CA 1
ATOM 2326 C C . ASP A 1 315 ? -20.676 -11.898 12.125 1.00 98.25 315 ASP A C 1
ATOM 2328 O O . ASP A 1 315 ? -21.788 -12.384 11.909 1.00 98.25 315 ASP A O 1
ATOM 2332 N N . ALA A 1 316 ? -20.302 -10.757 11.541 1.00 98.00 316 ALA A N 1
ATOM 2333 C CA . ALA A 1 316 ? -21.063 -10.046 10.522 1.00 98.00 316 ALA A CA 1
ATOM 2334 C C . ALA A 1 316 ? -20.927 -10.624 9.097 1.00 98.00 316 ALA A C 1
ATOM 2336 O O . ALA A 1 316 ? -21.507 -10.061 8.154 1.00 98.00 316 ALA A O 1
ATOM 2337 N N . GLY A 1 317 ? -20.196 -11.731 8.938 1.00 97.06 317 GLY A N 1
ATOM 2338 C CA . GLY A 1 317 ? -19.937 -12.410 7.671 1.00 97.06 317 GLY A CA 1
ATOM 2339 C C . GLY A 1 317 ? -18.973 -11.653 6.758 1.00 97.06 317 GLY A C 1
ATOM 2340 O O . GLY A 1 317 ? -19.084 -11.770 5.538 1.00 97.06 317 GLY A O 1
ATOM 2341 N N . VAL A 1 318 ? -18.114 -10.794 7.309 1.00 97.81 318 VAL A N 1
ATOM 2342 C CA . VAL A 1 318 ? -17.054 -10.109 6.560 1.00 97.81 318 VAL A CA 1
ATOM 2343 C C . VAL A 1 318 ? -15.752 -10.875 6.762 1.00 97.81 318 VAL A C 1
ATOM 2345 O O . VAL A 1 318 ? -15.280 -11.008 7.889 1.00 97.81 318 VAL A O 1
ATOM 2348 N N . ASP A 1 319 ? -15.179 -11.358 5.663 1.00 94.56 319 ASP A N 1
ATOM 2349 C CA . ASP A 1 319 ? -13.830 -11.920 5.643 1.00 94.56 319 ASP A CA 1
ATOM 2350 C C . ASP A 1 319 ? -12.822 -10.786 5.409 1.00 94.56 319 ASP A C 1
ATOM 2352 O O . ASP A 1 319 ? -12.926 -10.047 4.425 1.00 94.56 319 ASP A O 1
ATOM 2356 N N . VAL A 1 320 ? -11.903 -10.578 6.353 1.00 97.75 320 VAL A N 1
ATOM 2357 C CA . VAL A 1 320 ? -10.957 -9.454 6.318 1.00 97.75 320 VAL A CA 1
ATOM 2358 C C . VAL A 1 320 ? -9.687 -9.902 5.605 1.00 97.75 320 VAL A C 1
ATOM 2360 O O . VAL A 1 320 ? -8.953 -10.750 6.099 1.00 97.75 320 VAL A O 1
ATOM 2363 N N . ALA A 1 321 ? -9.391 -9.295 4.456 1.00 97.62 321 ALA A N 1
ATOM 2364 C CA . ALA A 1 321 ? -8.258 -9.691 3.624 1.00 97.62 321 ALA A CA 1
ATOM 2365 C C . ALA A 1 321 ? -6.907 -9.217 4.183 1.00 97.62 321 ALA A C 1
ATOM 2367 O O . ALA A 1 321 ? -5.881 -9.859 3.955 1.00 97.62 321 ALA A O 1
ATOM 2368 N N . MET A 1 322 ? -6.881 -8.065 4.863 1.00 98.12 322 MET A N 1
ATOM 2369 C CA . MET A 1 322 ? -5.665 -7.470 5.425 1.00 98.12 322 MET A CA 1
ATOM 2370 C C . MET A 1 322 ? -5.966 -6.696 6.709 1.00 98.12 322 MET A C 1
ATOM 2372 O O . MET A 1 322 ? -7.006 -6.052 6.832 1.00 98.12 322 MET A O 1
ATOM 2376 N N . VAL A 1 323 ? -5.011 -6.694 7.637 1.00 98.62 323 VAL A N 1
ATOM 2377 C CA . VAL A 1 323 ? -5.071 -5.896 8.866 1.00 98.62 323 VAL A CA 1
ATOM 2378 C C . VAL A 1 323 ? -3.786 -5.090 9.014 1.00 98.62 323 VAL A C 1
ATOM 2380 O O . VAL A 1 323 ? -2.693 -5.637 8.864 1.00 98.62 323 VAL A O 1
ATOM 2383 N N . GLN A 1 324 ? -3.907 -3.799 9.325 1.00 98.62 324 GLN A N 1
ATOM 2384 C CA . GLN A 1 324 ? -2.786 -2.980 9.782 1.00 98.62 324 GLN A CA 1
ATOM 2385 C C . GLN A 1 324 ? -2.791 -2.911 11.310 1.00 98.62 324 GLN A C 1
ATOM 2387 O O . GLN A 1 324 ? -3.768 -2.483 11.925 1.00 98.62 324 GLN A O 1
ATOM 2392 N N . VAL A 1 325 ? -1.681 -3.327 11.919 1.00 98.56 325 VAL A N 1
ATOM 2393 C CA . VAL A 1 325 ? -1.435 -3.178 13.356 1.00 98.56 325 VAL A CA 1
ATOM 2394 C C . VAL A 1 325 ? -0.715 -1.845 13.562 1.00 98.56 325 VAL A C 1
ATOM 2396 O O . VAL A 1 325 ? 0.514 -1.795 13.579 1.00 98.56 325 VAL A O 1
ATOM 2399 N N . GLY A 1 326 ? -1.497 -0.771 13.677 1.00 98.38 326 GLY A N 1
ATOM 2400 C CA . GLY A 1 326 ? -1.006 0.601 13.765 1.00 98.38 326 GLY A CA 1
ATOM 2401 C C . GLY A 1 326 ? -1.025 1.314 12.410 1.00 98.38 326 GLY A C 1
ATOM 2402 O O . GLY A 1 326 ? -0.744 0.712 11.367 1.00 98.38 326 GLY A O 1
ATOM 2403 N N . ASN A 1 327 ? -1.298 2.619 12.443 1.00 98.62 327 ASN A N 1
ATOM 2404 C CA . ASN A 1 327 ? -1.252 3.505 11.280 1.00 98.62 327 ASN A CA 1
ATOM 2405 C C . ASN A 1 327 ? -0.035 4.444 11.359 1.00 98.62 327 ASN A C 1
ATOM 2407 O O . ASN A 1 327 ? 0.198 5.075 12.388 1.00 98.62 327 ASN A O 1
ATOM 2411 N N . GLU A 1 328 ? 0.740 4.507 10.268 1.00 97.38 328 GLU A N 1
ATOM 2412 C CA . GLU A 1 328 ? 1.918 5.384 10.101 1.00 97.38 328 GLU A CA 1
ATOM 2413 C C . GLU A 1 328 ? 2.874 5.411 11.308 1.00 97.38 328 GLU A C 1
ATOM 2415 O O . GLU A 1 328 ? 3.374 6.451 11.731 1.00 97.38 328 GLU A O 1
ATOM 2420 N N . ILE A 1 329 ? 3.172 4.223 11.839 1.00 97.62 329 ILE A N 1
ATOM 2421 C CA . ILE A 1 329 ? 3.984 4.011 13.047 1.00 97.62 329 ILE A CA 1
ATOM 2422 C C . ILE A 1 329 ? 5.489 4.239 12.841 1.00 97.62 329 ILE A C 1
ATOM 2424 O O . ILE A 1 329 ? 6.318 3.636 13.523 1.00 97.62 329 ILE A O 1
ATOM 2428 N N . ASN A 1 330 ? 5.879 5.091 11.890 1.00 94.81 330 ASN A N 1
ATOM 2429 C CA . ASN A 1 330 ? 7.263 5.526 11.712 1.00 94.81 330 ASN A CA 1
ATOM 2430 C C . ASN A 1 330 ? 7.914 5.940 13.049 1.00 94.81 330 ASN A C 1
ATOM 2432 O O . ASN A 1 330 ? 9.073 5.588 13.255 1.00 94.81 330 ASN A O 1
ATOM 2436 N N . PRO A 1 331 ? 7.213 6.650 13.960 1.00 94.88 331 PRO A N 1
ATOM 2437 C CA . PRO A 1 331 ? 7.683 6.960 15.310 1.00 94.88 331 PRO A CA 1
ATOM 2438 C C . PRO A 1 331 ? 7.258 5.993 16.405 1.00 94.88 331 PRO A C 1
ATOM 2440 O O . PRO A 1 331 ? 7.384 6.302 17.589 1.00 94.88 331 PRO A O 1
ATOM 2443 N N . GLY A 1 332 ? 6.804 4.802 16.040 1.00 97.06 332 GLY A N 1
ATOM 2444 C CA . GLY A 1 332 ? 6.136 3.883 16.945 1.00 97.06 332 GLY A CA 1
ATOM 2445 C C . GLY A 1 332 ? 4.664 4.244 17.140 1.00 97.06 332 GLY A C 1
ATOM 2446 O O . GLY A 1 332 ? 4.063 4.877 16.278 1.00 97.06 332 GLY A O 1
ATOM 2447 N N . MET A 1 333 ? 4.076 3.802 18.249 1.00 97.94 333 MET A N 1
ATOM 2448 C CA . MET A 1 333 ? 2.642 3.934 18.548 1.00 97.94 333 MET A CA 1
ATOM 2449 C C . MET A 1 333 ? 2.414 4.044 20.058 1.00 97.94 333 MET A C 1
ATOM 2451 O O . MET A 1 333 ? 3.315 3.699 20.823 1.00 97.94 333 MET A O 1
ATOM 2455 N N . LEU A 1 334 ? 1.215 4.459 20.487 1.00 97.69 334 LEU A N 1
ATOM 2456 C CA . LEU A 1 334 ? 0.833 4.540 21.907 1.00 97.69 334 LEU A CA 1
ATOM 2457 C C . LEU A 1 334 ? 1.850 5.342 22.732 1.00 97.69 334 LEU A C 1
ATOM 2459 O O . LEU A 1 334 ? 2.471 4.833 23.669 1.00 97.69 334 LEU A O 1
ATOM 2463 N N . TRP A 1 335 ? 2.075 6.589 22.328 1.00 96.12 335 TRP A N 1
ATOM 2464 C CA . TRP A 1 335 ? 3.053 7.456 22.970 1.00 96.12 335 TRP A CA 1
ATOM 2465 C C . TRP A 1 335 ? 2.652 7.821 24.406 1.00 96.12 335 TRP A C 1
ATOM 2467 O O . TRP A 1 335 ? 1.472 8.076 24.662 1.00 96.12 335 TRP A O 1
ATOM 2477 N N . PRO A 1 336 ? 3.631 7.884 25.324 1.00 95.25 336 PRO A N 1
ATOM 2478 C CA . PRO A 1 336 ? 5.073 7.748 25.056 1.00 95.25 336 PRO A CA 1
ATOM 2479 C C . PRO A 1 336 ? 5.592 6.299 25.106 1.00 95.25 336 PRO A C 1
ATOM 2481 O O . PRO A 1 336 ? 6.716 6.012 24.696 1.00 95.25 336 PRO A O 1
ATOM 2484 N N . HIS A 1 337 ? 4.766 5.350 25.550 1.00 95.62 337 HIS A N 1
ATOM 2485 C CA . HIS A 1 337 ? 5.183 3.983 25.876 1.00 95.62 337 HIS A CA 1
ATOM 2486 C C . HIS A 1 337 ? 5.773 3.183 24.713 1.00 95.62 337 HIS A C 1
ATOM 2488 O O . HIS A 1 337 ? 6.578 2.288 24.964 1.00 95.62 337 HIS A O 1
ATOM 2494 N N . GLY A 1 338 ? 5.382 3.464 23.469 1.00 96.25 338 GLY A N 1
ATOM 2495 C CA . GLY A 1 338 ? 5.928 2.820 22.269 1.00 96.25 338 GLY A CA 1
ATOM 2496 C C . GLY A 1 338 ? 6.640 3.774 21.312 1.00 96.25 338 GLY A C 1
ATOM 2497 O O . GLY A 1 338 ? 6.804 3.421 20.146 1.00 96.25 338 GLY A O 1
ATOM 2498 N N . GLN A 1 339 ? 7.038 4.970 21.760 1.00 95.25 339 GLN A N 1
ATOM 2499 C CA . GLN A 1 339 ? 7.700 5.974 20.921 1.00 95.25 339 GLN A CA 1
ATOM 2500 C C . GLN A 1 339 ? 9.160 5.601 20.618 1.00 95.25 339 GLN A C 1
ATOM 2502 O O . GLN A 1 339 ? 9.895 5.167 21.504 1.00 95.25 339 GLN A O 1
ATOM 2507 N N . THR A 1 340 ? 9.608 5.754 19.368 1.00 93.69 340 THR A N 1
ATOM 2508 C CA . THR A 1 340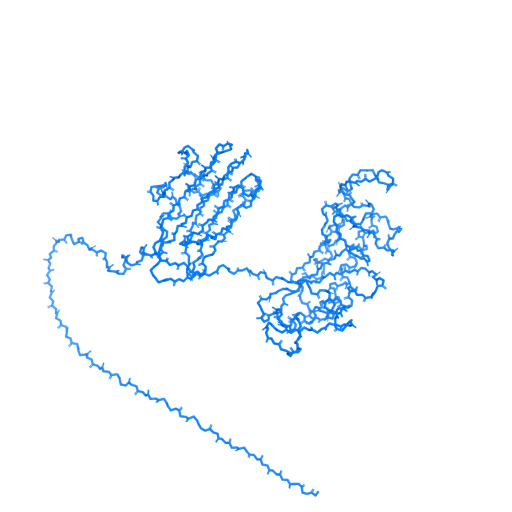 ? 10.932 5.260 18.917 1.00 93.69 340 THR A CA 1
ATOM 2509 C C . THR A 1 340 ? 11.890 6.319 18.379 1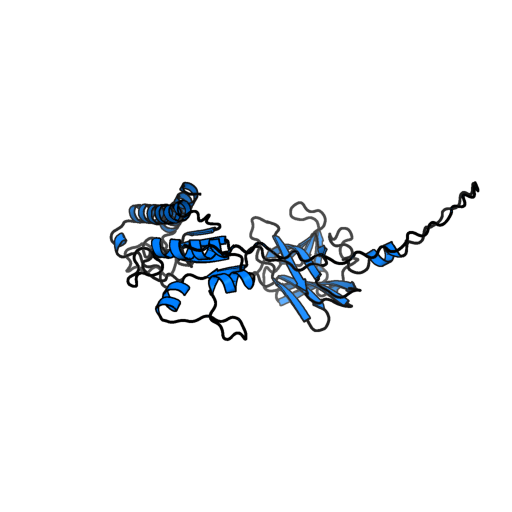.00 93.69 340 THR A C 1
ATOM 2511 O O . THR A 1 340 ? 13.098 6.078 18.343 1.00 93.69 340 THR A O 1
ATOM 2514 N N . TRP A 1 341 ? 11.401 7.496 18.001 1.00 87.31 341 TRP A N 1
ATOM 2515 C CA . TRP A 1 341 ? 12.229 8.675 17.743 1.00 87.31 341 TRP A CA 1
ATOM 2516 C C . TRP A 1 341 ? 11.500 9.932 18.212 1.00 87.31 341 TRP A C 1
ATOM 2518 O O . TRP A 1 341 ? 10.302 9.890 18.482 1.00 87.31 341 TRP A O 1
ATOM 2528 N N . ASP A 1 342 ? 12.267 11.014 18.355 1.00 81.12 342 ASP A N 1
ATOM 2529 C CA . ASP A 1 342 ? 11.821 12.288 18.937 1.00 81.12 342 ASP A CA 1
ATOM 2530 C C . ASP A 1 342 ? 11.203 12.143 20.341 1.00 81.12 342 ASP A C 1
ATOM 2532 O O . ASP A 1 342 ? 10.230 12.802 20.685 1.00 81.12 342 ASP A O 1
ATOM 2536 N N . VAL A 1 343 ? 11.754 11.223 21.141 1.00 81.62 343 VAL A N 1
ATOM 2537 C CA . VAL A 1 343 ? 11.312 10.984 22.521 1.00 81.62 343 VAL A CA 1
ATOM 2538 C C . VAL A 1 343 ? 11.652 12.205 23.370 1.00 81.62 343 VAL A C 1
ATOM 2540 O O . VAL A 1 343 ? 12.837 12.525 23.520 1.00 81.62 343 VAL A O 1
ATOM 2543 N N . ASP A 1 344 ? 10.635 12.859 23.934 1.00 77.81 344 ASP A N 1
ATOM 2544 C CA . ASP A 1 344 ? 10.832 13.951 24.882 1.00 77.81 344 ASP A CA 1
ATOM 2545 C C . ASP A 1 344 ? 11.229 13.359 26.246 1.00 77.81 344 ASP A C 1
ATOM 2547 O O . ASP A 1 344 ? 10.488 12.556 26.815 1.00 77.81 344 ASP A O 1
ATOM 2551 N N . PRO A 1 345 ? 12.381 13.746 26.824 1.00 74.12 345 PRO A N 1
ATOM 2552 C CA . PRO A 1 345 ? 12.744 13.351 28.183 1.00 74.12 345 PRO A CA 1
ATOM 2553 C C . PRO A 1 345 ? 11.715 13.742 29.262 1.00 74.12 345 PRO A C 1
ATOM 2555 O O . PRO A 1 345 ? 11.824 13.277 30.394 1.00 74.12 345 PRO A O 1
ATOM 2558 N N . GLN A 1 346 ? 10.756 14.624 28.955 1.00 81.00 346 GLN A N 1
ATOM 2559 C CA . GLN A 1 346 ? 9.647 14.991 29.840 1.00 81.00 346 GLN A CA 1
ATOM 2560 C C . GLN A 1 346 ? 8.505 13.966 29.857 1.00 81.00 346 GLN A C 1
ATOM 2562 O O . GLN A 1 346 ? 7.693 14.005 30.780 1.00 81.00 346 GLN A O 1
ATOM 2567 N N . ASP A 1 347 ? 8.468 13.027 28.910 1.00 74.94 347 ASP A N 1
ATOM 2568 C CA . ASP A 1 347 ? 7.390 12.042 28.761 1.00 74.94 347 ASP A CA 1
ATOM 2569 C C . ASP A 1 347 ? 7.549 10.793 29.660 1.00 74.94 347 ASP A C 1
ATOM 2571 O O . ASP A 1 347 ? 6.932 9.756 29.421 1.00 74.94 347 ASP A O 1
ATOM 2575 N N . ASP A 1 348 ? 8.378 10.879 30.708 1.00 80.25 348 ASP A N 1
ATOM 2576 C CA . ASP A 1 348 ? 8.607 9.823 31.716 1.00 80.25 348 ASP A CA 1
ATOM 2577 C C . ASP A 1 348 ? 9.061 8.465 31.129 1.00 80.25 348 ASP A C 1
ATOM 2579 O O . ASP A 1 348 ? 8.809 7.394 31.686 1.00 80.25 348 ASP A O 1
ATOM 2583 N N . VAL A 1 349 ? 9.750 8.495 29.981 1.00 83.25 349 VAL A N 1
ATOM 2584 C CA . VAL A 1 349 ? 10.342 7.319 29.327 1.00 83.25 349 VAL A CA 1
ATOM 2585 C C . VAL A 1 349 ? 11.812 7.550 28.964 1.00 83.25 349 VAL A C 1
ATOM 2587 O O . VAL A 1 349 ? 12.201 8.599 28.451 1.00 83.25 349 VAL A O 1
ATOM 2590 N N . ASP A 1 350 ? 12.647 6.532 29.187 1.00 83.19 350 ASP A N 1
ATOM 2591 C CA . ASP A 1 350 ? 14.082 6.597 28.892 1.00 83.19 350 ASP A CA 1
ATOM 2592 C C . ASP A 1 350 ? 14.373 6.209 27.435 1.00 83.19 350 ASP A C 1
ATOM 2594 O O . ASP A 1 350 ? 14.587 5.040 27.099 1.00 83.19 350 ASP A O 1
ATOM 2598 N N . GLY A 1 351 ? 14.410 7.212 26.557 1.00 89.94 351 GLY A N 1
ATOM 2599 C CA . GLY A 1 351 ? 14.799 7.049 25.156 1.00 89.94 351 GLY A CA 1
ATOM 2600 C C . GLY A 1 351 ? 13.827 6.193 24.337 1.00 89.94 351 GLY A C 1
ATOM 2601 O O . GLY A 1 351 ? 12.654 6.046 24.670 1.00 89.94 351 GLY A O 1
ATOM 2602 N N . ALA A 1 352 ? 14.310 5.646 23.220 1.00 94.00 352 ALA A N 1
ATOM 2603 C CA . ALA A 1 352 ? 13.476 4.914 22.267 1.00 94.00 352 ALA A CA 1
ATOM 2604 C C . ALA A 1 352 ? 12.943 3.582 22.833 1.00 94.00 352 ALA A C 1
ATOM 2606 O O . ALA A 1 352 ? 13.709 2.684 23.185 1.00 94.00 352 ALA A O 1
ATOM 2607 N N . GLN A 1 353 ? 11.622 3.411 22.819 1.00 95.50 353 GLN A N 1
ATOM 2608 C CA . GLN A 1 353 ? 10.896 2.290 23.421 1.00 95.50 353 GLN A CA 1
ATOM 2609 C C . GLN A 1 353 ? 10.693 1.107 22.454 1.00 95.50 353 GLN A C 1
ATOM 2611 O O . GLN A 1 353 ? 9.582 0.605 22.265 1.00 95.50 353 GLN A O 1
ATOM 2616 N N . TRP A 1 354 ? 11.775 0.627 21.831 1.00 96.00 354 TRP A N 1
ATOM 2617 C CA . TRP A 1 354 ? 11.719 -0.445 20.821 1.00 96.00 354 TRP A CA 1
ATOM 2618 C C . TRP A 1 354 ? 11.112 -1.759 21.335 1.00 96.00 354 TRP A C 1
ATOM 2620 O O . TRP A 1 354 ? 10.358 -2.411 20.613 1.00 96.00 354 TRP A O 1
ATOM 2630 N N . GLU A 1 355 ? 11.405 -2.139 22.581 1.00 96.94 355 GLU A N 1
ATOM 2631 C CA . GLU A 1 355 ? 10.874 -3.371 23.182 1.00 96.94 355 GLU A CA 1
ATOM 2632 C C . GLU A 1 355 ? 9.358 -3.302 23.398 1.00 96.94 355 GLU A C 1
ATOM 2634 O O . GLU A 1 355 ? 8.643 -4.273 23.135 1.00 96.94 355 GLU A O 1
ATOM 2639 N N . ASN A 1 356 ? 8.845 -2.143 23.819 1.00 97.62 356 ASN A N 1
ATOM 2640 C CA . ASN A 1 356 ? 7.409 -1.938 23.988 1.00 97.62 356 ASN A CA 1
ATOM 2641 C C . ASN A 1 356 ? 6.697 -1.870 22.634 1.00 97.62 356 ASN A C 1
ATOM 2643 O O . ASN A 1 356 ? 5.672 -2.525 22.466 1.00 97.62 356 ASN A O 1
ATOM 2647 N N . LEU A 1 357 ? 7.270 -1.188 21.633 1.00 98.31 357 LEU A N 1
ATOM 2648 C CA . LEU A 1 357 ? 6.726 -1.221 20.272 1.00 98.31 357 LEU A CA 1
ATOM 2649 C C . LEU A 1 357 ? 6.631 -2.665 19.751 1.00 98.31 357 LEU A C 1
ATOM 2651 O O . LEU A 1 357 ? 5.578 -3.094 19.281 1.00 98.31 357 LEU A O 1
ATOM 2655 N N . ALA A 1 358 ? 7.700 -3.454 19.895 1.00 98.50 358 ALA A N 1
ATOM 2656 C CA . ALA A 1 358 ? 7.701 -4.858 19.492 1.00 98.50 358 ALA A CA 1
ATOM 2657 C C . ALA A 1 358 ? 6.692 -5.708 20.285 1.00 98.50 358 ALA A C 1
ATOM 2659 O O . ALA A 1 358 ? 6.195 -6.711 19.766 1.00 98.50 358 ALA A O 1
ATOM 2660 N N . ARG A 1 359 ? 6.395 -5.344 21.538 1.00 98.62 359 ARG A N 1
ATOM 2661 C CA . ARG A 1 359 ? 5.349 -5.975 22.352 1.00 98.62 359 ARG A CA 1
ATOM 2662 C C . ARG A 1 359 ? 3.957 -5.659 21.805 1.00 98.62 359 ARG A C 1
ATOM 2664 O O . ARG A 1 359 ? 3.186 -6.591 21.598 1.00 98.62 359 ARG A O 1
ATOM 2671 N N . PHE A 1 360 ? 3.656 -4.393 21.521 1.00 98.81 360 PHE A N 1
ATOM 2672 C CA . PHE A 1 360 ? 2.358 -3.971 20.982 1.00 98.81 360 PHE A CA 1
ATOM 2673 C C . PHE A 1 360 ? 2.086 -4.588 19.607 1.00 98.81 360 PHE A C 1
ATOM 2675 O O . PHE A 1 360 ? 1.015 -5.149 19.382 1.00 98.81 360 PHE A O 1
ATOM 2682 N N . LEU A 1 361 ? 3.088 -4.594 18.721 1.00 98.81 361 LEU A N 1
ATOM 2683 C CA . LEU A 1 361 ? 2.982 -5.225 17.403 1.00 98.81 361 LEU A CA 1
ATOM 2684 C C . LEU A 1 361 ? 2.724 -6.732 17.501 1.00 98.81 361 LEU A C 1
ATOM 2686 O O . LEU A 1 361 ? 1.890 -7.262 16.769 1.00 98.81 361 LEU A O 1
ATOM 2690 N N . ARG A 1 362 ? 3.402 -7.426 18.427 1.00 98.75 362 ARG A N 1
ATOM 2691 C CA . ARG A 1 362 ? 3.161 -8.854 18.683 1.00 98.75 362 ARG A CA 1
ATOM 2692 C C . ARG A 1 362 ? 1.764 -9.112 19.238 1.00 98.75 362 ARG A C 1
ATOM 2694 O O . ARG A 1 362 ? 1.136 -10.076 18.813 1.00 98.75 362 ARG A O 1
ATOM 2701 N N . ALA A 1 363 ? 1.281 -8.265 20.144 1.00 98.81 363 ALA A N 1
ATOM 2702 C CA . ALA A 1 363 ? -0.057 -8.382 20.713 1.00 98.81 363 ALA A CA 1
ATOM 2703 C C . ALA A 1 363 ? -1.147 -8.219 19.642 1.00 98.81 363 ALA A C 1
ATOM 2705 O O . ALA A 1 363 ? -2.021 -9.076 19.524 1.00 98.81 363 ALA A O 1
ATOM 2706 N N . GLY A 1 364 ? -1.047 -7.179 18.806 1.00 98.69 364 GLY A N 1
ATOM 2707 C CA . GLY A 1 364 ? -1.987 -6.955 17.708 1.00 98.69 364 GLY A CA 1
ATOM 2708 C C . GLY A 1 364 ? -1.927 -8.062 16.655 1.00 98.69 364 GLY A C 1
ATOM 2709 O O . GLY A 1 364 ? -2.953 -8.639 16.316 1.00 98.69 364 GLY A O 1
ATOM 2710 N N . ALA A 1 365 ? -0.731 -8.436 16.184 1.00 98.44 365 ALA A N 1
ATOM 2711 C CA . ALA A 1 365 ? -0.579 -9.501 15.187 1.00 98.44 365 ALA A CA 1
ATOM 2712 C C . ALA A 1 365 ? -1.047 -10.874 15.703 1.00 98.44 365 ALA A C 1
ATOM 2714 O O . ALA A 1 365 ? -1.665 -11.631 14.957 1.00 98.44 365 ALA A O 1
ATOM 2715 N N . GLY A 1 366 ? -0.792 -11.185 16.979 1.00 98.56 366 GLY A N 1
ATOM 2716 C CA . GLY A 1 366 ? -1.310 -12.391 17.625 1.00 98.56 366 GLY A CA 1
ATOM 2717 C C . GLY A 1 366 ? -2.837 -12.394 17.694 1.00 98.56 366 GLY A C 1
ATOM 2718 O O . GLY A 1 366 ? -3.461 -13.381 17.326 1.00 98.56 366 GLY A O 1
ATOM 2719 N N . ALA A 1 367 ? -3.447 -11.265 18.066 1.00 98.62 367 ALA A N 1
ATOM 2720 C CA . ALA A 1 367 ? -4.901 -11.130 18.110 1.00 98.62 367 ALA A CA 1
ATOM 2721 C C . ALA A 1 367 ? -5.572 -11.247 16.730 1.00 98.62 367 ALA A C 1
ATOM 2723 O O . ALA A 1 367 ? -6.698 -11.734 16.653 1.00 98.62 367 ALA A O 1
ATOM 2724 N N . VAL A 1 368 ? -4.897 -10.844 15.645 1.00 98.31 368 VAL A N 1
ATOM 2725 C CA . VAL A 1 368 ? -5.362 -11.122 14.274 1.00 98.31 368 VAL A CA 1
ATOM 2726 C C . VAL A 1 368 ? -5.422 -12.634 14.037 1.00 98.31 368 VAL A C 1
ATOM 2728 O O . VAL A 1 368 ? -6.480 -13.138 13.666 1.00 98.31 368 VAL A O 1
ATOM 2731 N N . ALA A 1 369 ? -4.322 -13.341 14.322 1.00 96.94 369 ALA A N 1
ATOM 2732 C CA . ALA A 1 369 ? -4.195 -14.788 14.121 1.00 96.94 369 ALA A CA 1
ATOM 2733 C C . ALA A 1 369 ? -5.137 -15.630 15.009 1.00 96.94 369 ALA A C 1
ATOM 2735 O O . ALA A 1 369 ? -5.441 -16.777 14.689 1.00 96.94 369 ALA A O 1
ATOM 2736 N N . ASP A 1 370 ? -5.591 -15.082 16.141 1.00 96.75 370 ASP A N 1
ATOM 2737 C CA . ASP A 1 370 ? -6.592 -15.722 17.005 1.00 96.75 370 ASP A CA 1
ATOM 2738 C C . ASP A 1 370 ? -7.994 -15.755 16.358 1.00 96.75 370 ASP A C 1
ATOM 2740 O O . ASP A 1 370 ? -8.829 -16.587 16.727 1.00 96.75 370 ASP A O 1
ATOM 2744 N N . VAL A 1 371 ? -8.293 -14.822 15.444 1.00 96.44 371 VAL A N 1
ATOM 2745 C CA . VAL A 1 371 ? -9.626 -14.664 14.832 1.00 96.44 371 VAL A CA 1
ATOM 2746 C C . VAL A 1 371 ? -9.695 -15.273 13.431 1.00 96.44 371 VAL A C 1
ATOM 2748 O O . VAL A 1 371 ? -10.718 -15.896 13.117 1.00 96.44 371 VAL A O 1
ATOM 2751 N N . PHE A 1 372 ? -8.641 -15.081 12.630 1.00 88.12 372 PHE A N 1
ATOM 2752 C CA . PHE A 1 372 ? -8.474 -15.532 11.243 1.00 88.12 372 PHE A CA 1
ATOM 2753 C C . PHE A 1 372 ? -7.152 -16.288 11.100 1.00 88.12 372 PHE A C 1
ATOM 2755 O O . PHE A 1 372 ? -7.157 -17.352 10.436 1.00 88.12 372 PHE A O 1
#

Radius of gyration: 30.65 Å; Cα contacts (8 Å, |Δi|>4): 718; chains: 1; bounding box: 99×58×89 Å

Organism: NCBI:txid173362

Secondary structure (DSSP, 8-state):
--------------------PPP------------------PPPHHHHHHSTTS-SSTT-TTTTTTSEEES-GGGEEEEEETTEEEEEEE-PPTT-EEEEEEEEEEEEEEEEEEEEEEEEESSSSSEEEEEEETTEEEEEEPP---TT-PPEEEEEEEEEEEEEEEEEEEEE-STT-EEEEEEEEEESS----S--EEE-TTHHHHHHTT---B-TT--SB--HHHHHHHTT--EEEEEE-SS-TTS-S-HHHHHHHHHHHHHTT-EEEEEE--SSS--BTTB-BPPGGGTT--HHHHHHHHHHHHHHHHHHHHHTT--EEEEEESSS-TTEETBTTEE-SS--TTSS--S--HHHHHHHHHHHHHHHHHH-